Protein AF-A0A3M1TRN6-F1 (afdb_monomer)

Mean predicted aligned error: 16.11 Å

Nearest PDB structures (foldseek):
  7roo-assembly1_A  TM=8.626E-01  e=2.055E-25  Cylindrospermum licheniforme UTEX B 2014
  7ron-assembly1_A  TM=8.476E-01  e=2.616E-24  Cylindrospermum licheniforme UTEX B 2014
  7fh7-assembly1_A  TM=8.587E-01  e=1.881E-23  Cylindrospermum licheniforme UTEX B 2014
  7fh8-assembly1_A  TM=8.493E-01  e=1.848E-22  Cylindrospermum licheniforme UTEX B 2014
  7fh6-assembly1_A  TM=8.154E-01  e=4.790E-23  Cylindrospermum licheniforme UTEX B 2014

Foldseek 3Di:
DVVLVVLLPPFVPLPPPVLFPDFLQWDKDWDADQADWFFLEKDQFQQQWIKTWWWHCRDDQANIWIKIWIGHNNRHTPDIDTHADHYHWTWQYKDAFPVRKIKTWWWYADPVRAIWIKIFIAGPRRHTPDIDTHAAPHHDGWHEKDQAPQQWIKTWWWYCRPEPDNIFIKIFTAGNRRHTPDIDTPYDPFHWTFAEKDQFPQRWIKTKWWTAQCPDDPPDQGAIFIKIWIAHNRRHTDDIDRADTPAFHDTWHYWDADPQRKMKTWWWTADNVQREIWIKIWIGHNRRHTPDIDTHADGHYHIWRYWDQFLLQWIKTWWWHDHPVDQAIFIKIFTAHNRRHTPDIDTHADRHHWTWRYWDQRLSQWIWTWTWYDRPDPHHITTIIITARNRRDSDTSDRPPPDPDDDDDDDDDDDDDDDDDDDAAEEEEEFEFAQAAPPNLFGHQQRLVLSVLVQVLVQVCDPPRHVHYHYDYQYHPSQWPVNVLVSLVVLLVPADASHEYEYEGDAEWAADPVRWIWGAGRQDDPVCCPVTTHTLLNVLVSNQSRNYAYEYEAAHADDDDGPDPRDHLLPPPLVVQVVSVCSNVVRGRRYHYDYQDRSNDGFDDDVVQSHTPSSSSNNCSNVVVSPPVPPSD

Radius of gyration: 28.29 Å; Cα contacts (8 Å, |Δi|>4): 1675; chains: 1; bounding box: 73×56×78 Å

pLDDT: mean 80.15, std 21.25, range [23.19, 98.88]

Secondary structure (DSSP, 8-state):
--GGGTGGGSSS-TTTTTT-SS-B--EEEEE--SS-B--SEEEE-TTS-EEEEEEESSSSSSSBEEEEEEE-TTS-EEEEEEE--SSBEEEEEEEE-TTS-EEEEEEEE-TTS-EEEEEEEE-TT--EEEEEEE--SS-EEEEEEEE-TTS-EEEEEEESTT-SSS-EEEEEEE-TT--EEEEEEE--SSEEEEEEEEE-TTS-EEEEEEEE-TTSPTTS----EEEEEEE-TTS-EEEEEE-S-SSS-EEEEEEEE-TTS-EEEEEEEE-TTT--EEEEEEEE-TTS-EEEEEEE--SEEEEEEEEEE-TTS-EEEEEEEEETT-PPPEEEEEEE-TT--EEEEEEE--SS-EEEEEEEE-TTSSEEEEEEESTT-SSSPEEEEEEE-TTS-SS-B--------SS---PPP-------------EEEEEEE----SSGGG--SSHHHHHHHHHHHHHTTBTTTBS-EEEEEEEGGG--HHHHHHHHHHHHHH--TT-EEEEEEES-EEE-TT--EEE--TT--TT-HHHHSEEHHHHHHHHHTS-SEEEEEE--S-----SS----GGGS-THHHHHHHHHHSSS-TTEEEEESS-TTS---EETTTTEEHHHHHHHHHHTTTT-SS----

Structure (mmCIF, N/CA/C/O backbone):
data_AF-A0A3M1TRN6-F1
#
_entry.id   AF-A0A3M1TRN6-F1
#
loop_
_atom_site.group_PDB
_atom_site.id
_atom_site.type_symbol
_atom_site.label_atom_id
_atom_site.label_alt_id
_atom_site.label_comp_id
_atom_site.label_asym_id
_atom_site.label_entity_id
_atom_site.label_seq_id
_atom_site.pdbx_PDB_ins_code
_atom_site.Cartn_x
_atom_site.Cartn_y
_atom_site.Cartn_z
_atom_site.occupancy
_atom_site.B_iso_or_equiv
_atom_site.auth_seq_id
_atom_site.auth_comp_id
_atom_site.auth_asym_id
_atom_site.auth_atom_id
_atom_site.pdbx_PDB_model_num
ATOM 1 N N . MET A 1 1 ? -31.580 12.289 39.109 1.00 29.45 1 MET A N 1
ATOM 2 C CA . MET A 1 1 ? -31.133 13.581 38.535 1.00 29.45 1 MET A CA 1
ATOM 3 C C . MET A 1 1 ? -29.658 13.573 38.120 1.00 29.45 1 MET A C 1
ATOM 5 O O . MET A 1 1 ? -29.277 14.421 37.333 1.00 29.45 1 MET A O 1
ATOM 9 N N . VAL A 1 2 ? -28.867 12.588 38.572 1.00 26.22 2 VAL A N 1
ATOM 10 C CA . VAL A 1 2 ? -27.450 12.389 38.204 1.00 26.22 2 VAL A CA 1
ATOM 11 C C . VAL A 1 2 ? -27.281 11.543 36.921 1.00 26.22 2 VAL A C 1
ATOM 13 O O . VAL A 1 2 ? -26.417 11.854 36.118 1.00 26.22 2 VAL A O 1
ATOM 16 N N . MET A 1 3 ? -28.187 10.596 36.621 1.00 26.50 3 MET A N 1
ATOM 17 C CA . MET A 1 3 ? -28.198 9.870 35.326 1.00 26.50 3 MET A CA 1
ATOM 18 C C . MET A 1 3 ? -28.594 10.728 34.115 1.00 26.50 3 MET A C 1
ATOM 20 O O . MET A 1 3 ? -28.237 10.397 32.994 1.00 26.50 3 MET A O 1
ATOM 24 N N . ARG A 1 4 ? -29.274 11.865 34.327 1.00 27.92 4 ARG A N 1
ATOM 25 C CA . ARG A 1 4 ? -29.658 12.782 33.236 1.00 27.92 4 ARG A CA 1
ATOM 26 C C . ARG A 1 4 ? -28.468 13.508 32.599 1.00 27.92 4 ARG A C 1
ATOM 28 O O . ARG A 1 4 ? -28.645 14.096 31.549 1.00 27.92 4 ARG A O 1
ATOM 35 N N . LYS A 1 5 ? -27.288 13.485 33.232 1.00 27.23 5 LYS A N 1
ATOM 36 C CA . LYS A 1 5 ? -26.072 14.143 32.730 1.00 27.23 5 LYS A CA 1
ATOM 37 C C . LYS A 1 5 ? -25.069 13.187 32.077 1.00 27.23 5 LYS A C 1
ATOM 39 O O . LYS A 1 5 ? -24.161 13.665 31.418 1.00 27.23 5 LYS A O 1
ATOM 44 N N . LEU A 1 6 ? -25.228 11.870 32.242 1.00 30.56 6 LEU A N 1
ATOM 45 C CA . LEU A 1 6 ? -24.346 10.872 31.617 1.00 30.56 6 LEU A CA 1
ATOM 46 C C . LEU A 1 6 ? -24.885 10.419 30.249 1.00 30.56 6 LEU A C 1
ATOM 48 O O . LEU A 1 6 ? -24.116 10.228 29.318 1.00 30.56 6 LEU A O 1
ATOM 52 N N . CYS A 1 7 ? -26.216 10.358 30.096 1.00 30.44 7 CYS A N 1
ATOM 53 C CA . CYS A 1 7 ? -26.883 10.178 28.796 1.00 30.44 7 CYS A CA 1
ATOM 54 C C . CYS A 1 7 ? -26.739 11.400 27.874 1.00 30.44 7 CYS A C 1
ATOM 56 O O . CYS A 1 7 ? -26.994 11.312 26.680 1.00 30.44 7 CYS A O 1
ATOM 58 N N . PHE A 1 8 ? -26.318 12.531 28.443 1.00 31.75 8 PHE A N 1
ATOM 59 C CA . PHE A 1 8 ? -26.241 13.836 27.797 1.00 31.75 8 PHE A CA 1
ATOM 60 C C . PHE A 1 8 ? -25.069 13.980 26.806 1.00 31.75 8 PHE A C 1
ATOM 62 O O . PHE A 1 8 ? -24.941 15.001 26.153 1.00 31.75 8 PHE A O 1
ATOM 69 N N . LEU A 1 9 ? -24.209 12.965 26.687 1.00 30.80 9 LEU A N 1
ATOM 70 C CA . LEU A 1 9 ? -23.022 12.995 25.823 1.00 30.80 9 LEU A CA 1
ATOM 71 C C . LEU A 1 9 ? -23.028 11.924 24.726 1.00 30.80 9 LEU A C 1
ATOM 73 O O . LEU A 1 9 ? -22.115 11.902 23.914 1.00 30.80 9 LEU A O 1
ATOM 77 N N . LEU A 1 10 ? -24.008 11.013 24.715 1.00 34.59 10 LEU A N 1
ATOM 78 C CA . LEU A 1 10 ? -23.889 9.750 23.974 1.00 34.59 10 LEU A CA 1
ATOM 79 C C . LEU A 1 10 ? -24.913 9.543 22.862 1.00 34.59 10 LEU A C 1
ATOM 81 O O . LEU A 1 10 ? -24.821 8.531 22.171 1.00 34.59 10 LEU A O 1
ATOM 85 N N . VAL A 1 11 ? -25.885 10.444 22.681 1.00 30.05 11 VAL A N 1
ATOM 86 C CA . VAL A 1 11 ? -27.001 10.132 21.774 1.00 30.05 11 VAL A CA 1
ATOM 87 C C . VAL A 1 11 ? -27.405 11.222 20.777 1.00 30.05 11 VAL A C 1
ATOM 89 O O . VAL A 1 11 ? -28.104 10.916 19.820 1.00 30.05 11 VAL A O 1
ATOM 92 N N . LEU A 1 12 ? -26.823 12.419 20.862 1.00 32.31 12 LEU A N 1
ATOM 93 C CA . LEU A 1 12 ? -26.883 13.447 19.804 1.00 32.31 12 LEU A CA 1
ATOM 94 C C . LEU A 1 12 ? -25.756 13.375 18.791 1.00 32.31 12 LEU A C 1
ATOM 96 O O . LEU A 1 12 ? -25.121 14.343 18.386 1.00 32.31 12 LEU A O 1
ATOM 100 N N . ALA A 1 13 ? -25.388 12.164 18.441 1.00 33.84 13 ALA A N 1
ATOM 101 C CA . ALA A 1 13 ? -24.270 12.010 17.548 1.00 33.84 13 ALA A CA 1
ATOM 102 C C . ALA A 1 13 ? -24.475 10.853 16.585 1.00 33.84 13 ALA A C 1
ATOM 104 O O . ALA A 1 13 ? -23.535 10.244 16.077 1.00 33.84 13 ALA A O 1
ATOM 105 N N . GLY A 1 14 ? -25.748 10.634 16.252 1.00 30.16 14 GLY A N 1
ATOM 106 C CA . GLY A 1 14 ? -26.189 9.709 15.217 1.00 30.16 14 GLY A CA 1
ATOM 107 C C . GLY A 1 14 ? -25.629 10.023 13.828 1.00 30.16 14 GLY A C 1
ATOM 108 O O . GLY A 1 14 ? -25.664 9.143 12.977 1.00 30.16 14 GLY A O 1
ATOM 109 N N . TRP A 1 15 ? -25.060 11.217 13.602 1.00 30.97 15 TRP A N 1
ATOM 110 C CA . TRP A 1 15 ? -24.215 11.533 12.434 1.00 30.97 15 TRP A CA 1
ATOM 111 C C . TRP A 1 15 ? -22.847 12.153 12.779 1.00 30.97 15 TRP A C 1
ATOM 113 O O . TRP A 1 15 ? -21.977 12.190 11.914 1.00 30.97 15 TRP A O 1
ATOM 123 N N . GLN A 1 16 ? -22.608 12.584 14.027 1.00 29.92 16 GLN A N 1
ATOM 124 C CA . GLN A 1 16 ? -21.331 13.191 14.446 1.00 29.92 16 GLN A CA 1
ATOM 125 C C . GLN A 1 16 ? -20.430 12.293 15.332 1.00 29.92 16 GLN A C 1
ATOM 127 O O . GLN A 1 16 ? -19.248 12.595 15.469 1.00 29.92 16 GLN A O 1
ATOM 132 N N . PHE A 1 17 ? -20.903 11.160 15.878 1.00 32.38 17 PHE A N 1
ATOM 133 C CA . PHE A 1 17 ? -20.100 10.266 16.750 1.00 32.38 17 PHE A CA 1
ATOM 134 C C . PHE A 1 17 ? -19.594 9.005 16.060 1.00 32.38 17 PHE A C 1
ATOM 136 O O . PHE A 1 17 ? -18.618 8.416 16.519 1.00 32.38 17 PHE A O 1
ATOM 143 N N . LEU A 1 18 ? -20.193 8.574 14.952 1.00 34.62 18 LEU A N 1
ATOM 144 C CA . LEU A 1 18 ? -19.722 7.372 14.250 1.00 34.62 18 LEU A CA 1
ATOM 145 C C . LEU A 1 18 ? -18.429 7.595 13.442 1.00 34.62 18 LEU A C 1
ATOM 147 O O . LEU A 1 18 ? -17.893 6.648 12.868 1.00 34.62 18 LEU A O 1
ATOM 151 N N . ALA A 1 19 ? -17.886 8.817 13.483 1.00 31.89 19 ALA A N 1
ATOM 152 C CA . ALA A 1 19 ? -16.536 9.158 13.039 1.00 31.89 19 ALA A CA 1
ATOM 153 C C . ALA A 1 19 ? -15.522 9.349 14.196 1.00 31.89 19 ALA A C 1
ATOM 155 O O . ALA A 1 19 ? -14.394 9.750 13.929 1.00 31.89 19 ALA A O 1
ATOM 156 N N . LEU A 1 20 ? -15.892 9.105 15.467 1.00 33.59 20 LEU A N 1
ATOM 157 C CA . LEU A 1 20 ? -15.131 9.624 16.622 1.00 33.59 20 LEU A CA 1
ATOM 158 C C . LEU A 1 20 ? -14.964 8.685 17.834 1.00 33.59 20 LEU A C 1
ATOM 160 O O . LEU A 1 20 ? -14.493 9.128 18.879 1.00 33.59 20 LEU A O 1
ATOM 164 N N . LEU A 1 21 ? -15.302 7.396 17.733 1.00 33.03 21 LEU A N 1
ATOM 165 C CA . LEU A 1 21 ? -15.251 6.478 18.888 1.00 33.03 21 LEU A CA 1
ATOM 166 C C . LEU A 1 21 ? -13.984 5.622 19.027 1.00 33.03 21 LEU A C 1
ATOM 168 O O . LEU A 1 21 ? -13.948 4.709 19.845 1.00 33.03 21 LEU A O 1
ATOM 172 N N . HIS A 1 22 ? -12.910 5.984 18.332 1.00 42.09 22 HIS A N 1
ATOM 173 C CA . HIS A 1 22 ? -11.563 5.620 18.759 1.00 42.09 22 HIS A CA 1
ATOM 174 C C . HIS A 1 22 ? -10.769 6.908 18.900 1.00 42.09 22 HIS A C 1
ATOM 176 O O . HIS A 1 22 ? -10.894 7.803 18.063 1.00 42.09 22 HIS A O 1
ATOM 182 N N . ALA A 1 23 ? -9.948 7.004 19.947 1.00 47.25 23 ALA A N 1
ATOM 183 C CA . ALA A 1 23 ? -8.840 7.936 19.885 1.00 47.25 23 ALA A CA 1
ATOM 184 C C . ALA A 1 23 ? -8.065 7.562 18.628 1.00 47.25 23 ALA A C 1
ATOM 186 O O . ALA A 1 23 ? -7.546 6.448 18.561 1.00 47.25 23 ALA A O 1
ATOM 187 N N . GLN A 1 24 ? -8.050 8.435 17.622 1.00 57.59 24 GLN A N 1
ATOM 188 C CA . GLN A 1 24 ? -7.137 8.237 16.507 1.00 57.59 24 GLN A CA 1
ATOM 189 C C . GLN A 1 24 ? -5.775 8.567 17.070 1.00 57.59 24 GLN A C 1
ATOM 191 O O . GLN A 1 24 ? -5.379 9.733 17.120 1.00 57.59 24 GLN A O 1
ATOM 196 N N . GLN A 1 25 ? -5.134 7.540 17.621 1.00 65.69 25 GLN A N 1
ATOM 197 C CA . GLN A 1 25 ? -3.770 7.659 18.064 1.00 65.69 25 GLN A CA 1
ATOM 198 C C . GLN A 1 25 ? -2.948 8.027 16.840 1.00 65.69 25 GLN A C 1
ATOM 200 O O . GLN A 1 25 ? -3.010 7.383 15.789 1.00 65.69 25 GLN A O 1
ATOM 205 N N . THR A 1 26 ? -2.230 9.123 16.981 1.00 78.69 26 THR A N 1
ATOM 206 C CA . THR A 1 26 ? -1.240 9.565 16.025 1.00 78.69 26 THR A CA 1
ATOM 207 C C . THR A 1 26 ? 0.112 9.427 16.686 1.00 78.69 26 THR A C 1
ATOM 209 O O . THR A 1 26 ? 0.262 9.580 17.900 1.00 78.69 26 THR A O 1
ATOM 212 N N . PHE A 1 27 ? 1.109 9.125 15.876 1.00 84.38 27 PHE A N 1
ATOM 213 C CA . PHE A 1 27 ? 2.487 9.099 16.315 1.00 84.38 27 PHE A CA 1
ATOM 214 C C . PHE A 1 27 ? 3.385 9.436 15.138 1.00 84.38 27 PHE A C 1
ATOM 216 O O . PHE A 1 27 ? 3.025 9.268 13.970 1.00 84.38 27 PHE A O 1
ATOM 223 N N . ILE A 1 28 ? 4.572 9.913 15.478 1.00 89.19 28 ILE A N 1
ATOM 224 C CA . ILE A 1 28 ? 5.653 10.149 14.538 1.00 89.19 28 ILE A CA 1
ATOM 225 C C . ILE A 1 28 ? 6.869 9.461 15.129 1.00 89.19 28 ILE A C 1
ATOM 227 O O . ILE A 1 28 ? 7.298 9.795 16.236 1.00 89.19 28 ILE A O 1
ATOM 231 N N . HIS A 1 29 ? 7.418 8.504 14.393 1.00 92.12 29 HIS A N 1
ATOM 232 C CA . HIS A 1 29 ? 8.663 7.855 14.764 1.00 92.12 29 HIS A CA 1
ATOM 233 C C . HIS A 1 29 ? 9.626 7.891 13.592 1.00 92.12 29 HIS A C 1
ATOM 235 O O . HIS A 1 29 ? 9.233 7.785 12.432 1.00 92.12 29 HIS A O 1
ATOM 241 N N . HIS A 1 30 ? 10.901 8.046 13.915 1.00 93.50 30 HIS A N 1
ATOM 242 C CA . HIS A 1 30 ? 11.985 7.881 12.971 1.00 93.50 30 HIS A CA 1
ATOM 243 C C . HIS A 1 30 ? 12.978 6.879 13.550 1.00 93.50 30 HIS A C 1
ATOM 245 O O . HIS A 1 30 ? 13.180 6.809 14.766 1.00 93.50 30 HIS A O 1
ATOM 251 N N . PHE A 1 31 ? 13.555 6.068 12.676 1.00 93.44 31 PHE A N 1
ATOM 252 C CA . PHE A 1 31 ? 14.488 5.026 13.051 1.00 93.44 31 PHE A CA 1
ATOM 253 C C . PHE A 1 31 ? 15.656 5.021 12.065 1.00 93.44 31 PHE A C 1
ATOM 255 O O . PHE A 1 31 ? 15.453 4.899 10.860 1.00 93.44 31 PHE A O 1
ATOM 262 N N . GLY A 1 32 ? 16.882 5.104 12.573 1.00 93.00 32 GLY A N 1
ATOM 263 C CA . GLY A 1 32 ? 18.079 5.067 11.739 1.00 93.00 32 GLY A CA 1
ATOM 264 C C . GLY A 1 32 ? 19.366 5.227 12.540 1.00 93.00 32 GLY A C 1
ATOM 265 O O . GLY A 1 32 ? 19.364 5.163 13.776 1.00 93.00 32 GLY A O 1
ATOM 266 N N . GLY A 1 33 ? 20.477 5.336 11.819 1.00 91.19 33 GLY A N 1
ATOM 267 C CA . GLY A 1 33 ? 21.825 5.483 12.353 1.00 91.19 33 GLY A CA 1
ATOM 268 C C . GLY A 1 33 ? 22.601 6.631 11.703 1.00 91.19 33 GLY A C 1
ATOM 269 O O . GLY A 1 33 ? 22.075 7.695 11.402 1.00 91.19 33 GLY A O 1
ATOM 270 N N . GLU A 1 34 ? 23.909 6.438 11.532 1.00 92.44 34 GLU A N 1
ATOM 271 C CA . GLU A 1 34 ? 24.805 7.471 10.986 1.00 92.44 34 GLU A CA 1
ATOM 272 C C . GLU A 1 34 ? 24.655 7.656 9.462 1.00 92.44 34 GLU A C 1
ATOM 274 O O . GLU A 1 34 ? 25.083 8.674 8.917 1.00 92.44 34 GLU A O 1
ATOM 279 N N . LEU A 1 35 ? 24.089 6.668 8.762 1.00 94.75 35 LEU A N 1
ATOM 280 C CA . LEU A 1 35 ? 23.902 6.639 7.308 1.00 94.75 35 LEU A CA 1
ATOM 281 C C . LEU A 1 35 ? 22.407 6.634 6.952 1.00 94.75 35 LEU A C 1
ATOM 283 O O . LEU A 1 35 ? 21.575 6.936 7.792 1.00 94.75 35 LEU A O 1
ATOM 287 N N . ASP A 1 36 ? 22.077 6.400 5.680 1.00 95.19 36 ASP A N 1
ATOM 288 C CA . ASP A 1 36 ? 20.699 6.504 5.195 1.00 95.19 36 ASP A CA 1
ATOM 289 C C . ASP A 1 36 ? 19.864 5.236 5.434 1.00 95.19 36 ASP A C 1
ATOM 291 O O . ASP A 1 36 ? 20.239 4.133 5.026 1.00 95.19 36 ASP A O 1
ATOM 295 N N . GLU A 1 37 ? 18.670 5.452 5.969 1.00 96.44 37 GLU A N 1
ATOM 296 C CA . GLU A 1 37 ? 17.542 4.546 6.115 1.00 96.44 37 GLU A CA 1
ATOM 297 C C . GLU A 1 37 ? 16.280 5.208 5.536 1.00 96.44 37 GLU A C 1
ATOM 299 O O . GLU A 1 37 ? 16.109 6.424 5.598 1.00 96.44 37 GLU A O 1
ATOM 304 N N . TYR A 1 38 ? 15.377 4.418 4.959 1.00 97.25 38 TYR A N 1
ATOM 305 C CA . TYR A 1 38 ? 14.066 4.899 4.507 1.00 97.25 38 TYR A CA 1
ATOM 306 C C . TYR A 1 38 ? 13.086 3.740 4.385 1.00 97.25 38 TYR A C 1
ATOM 308 O O . TYR A 1 38 ? 13.515 2.642 4.058 1.00 97.25 38 TYR A O 1
ATOM 316 N N . ALA A 1 39 ? 11.790 3.951 4.623 1.00 98.00 39 ALA A N 1
ATOM 317 C CA . ALA A 1 39 ? 10.769 2.928 4.380 1.00 98.00 39 ALA A CA 1
ATOM 318 C C . ALA A 1 39 ? 10.311 2.981 2.921 1.00 98.00 39 ALA A C 1
ATOM 320 O O . ALA A 1 39 ? 9.832 4.014 2.462 1.00 98.00 39 ALA A O 1
ATOM 321 N N . THR A 1 40 ? 10.451 1.869 2.202 1.00 98.25 40 THR A N 1
ATOM 322 C CA . THR A 1 40 ? 9.901 1.702 0.849 1.00 98.25 40 THR A CA 1
ATOM 323 C C . THR A 1 40 ? 8.482 1.153 0.871 1.00 98.25 40 THR A C 1
ATOM 325 O O . THR A 1 40 ? 7.735 1.423 -0.060 1.00 98.25 40 THR A O 1
ATOM 328 N N . ALA A 1 41 ? 8.101 0.440 1.935 1.00 98.38 41 ALA A N 1
ATOM 329 C CA . ALA A 1 41 ? 6.764 -0.109 2.116 1.00 98.38 41 ALA A CA 1
ATOM 330 C C . ALA A 1 41 ? 6.310 0.000 3.579 1.00 98.38 41 ALA A C 1
ATOM 332 O O . ALA A 1 41 ? 7.112 -0.197 4.502 1.00 98.38 41 ALA A O 1
ATOM 333 N N . VAL A 1 42 ? 5.023 0.288 3.782 1.00 98.56 42 VAL A N 1
ATOM 334 C CA . VAL A 1 42 ? 4.350 0.258 5.084 1.00 98.56 42 VAL A CA 1
ATOM 335 C C . VAL A 1 42 ? 2.963 -0.361 4.950 1.00 98.56 42 VAL A C 1
ATOM 337 O O . VAL A 1 42 ? 2.262 -0.096 3.981 1.00 98.56 42 VAL A O 1
ATOM 340 N N . ILE A 1 43 ? 2.559 -1.154 5.942 1.00 97.50 43 ILE A N 1
ATOM 341 C CA . ILE A 1 43 ? 1.192 -1.679 6.063 1.00 97.50 43 ILE A CA 1
ATOM 342 C C . ILE A 1 43 ? 0.728 -1.630 7.520 1.00 97.50 43 ILE A C 1
ATOM 344 O O . ILE A 1 43 ? 1.543 -1.770 8.444 1.00 97.50 43 ILE A O 1
ATOM 348 N N . GLN A 1 44 ? -0.579 -1.486 7.740 1.00 93.44 44 GLN A N 1
ATOM 349 C CA . GLN A 1 44 ? -1.186 -1.914 8.994 1.00 93.44 44 GLN A CA 1
ATOM 350 C C . GLN A 1 44 ? -1.471 -3.418 8.925 1.00 93.44 44 GLN A C 1
ATOM 352 O O . GLN A 1 44 ? -2.085 -3.913 7.986 1.00 93.44 44 GLN A O 1
ATOM 357 N N . CYS A 1 45 ? -0.997 -4.154 9.926 1.00 87.69 45 CYS A N 1
ATOM 358 C CA . CYS A 1 45 ? -1.198 -5.594 10.029 1.00 87.69 45 CYS A CA 1
ATOM 359 C C . CYS A 1 45 ? -2.558 -5.916 10.657 1.00 87.69 45 CYS A C 1
ATOM 361 O O . CYS A 1 45 ? -3.101 -5.121 11.423 1.00 87.69 45 CYS A O 1
ATOM 363 N N . SER A 1 46 ? -3.052 -7.129 10.432 1.00 83.19 46 SER A N 1
ATOM 364 C CA . SER A 1 46 ? -4.293 -7.679 10.988 1.00 83.19 46 SER A CA 1
ATOM 365 C C . SER A 1 46 ? -4.358 -7.651 12.523 1.00 83.19 46 SER A C 1
ATOM 367 O O . SER A 1 46 ? -5.437 -7.509 13.098 1.00 83.19 46 SER A O 1
ATOM 369 N N . ASP A 1 47 ? -3.202 -7.701 13.195 1.00 76.19 47 ASP A N 1
ATOM 370 C CA . ASP A 1 47 ? -3.065 -7.552 14.651 1.00 76.19 47 ASP A CA 1
ATOM 371 C C . ASP A 1 47 ? -3.224 -6.100 15.156 1.00 76.19 47 ASP A C 1
ATOM 373 O O . ASP A 1 47 ? -3.143 -5.842 16.358 1.00 76.19 47 ASP A O 1
ATOM 377 N N . GLY A 1 48 ? -3.446 -5.143 14.251 1.00 79.69 48 GLY A N 1
ATOM 378 C CA . GLY A 1 48 ? -3.588 -3.714 14.526 1.00 79.69 48 GLY A CA 1
ATOM 379 C C . GLY A 1 48 ? -2.268 -2.946 14.620 1.00 79.69 48 GLY A C 1
ATOM 380 O O . GLY A 1 48 ? -2.295 -1.715 14.612 1.00 79.69 48 GLY A O 1
ATOM 381 N N . GLY A 1 49 ? -1.127 -3.636 14.699 1.00 84.31 49 GLY A N 1
ATOM 382 C CA . GLY A 1 49 ? 0.195 -3.019 14.653 1.00 84.31 49 GLY A CA 1
ATOM 383 C C . GLY A 1 49 ? 0.638 -2.706 13.225 1.00 84.31 49 GLY A C 1
ATOM 384 O O . GLY A 1 49 ? -0.112 -2.878 12.270 1.00 84.31 49 GLY A O 1
ATOM 385 N N . TYR A 1 50 ? 1.887 -2.281 13.062 1.00 95.12 50 TYR A N 1
ATOM 386 C CA . TYR A 1 50 ? 2.392 -1.783 11.775 1.00 95.12 50 TYR A CA 1
ATOM 387 C C . TYR A 1 50 ? 3.668 -2.504 11.372 1.00 95.12 50 TYR A C 1
ATOM 389 O O . TYR A 1 50 ? 4.484 -2.834 12.234 1.00 95.12 50 TYR A O 1
ATOM 397 N N . LEU A 1 51 ? 3.864 -2.731 10.077 1.00 98.00 51 LEU A N 1
ATOM 398 C CA . LEU A 1 51 ? 5.089 -3.322 9.548 1.00 98.00 51 LEU A CA 1
ATOM 399 C C . LEU A 1 51 ? 5.688 -2.405 8.490 1.00 98.00 51 LEU A C 1
ATOM 401 O O . LEU A 1 51 ? 4.987 -1.929 7.601 1.00 98.00 51 LEU A O 1
ATOM 405 N N . LEU A 1 52 ? 6.992 -2.174 8.603 1.00 98.31 52 LEU A N 1
ATOM 406 C CA . LEU A 1 52 ? 7.770 -1.375 7.670 1.00 98.31 52 LEU A CA 1
ATOM 407 C C . LEU A 1 52 ? 8.900 -2.202 7.093 1.00 98.31 52 LEU A C 1
ATOM 409 O O . LEU A 1 52 ? 9.519 -3.003 7.801 1.00 98.31 52 LEU A O 1
ATOM 413 N N . ALA A 1 53 ? 9.208 -1.946 5.829 1.00 98.50 53 ALA A N 1
ATOM 414 C CA . ALA A 1 53 ? 10.388 -2.470 5.174 1.00 98.50 53 ALA A CA 1
ATOM 415 C C . ALA A 1 53 ? 11.114 -1.360 4.418 1.00 98.50 53 ALA A C 1
ATOM 417 O O . ALA A 1 53 ? 10.500 -0.469 3.833 1.00 98.50 53 ALA A O 1
ATOM 418 N N . GLY A 1 54 ? 12.438 -1.426 4.427 1.00 98.12 54 GLY A N 1
ATOM 419 C CA . GLY A 1 54 ? 13.281 -0.470 3.729 1.00 98.12 54 GLY A CA 1
ATOM 420 C C . GLY A 1 54 ? 14.755 -0.845 3.792 1.00 98.12 54 GLY A C 1
ATOM 421 O O . GLY A 1 54 ? 15.115 -1.743 4.552 1.00 98.12 54 GLY A O 1
ATOM 422 N N . PRO A 1 55 ? 15.633 -0.218 3.002 1.00 97.19 55 PRO A N 1
ATOM 423 C CA . PRO A 1 55 ? 17.066 -0.392 3.182 1.00 97.19 55 PRO A CA 1
ATOM 424 C C . PRO A 1 55 ? 17.568 0.282 4.456 1.00 97.19 55 PRO A C 1
ATOM 426 O O . PRO A 1 55 ? 17.064 1.321 4.886 1.00 97.19 55 PRO A O 1
ATOM 429 N N . THR A 1 56 ? 18.653 -0.267 4.983 1.00 96.88 56 THR A N 1
ATOM 430 C CA . THR A 1 56 ? 19.544 0.411 5.919 1.00 96.88 56 THR A CA 1
ATOM 431 C C . THR A 1 56 ? 20.966 0.376 5.392 1.00 96.88 56 THR A C 1
ATOM 433 O O . THR A 1 56 ? 21.439 -0.659 4.923 1.00 96.88 56 THR A O 1
ATOM 436 N N . ASN A 1 57 ? 21.647 1.515 5.481 1.00 95.44 57 ASN A N 1
ATOM 437 C CA . ASN A 1 57 ? 23.080 1.623 5.219 1.00 95.44 57 ASN A CA 1
ATOM 438 C C . ASN A 1 57 ? 23.886 1.644 6.527 1.00 95.44 57 ASN A C 1
ATOM 440 O O . ASN A 1 57 ? 25.099 1.445 6.510 1.00 95.44 57 ASN A O 1
ATOM 444 N N . SER A 1 58 ? 23.227 1.887 7.661 1.00 93.62 58 SER A N 1
ATOM 445 C CA . SER A 1 58 ? 23.837 1.942 8.991 1.00 93.62 58 SER A CA 1
ATOM 446 C C . SER A 1 58 ? 24.045 0.567 9.630 1.00 93.62 58 SER A C 1
ATOM 448 O O . SER A 1 58 ? 24.933 0.409 10.473 1.00 93.62 58 SER A O 1
ATOM 450 N N . TYR A 1 59 ? 23.227 -0.428 9.280 1.00 91.31 59 TYR A N 1
ATOM 451 C CA . TYR A 1 59 ? 23.234 -1.746 9.916 1.00 91.31 59 TYR A CA 1
ATOM 452 C C . TYR A 1 59 ? 23.401 -2.879 8.898 1.00 91.31 59 TYR A C 1
ATOM 454 O O . TYR A 1 59 ? 22.958 -2.768 7.766 1.00 91.31 59 TYR A O 1
ATOM 462 N N . GLY A 1 60 ? 23.985 -4.002 9.332 1.00 87.00 60 GLY A N 1
ATOM 463 C CA . GLY A 1 60 ? 24.100 -5.216 8.519 1.00 87.00 60 GLY A CA 1
ATOM 464 C C . GLY A 1 60 ? 25.523 -5.523 8.034 1.00 87.00 60 GLY A C 1
ATOM 465 O O . GLY A 1 60 ? 26.497 -5.154 8.690 1.00 87.00 60 GLY A O 1
ATOM 466 N N . SER A 1 61 ? 25.649 -6.330 6.978 1.00 74.88 61 SER A N 1
ATOM 467 C CA . SER A 1 61 ? 26.910 -6.898 6.466 1.00 74.88 61 SER A CA 1
ATOM 468 C C . SER A 1 61 ? 27.240 -6.518 5.013 1.00 74.88 61 SER A C 1
ATOM 470 O O . SER A 1 61 ? 28.233 -7.031 4.479 1.00 74.88 61 SER A O 1
ATOM 472 N N . GLY A 1 62 ? 26.473 -5.612 4.403 1.00 78.31 62 GLY A N 1
ATOM 473 C CA . GLY A 1 62 ? 26.647 -5.152 3.024 1.00 78.31 62 GLY A CA 1
ATOM 474 C C . GLY A 1 62 ? 26.682 -3.630 2.861 1.00 78.31 62 GLY A C 1
ATOM 475 O O . GLY A 1 62 ? 26.919 -2.884 3.809 1.00 78.31 62 GLY A O 1
ATOM 476 N N . SER A 1 63 ? 26.498 -3.174 1.618 1.00 85.31 63 SER A N 1
ATOM 477 C CA . SER A 1 63 ? 26.356 -1.746 1.284 1.00 85.31 63 SER A CA 1
ATOM 478 C C . SER A 1 63 ? 24.982 -1.197 1.660 1.00 85.31 63 SER A C 1
ATOM 480 O O . SER A 1 63 ? 24.896 -0.048 2.081 1.00 85.31 63 SER A O 1
ATOM 482 N N . SER A 1 64 ? 23.943 -2.019 1.508 1.00 93.75 64 SER A N 1
ATOM 483 C CA . SER A 1 64 ? 22.599 -1.789 2.041 1.00 93.75 64 SER A CA 1
ATOM 484 C C . SER A 1 64 ? 21.981 -3.145 2.345 1.00 93.75 64 SER A C 1
ATOM 486 O O . SER A 1 64 ? 22.072 -4.032 1.500 1.00 93.75 64 SER A O 1
ATOM 488 N N . ASP A 1 65 ? 21.344 -3.294 3.499 1.00 96.06 65 ASP A N 1
ATOM 489 C CA . ASP A 1 65 ? 20.605 -4.503 3.862 1.00 96.06 65 ASP A CA 1
ATOM 490 C C . ASP A 1 65 ? 19.112 -4.190 4.030 1.00 96.06 65 ASP A C 1
ATOM 492 O O . ASP A 1 65 ? 18.721 -3.056 4.312 1.00 96.06 65 ASP A O 1
ATOM 496 N N . ILE A 1 66 ? 18.261 -5.205 3.887 1.00 97.94 66 ILE A N 1
ATOM 497 C CA . ILE A 1 66 ? 16.818 -5.096 4.102 1.00 97.94 66 ILE A CA 1
ATOM 498 C C . ILE A 1 66 ? 16.553 -5.014 5.601 1.00 97.94 66 ILE A C 1
ATOM 500 O O . ILE A 1 66 ? 16.833 -5.950 6.353 1.00 97.94 66 ILE A O 1
ATOM 504 N N . TRP A 1 67 ? 15.946 -3.918 6.030 1.00 97.62 67 TRP A N 1
ATOM 505 C CA . TRP A 1 67 ? 15.512 -3.690 7.393 1.00 97.62 67 TRP A CA 1
ATOM 506 C C . TRP A 1 67 ? 13.994 -3.786 7.492 1.00 97.62 67 TRP A C 1
ATOM 508 O O . TRP A 1 67 ? 13.272 -2.999 6.884 1.00 97.62 67 TRP A O 1
ATOM 518 N N . VAL A 1 68 ? 13.519 -4.765 8.263 1.00 98.50 68 VAL A N 1
ATOM 519 C CA . VAL A 1 68 ? 12.091 -4.969 8.535 1.00 98.50 68 VAL A CA 1
ATOM 520 C C . VAL A 1 68 ? 11.815 -4.669 9.999 1.00 98.50 68 VAL A C 1
ATOM 522 O O . VAL A 1 68 ? 12.514 -5.182 10.881 1.00 98.50 68 VAL A O 1
ATOM 525 N N . MET A 1 69 ? 10.796 -3.860 10.266 1.00 97.81 69 MET A N 1
ATOM 526 C CA . MET A 1 69 ? 10.435 -3.417 11.609 1.00 97.81 69 MET A CA 1
ATOM 527 C C . MET A 1 69 ? 8.947 -3.603 11.870 1.00 97.81 69 MET A C 1
ATOM 529 O O . MET A 1 69 ? 8.122 -3.080 11.127 1.00 97.81 69 MET A O 1
ATOM 533 N N . LYS A 1 70 ? 8.618 -4.308 12.957 1.00 97.44 70 LYS A N 1
ATOM 534 C CA . LYS A 1 70 ? 7.249 -4.448 13.455 1.00 97.44 70 LYS A CA 1
ATOM 535 C C . LYS A 1 70 ? 7.039 -3.535 14.648 1.00 97.44 70 LYS A C 1
ATOM 537 O O . LYS A 1 70 ? 7.823 -3.553 15.603 1.00 97.44 70 LYS A O 1
ATOM 542 N N . LEU A 1 71 ? 5.947 -2.793 14.597 1.00 91.81 71 LEU A N 1
ATOM 543 C CA . LEU A 1 71 ? 5.436 -1.959 15.666 1.00 91.81 71 LEU A CA 1
ATOM 544 C C . LEU A 1 71 ? 4.132 -2.552 16.213 1.00 91.81 71 LEU A C 1
ATOM 546 O O . LEU A 1 71 ? 3.415 -3.276 15.509 1.00 91.81 71 LEU A O 1
ATOM 550 N N . ASP A 1 72 ? 3.837 -2.245 17.468 1.00 85.12 72 ASP A N 1
ATOM 551 C CA . ASP A 1 72 ? 2.532 -2.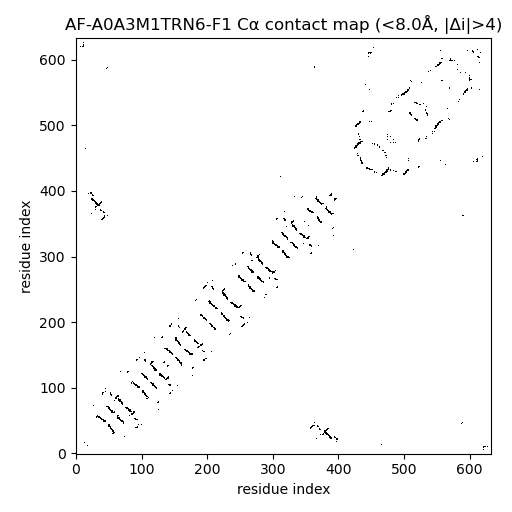486 18.075 1.00 85.12 72 ASP A CA 1
ATOM 552 C C . ASP A 1 72 ? 1.513 -1.404 17.649 1.00 85.12 72 ASP A C 1
ATOM 554 O O . ASP A 1 72 ? 1.879 -0.453 16.946 1.00 85.12 72 ASP A O 1
ATOM 558 N N . PRO A 1 73 ? 0.224 -1.542 18.014 1.00 83.31 73 PRO A N 1
ATOM 559 C CA . PRO A 1 73 ? -0.799 -0.554 17.664 1.00 83.31 73 PRO A CA 1
ATOM 560 C C . PRO A 1 73 ? -0.538 0.865 18.202 1.00 83.31 73 PRO A C 1
ATOM 562 O O . PRO A 1 73 ? -1.028 1.827 17.608 1.00 83.31 73 PRO A O 1
ATOM 565 N N . ASP A 1 74 ? 0.248 1.006 19.276 1.00 75.69 74 ASP A N 1
ATOM 566 C CA . ASP A 1 74 ? 0.642 2.287 19.885 1.00 75.69 74 ASP A CA 1
ATOM 567 C C . ASP A 1 74 ? 1.933 2.867 19.250 1.00 75.69 74 ASP A C 1
ATOM 569 O O . ASP A 1 74 ? 2.502 3.850 19.736 1.00 75.69 74 ASP A O 1
ATOM 573 N N . GLY A 1 75 ? 2.432 2.250 18.171 1.00 80.19 75 GLY A N 1
ATOM 574 C CA . GLY A 1 75 ? 3.622 2.683 17.436 1.00 80.19 75 GLY A CA 1
ATOM 575 C C . GLY A 1 75 ? 4.952 2.276 18.081 1.00 80.19 75 GLY A C 1
ATOM 576 O O . GLY A 1 75 ? 6.014 2.642 17.575 1.00 80.19 75 GLY A O 1
ATOM 577 N N . GLN A 1 76 ? 4.945 1.498 19.167 1.00 84.81 76 GLN A N 1
ATOM 578 C CA . GLN A 1 76 ? 6.176 1.062 19.825 1.00 84.81 76 GLN A CA 1
ATOM 579 C C . GLN A 1 76 ? 6.812 -0.114 19.091 1.00 84.81 76 GLN A C 1
ATOM 581 O O . GLN A 1 76 ? 6.143 -1.043 18.642 1.00 84.81 76 GLN A O 1
ATOM 586 N N . GLN A 1 77 ? 8.142 -0.111 19.000 1.00 92.50 77 GLN A N 1
ATOM 587 C CA . GLN A 1 77 ? 8.876 -1.173 18.319 1.00 92.50 77 GLN A CA 1
ATOM 588 C C . GLN A 1 77 ? 8.773 -2.505 19.076 1.00 92.50 77 GLN A C 1
ATOM 590 O O . GLN A 1 77 ? 9.336 -2.656 20.162 1.00 92.50 77 GLN A O 1
ATOM 595 N N . LEU A 1 78 ? 8.161 -3.507 18.442 1.00 86.62 78 LEU A N 1
ATOM 596 C CA . LEU A 1 78 ? 8.122 -4.884 18.933 1.00 86.62 78 LEU A CA 1
ATOM 597 C C . LEU A 1 78 ? 9.410 -5.624 18.591 1.00 86.62 78 LEU A C 1
ATOM 599 O O . LEU A 1 78 ? 10.074 -6.197 19.457 1.00 86.62 78 LEU A O 1
ATOM 603 N N . TRP A 1 79 ? 9.788 -5.604 17.315 1.00 96.12 79 TRP A N 1
ATOM 604 C CA . TRP A 1 79 ? 11.011 -6.238 16.848 1.00 96.12 79 TRP A CA 1
ATOM 605 C C . TRP A 1 79 ? 11.524 -5.596 15.563 1.00 96.12 79 TRP A C 1
ATOM 607 O O . TRP A 1 79 ? 10.800 -4.933 14.826 1.00 96.12 79 TRP A O 1
ATOM 617 N N . ARG A 1 80 ? 12.806 -5.842 15.280 1.00 96.19 80 ARG A N 1
ATOM 618 C CA . ARG A 1 80 ? 13.440 -5.507 14.005 1.00 96.19 80 ARG A CA 1
ATOM 619 C C . ARG A 1 80 ? 14.317 -6.653 13.510 1.00 96.19 80 ARG A C 1
ATOM 621 O O . ARG A 1 80 ? 14.934 -7.345 14.326 1.00 96.19 80 ARG A O 1
ATOM 628 N N . LYS A 1 81 ? 14.380 -6.848 12.193 1.00 96.88 81 LYS A N 1
ATOM 629 C CA . LYS A 1 81 ? 15.166 -7.893 11.520 1.00 96.88 81 LYS A CA 1
ATOM 630 C C . LYS A 1 81 ? 15.964 -7.301 10.370 1.00 96.88 81 LYS A C 1
ATOM 632 O O . LYS A 1 81 ? 15.519 -6.354 9.731 1.00 96.88 81 LYS A O 1
ATOM 637 N N . LEU A 1 82 ? 17.133 -7.883 10.132 1.00 96.50 82 LEU A N 1
ATOM 638 C CA . LEU A 1 82 ? 17.993 -7.559 9.002 1.00 96.50 82 LEU A CA 1
ATOM 639 C C . LEU A 1 82 ? 18.069 -8.782 8.094 1.00 96.50 82 LEU A C 1
ATOM 641 O O . LEU A 1 82 ? 18.339 -9.885 8.580 1.00 96.50 82 LEU A O 1
ATOM 645 N N . PHE A 1 83 ? 17.843 -8.577 6.803 1.00 95.94 83 PHE A N 1
ATOM 646 C CA . PHE A 1 83 ? 17.990 -9.591 5.769 1.00 95.94 83 PHE A CA 1
ATOM 647 C C . PHE A 1 83 ? 18.898 -9.051 4.671 1.00 95.94 83 PHE A C 1
ATOM 649 O O . PHE A 1 83 ? 18.727 -7.926 4.221 1.00 95.94 83 PHE A O 1
ATOM 656 N N . GLY A 1 84 ? 19.855 -9.856 4.233 1.00 91.25 84 GLY A N 1
ATOM 657 C CA . GLY A 1 84 ? 20.798 -9.450 3.201 1.00 91.25 84 GLY A CA 1
ATOM 658 C C . GLY A 1 84 ? 22.164 -10.090 3.386 1.00 91.25 84 GLY A C 1
ATOM 659 O O . GLY A 1 84 ? 22.399 -10.864 4.325 1.00 91.25 84 GLY A O 1
ATOM 660 N N . GLY A 1 85 ? 23.026 -9.862 2.404 1.00 88.12 85 GLY A N 1
ATOM 661 C CA . GLY A 1 85 ? 24.329 -10.486 2.270 1.00 88.12 85 GLY A CA 1
ATOM 662 C C . GLY A 1 85 ? 25.472 -9.483 2.364 1.00 88.12 85 GLY A C 1
ATOM 663 O O . GLY A 1 85 ? 25.524 -8.621 3.227 1.00 88.12 85 GLY A O 1
ATOM 664 N N . ARG A 1 86 ? 26.475 -9.663 1.500 1.00 86.81 86 ARG A N 1
ATOM 665 C CA . ARG A 1 86 ? 27.604 -8.722 1.372 1.00 86.81 86 ARG A CA 1
ATOM 666 C C . ARG A 1 86 ? 27.362 -7.636 0.322 1.00 86.81 86 ARG A C 1
ATOM 668 O O . ARG A 1 86 ? 28.195 -6.744 0.195 1.00 86.81 86 ARG A O 1
ATOM 675 N N . GLY A 1 87 ? 26.324 -7.796 -0.497 1.00 91.38 87 GLY A N 1
ATOM 676 C CA . GLY A 1 87 ? 25.972 -6.861 -1.560 1.00 91.38 87 GLY A CA 1
ATOM 677 C C . GLY A 1 87 ? 24.961 -5.827 -1.081 1.00 91.38 87 GLY A C 1
ATOM 678 O O . GLY A 1 87 ? 24.816 -5.598 0.115 1.00 91.38 87 GLY A O 1
ATOM 679 N N . THR A 1 88 ? 24.289 -5.195 -2.037 1.00 95.25 88 THR A N 1
ATOM 680 C CA . THR A 1 88 ? 23.082 -4.407 -1.788 1.00 95.25 88 THR A CA 1
ATOM 681 C C . THR A 1 88 ? 21.847 -5.304 -1.861 1.00 95.25 88 THR A C 1
ATOM 683 O O . THR A 1 88 ? 21.595 -5.939 -2.886 1.00 95.25 88 THR A O 1
ATOM 686 N N . ASP A 1 89 ? 21.046 -5.284 -0.807 1.00 96.62 89 ASP A N 1
ATOM 687 C CA . ASP A 1 89 ? 19.766 -5.967 -0.683 1.00 96.62 89 ASP A CA 1
ATOM 688 C C . ASP A 1 89 ? 18.684 -4.930 -0.353 1.00 96.62 89 ASP A C 1
ATOM 690 O O . ASP A 1 89 ? 18.832 -4.129 0.569 1.00 96.62 89 ASP A O 1
ATOM 694 N N . LEU A 1 90 ? 17.607 -4.899 -1.138 1.00 97.06 90 LEU A N 1
ATOM 695 C CA . LEU A 1 90 ? 16.611 -3.825 -1.091 1.00 97.06 90 LEU A CA 1
ATOM 696 C C . LEU A 1 90 ? 15.192 -4.387 -1.178 1.00 97.06 90 LEU A C 1
ATOM 698 O O . LEU A 1 90 ? 14.905 -5.106 -2.139 1.00 97.06 90 LEU A O 1
ATOM 702 N N . PRO A 1 91 ? 14.288 -4.042 -0.240 1.00 97.94 91 PRO A N 1
ATOM 703 C CA . PRO A 1 91 ? 12.867 -4.297 -0.404 1.00 97.94 91 PRO A CA 1
ATOM 704 C C . PRO A 1 91 ? 12.229 -3.180 -1.241 1.00 97.94 91 PRO A C 1
ATOM 706 O O . PRO A 1 91 ? 12.578 -2.002 -1.114 1.00 97.94 91 PRO A O 1
ATOM 709 N N . HIS A 1 92 ? 11.264 -3.543 -2.072 1.00 98.38 92 HIS A N 1
ATOM 710 C CA . HIS A 1 92 ? 10.447 -2.599 -2.828 1.00 98.38 92 HIS A CA 1
ATOM 711 C C . HIS A 1 92 ? 8.983 -2.619 -2.400 1.00 98.38 92 HIS A C 1
ATOM 713 O O . HIS A 1 92 ? 8.363 -1.565 -2.421 1.00 98.38 92 HIS A O 1
ATOM 719 N N . ASP A 1 93 ? 8.463 -3.776 -1.987 1.00 98.62 93 ASP A N 1
ATOM 720 C CA . ASP A 1 93 ? 7.057 -3.936 -1.616 1.00 98.62 93 ASP A CA 1
ATOM 721 C C . ASP A 1 93 ? 6.890 -5.032 -0.549 1.00 98.62 93 ASP A C 1
ATOM 723 O O . ASP A 1 93 ? 7.747 -5.919 -0.411 1.00 98.62 93 ASP A O 1
ATOM 727 N N . LEU A 1 94 ? 5.807 -4.953 0.220 1.00 98.12 94 LEU A N 1
ATOM 728 C CA . LEU A 1 94 ? 5.503 -5.802 1.370 1.00 98.12 94 LEU A CA 1
ATOM 729 C C . LEU A 1 94 ? 3.986 -5.962 1.513 1.00 98.12 94 LEU A C 1
ATOM 731 O O . LEU A 1 94 ? 3.255 -4.979 1.537 1.00 98.12 94 LEU A O 1
ATOM 735 N N . ILE A 1 95 ? 3.536 -7.198 1.724 1.00 98.19 95 ILE A N 1
ATOM 736 C CA . ILE A 1 95 ? 2.137 -7.518 2.025 1.00 98.19 95 ILE A CA 1
ATOM 737 C C . ILE A 1 95 ? 2.025 -8.455 3.229 1.00 98.19 95 ILE A C 1
ATOM 739 O O . ILE A 1 95 ? 2.927 -9.254 3.497 1.00 98.19 95 ILE A O 1
ATOM 743 N N . GLU A 1 96 ? 0.886 -8.403 3.914 1.00 96.50 96 GLU A N 1
ATOM 744 C CA . GLU A 1 96 ? 0.447 -9.451 4.836 1.00 96.50 96 GLU A CA 1
ATOM 745 C C . GLU A 1 96 ? -0.423 -10.470 4.083 1.00 96.50 96 GLU A C 1
ATOM 747 O O . GLU A 1 96 ? -1.270 -10.106 3.265 1.00 96.50 96 GLU A O 1
ATOM 752 N N . THR A 1 97 ? -0.192 -11.760 4.322 1.00 92.31 97 THR A N 1
ATOM 753 C CA . THR A 1 97 ? -0.999 -12.847 3.767 1.00 92.31 97 THR A CA 1
ATOM 754 C C . THR A 1 97 ? -2.311 -12.982 4.533 1.00 92.31 97 THR A C 1
ATOM 756 O O . THR A 1 97 ? -2.412 -12.641 5.708 1.00 92.31 97 THR A O 1
ATOM 759 N N . THR A 1 98 ? -3.310 -13.614 3.920 1.00 86.56 98 THR A N 1
ATOM 760 C CA . THR A 1 98 ? -4.547 -14.038 4.608 1.00 86.56 98 THR A CA 1
ATOM 761 C C . THR A 1 98 ? -4.324 -14.961 5.815 1.00 86.56 98 THR A C 1
ATOM 763 O O . THR A 1 98 ? -5.250 -15.190 6.586 1.00 86.56 98 THR A O 1
ATOM 766 N N . GLU A 1 99 ? -3.130 -15.538 5.950 1.00 81.12 99 GLU A N 1
ATOM 767 C CA . GLU A 1 99 ? -2.724 -16.404 7.063 1.00 81.12 99 GLU A CA 1
ATOM 768 C C . GLU A 1 99 ? -1.960 -15.629 8.161 1.00 81.12 99 GLU A C 1
ATOM 770 O O . GLU A 1 99 ? -1.579 -16.219 9.171 1.00 81.12 99 GLU A O 1
ATOM 775 N N . GLY A 1 100 ? -1.770 -14.311 7.999 1.00 85.00 100 GLY A N 1
ATOM 776 C CA . GLY A 1 100 ? -1.123 -13.426 8.977 1.00 85.00 100 GLY A CA 1
ATOM 777 C C . GLY A 1 100 ? 0.409 -13.437 8.935 1.00 85.00 100 GLY A C 1
ATOM 778 O O . GLY A 1 100 ? 1.061 -13.041 9.901 1.00 85.00 100 GLY A O 1
ATOM 779 N N . GLU A 1 101 ? 1.011 -13.927 7.850 1.00 95.12 101 GLU A N 1
ATOM 780 C CA . GLU A 1 101 ? 2.463 -13.868 7.637 1.00 95.12 101 GLU A CA 1
ATOM 781 C C . GLU A 1 101 ? 2.810 -12.743 6.664 1.00 95.12 101 GLU A C 1
ATOM 783 O O . GLU A 1 101 ? 1.933 -12.160 6.037 1.00 95.12 101 GLU A O 1
ATOM 788 N N . TYR A 1 102 ? 4.094 -12.454 6.478 1.00 98.31 102 TYR A N 1
ATOM 789 C CA . TYR A 1 102 ? 4.519 -11.321 5.659 1.00 98.31 102 TYR A CA 1
ATOM 790 C C . TYR A 1 102 ? 5.340 -11.777 4.464 1.00 98.31 102 TYR A C 1
ATOM 792 O O . TYR A 1 102 ? 6.233 -12.614 4.605 1.00 98.31 102 TYR A O 1
ATOM 800 N N . VAL A 1 103 ? 5.066 -11.213 3.289 1.00 98.75 103 VAL A N 1
ATOM 801 C CA . VAL A 1 103 ? 5.812 -11.494 2.057 1.00 98.75 103 VAL A CA 1
ATOM 802 C C . VAL A 1 103 ? 6.361 -10.199 1.496 1.00 98.75 103 VAL A C 1
ATOM 804 O O . VAL A 1 103 ? 5.630 -9.230 1.316 1.00 98.75 103 VAL A O 1
ATOM 807 N N . LEU A 1 104 ? 7.658 -10.201 1.211 1.00 98.75 104 LEU A N 1
ATOM 808 C CA . LEU A 1 104 ? 8.384 -9.057 0.690 1.00 98.75 104 LEU A CA 1
ATOM 809 C C . LEU A 1 104 ? 8.929 -9.368 -0.696 1.00 98.75 104 LEU A C 1
ATOM 811 O O . LEU A 1 104 ? 9.367 -10.490 -0.968 1.00 98.75 104 LEU A O 1
ATOM 815 N N . ALA A 1 105 ? 8.948 -8.348 -1.544 1.00 98.69 105 ALA A N 1
ATOM 816 C CA . ALA A 1 105 ? 9.546 -8.387 -2.867 1.00 98.69 105 ALA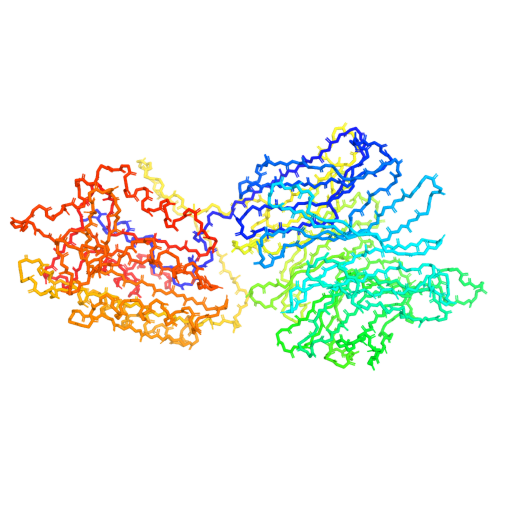 A CA 1
ATOM 817 C C . ALA A 1 105 ? 10.591 -7.279 -3.018 1.00 98.69 105 ALA A C 1
ATOM 819 O O . ALA A 1 105 ? 10.441 -6.181 -2.485 1.00 98.69 105 ALA A O 1
ATOM 820 N N . GLY A 1 106 ? 11.664 -7.571 -3.745 1.00 98.38 106 GLY A N 1
ATOM 821 C CA . GLY A 1 106 ? 12.776 -6.651 -3.924 1.00 98.38 106 GLY A CA 1
ATOM 822 C C . GLY A 1 106 ? 13.877 -7.229 -4.804 1.00 98.38 106 GLY A C 1
ATOM 823 O O . GLY A 1 106 ? 13.613 -7.976 -5.753 1.00 98.38 106 GLY A O 1
ATOM 824 N N . TYR A 1 107 ? 15.129 -6.925 -4.475 1.00 98.06 107 TYR A N 1
ATOM 825 C CA . TYR A 1 107 ? 16.283 -7.574 -5.093 1.00 98.06 107 TYR A CA 1
ATOM 826 C C . TYR A 1 107 ? 17.415 -7.830 -4.101 1.00 98.06 107 TYR A C 1
ATOM 828 O O . TYR A 1 107 ? 17.544 -7.161 -3.078 1.00 98.06 107 TYR A O 1
ATOM 836 N N . THR A 1 108 ? 18.260 -8.794 -4.456 1.00 96.81 108 THR A N 1
ATOM 837 C CA . THR A 1 108 ? 19.529 -9.098 -3.791 1.00 96.81 108 THR A CA 1
ATOM 838 C C . THR A 1 108 ? 20.671 -8.982 -4.790 1.00 96.81 108 THR A C 1
ATOM 840 O O . THR A 1 108 ? 20.523 -9.361 -5.957 1.00 96.81 108 THR A O 1
ATOM 843 N N . GLN A 1 109 ? 21.813 -8.452 -4.355 1.00 95.12 109 GLN A N 1
ATOM 844 C CA . GLN A 1 109 ? 22.997 -8.302 -5.191 1.00 95.12 109 GLN A CA 1
ATOM 845 C C . GLN A 1 109 ? 24.105 -9.264 -4.765 1.00 95.12 109 GLN A C 1
ATOM 847 O O . GLN A 1 109 ? 24.501 -9.342 -3.601 1.00 95.12 109 GLN A O 1
ATOM 852 N N . ASN A 1 110 ? 24.674 -9.969 -5.739 1.00 87.94 110 ASN A N 1
ATOM 853 C CA . ASN A 1 110 ? 25.806 -10.850 -5.487 1.00 87.94 110 ASN A CA 1
ATOM 854 C C . ASN A 1 110 ? 27.151 -10.091 -5.471 1.00 87.94 110 ASN A C 1
ATOM 856 O O . ASN A 1 110 ? 27.250 -8.903 -5.771 1.00 87.94 110 ASN A O 1
ATOM 860 N N . SER A 1 111 ? 28.244 -10.803 -5.180 1.00 85.31 111 SER A N 1
ATOM 861 C CA . SER A 1 111 ? 29.588 -10.210 -5.093 1.00 85.31 111 SER A CA 1
ATOM 862 C C . SER A 1 111 ? 30.150 -9.652 -6.411 1.00 85.31 111 SER A C 1
ATOM 864 O O . SER A 1 111 ? 31.219 -9.048 -6.393 1.00 85.31 111 SER A O 1
ATOM 866 N N . ARG A 1 112 ? 29.504 -9.909 -7.555 1.00 85.38 112 ARG A N 1
ATOM 867 C CA . ARG A 1 112 ? 29.878 -9.359 -8.870 1.00 85.38 112 ARG A CA 1
ATOM 868 C C . ARG A 1 112 ? 29.096 -8.093 -9.219 1.00 85.38 112 ARG A C 1
ATOM 870 O O . ARG A 1 112 ? 29.404 -7.466 -10.226 1.00 85.38 112 ARG A O 1
ATOM 877 N N . GLY A 1 113 ? 28.118 -7.716 -8.398 1.00 86.62 113 GLY A N 1
ATOM 878 C CA . GLY A 1 113 ? 27.227 -6.594 -8.668 1.00 86.62 113 GLY A CA 1
ATOM 879 C C . GLY A 1 113 ? 25.978 -6.965 -9.477 1.00 86.62 113 GLY A C 1
ATOM 880 O O . GLY A 1 113 ? 25.212 -6.071 -9.835 1.00 86.62 113 GLY A O 1
ATOM 881 N N . GLU A 1 114 ? 25.752 -8.250 -9.762 1.00 90.44 114 GLU A N 1
ATOM 882 C CA . GLU A 1 114 ? 24.559 -8.739 -10.469 1.00 90.44 114 GLU A CA 1
ATOM 883 C C . GLU A 1 114 ? 23.371 -8.777 -9.492 1.00 90.44 114 GLU A C 1
ATOM 885 O O . GLU A 1 114 ? 23.494 -9.338 -8.394 1.00 90.44 114 GLU A O 1
ATOM 890 N N . LYS A 1 115 ? 22.245 -8.162 -9.873 1.00 94.69 115 LYS A N 1
ATOM 891 C CA . LYS A 1 115 ? 20.997 -8.150 -9.095 1.00 94.69 115 LYS A CA 1
ATOM 892 C C . LYS A 1 115 ? 20.072 -9.267 -9.551 1.00 94.69 115 LYS A C 1
ATOM 894 O O . LYS A 1 115 ? 19.861 -9.419 -10.746 1.00 94.69 115 LYS A O 1
ATOM 899 N N . ASN A 1 116 ? 19.483 -9.985 -8.604 1.00 97.00 116 ASN A N 1
ATOM 900 C CA . ASN A 1 116 ? 18.373 -10.896 -8.862 1.00 97.00 116 ASN A CA 1
ATOM 901 C C . ASN A 1 116 ? 17.153 -10.456 -8.060 1.00 97.00 116 ASN A C 1
ATOM 903 O O . ASN A 1 116 ? 17.289 -10.031 -6.909 1.00 97.00 116 ASN A O 1
ATOM 907 N N . ALA A 1 117 ? 15.964 -10.627 -8.635 1.00 98.12 117 ALA A N 1
ATOM 908 C CA . ALA A 1 117 ? 14.719 -10.408 -7.924 1.00 98.12 117 ALA A CA 1
ATOM 909 C C . ALA A 1 117 ? 14.660 -11.341 -6.713 1.00 98.12 117 ALA A C 1
ATOM 911 O O . ALA A 1 117 ? 14.942 -12.534 -6.823 1.00 98.12 117 ALA A O 1
ATOM 912 N N . LEU A 1 118 ? 14.294 -10.795 -5.562 1.00 98.38 118 LEU A N 1
ATOM 913 C CA . LEU A 1 118 ? 14.162 -11.525 -4.311 1.00 98.38 118 LEU A CA 1
ATOM 914 C C . LEU A 1 118 ? 12.698 -11.481 -3.887 1.00 98.38 118 LEU A C 1
ATOM 916 O O . LEU A 1 118 ? 12.106 -10.405 -3.832 1.00 98.38 118 LEU A O 1
ATOM 920 N N . VAL A 1 119 ? 12.135 -12.642 -3.566 1.00 98.75 119 VAL A N 1
ATOM 921 C CA . VAL A 1 119 ? 10.844 -12.754 -2.881 1.00 98.75 119 VAL A CA 1
ATOM 922 C C . VAL A 1 119 ? 11.045 -13.634 -1.664 1.00 98.75 119 VAL A C 1
ATOM 924 O O . VAL A 1 119 ? 11.618 -14.719 -1.777 1.00 98.75 119 VAL A O 1
ATOM 927 N N . PHE A 1 120 ? 10.603 -13.188 -0.497 1.00 98.56 120 PHE A N 1
ATOM 928 C CA . PHE A 1 120 ? 10.743 -13.976 0.720 1.00 98.56 120 PHE A CA 1
ATOM 929 C C . PHE A 1 120 ? 9.555 -13.806 1.651 1.00 98.56 120 PHE A C 1
ATOM 931 O O . PHE A 1 120 ? 8.915 -12.756 1.670 1.00 98.56 120 PHE A O 1
ATOM 938 N N . LYS A 1 121 ? 9.277 -14.857 2.420 1.00 98.69 121 LYS A N 1
ATOM 939 C CA . LYS A 1 121 ? 8.194 -14.918 3.395 1.00 98.69 121 LYS A CA 1
ATOM 940 C C . LYS A 1 121 ? 8.764 -15.076 4.794 1.00 98.69 121 LYS A C 1
ATOM 942 O O . LYS A 1 121 ? 9.663 -15.890 5.027 1.00 98.69 121 LYS A O 1
ATOM 947 N N . ILE A 1 122 ? 8.219 -14.314 5.727 1.00 98.56 122 ILE A N 1
ATOM 948 C CA . ILE A 1 122 ? 8.564 -14.348 7.146 1.00 98.56 122 ILE A CA 1
ATOM 949 C C . ILE A 1 122 ? 7.298 -14.541 7.979 1.00 98.56 122 ILE A C 1
ATOM 951 O O . ILE A 1 122 ? 6.222 -14.113 7.574 1.00 98.56 122 ILE A O 1
ATOM 955 N N . ASP A 1 123 ? 7.421 -15.174 9.141 1.00 95.56 123 ASP A N 1
ATOM 956 C CA . ASP A 1 123 ? 6.310 -15.279 10.090 1.00 95.56 123 ASP A CA 1
ATOM 957 C C . ASP A 1 123 ? 6.093 -13.986 10.897 1.00 95.56 123 ASP A C 1
ATOM 959 O O . ASP A 1 123 ? 6.837 -13.009 10.773 1.00 95.56 123 ASP A O 1
ATOM 963 N N . HIS A 1 124 ? 5.072 -13.998 11.757 1.00 90.62 124 HIS A N 1
ATOM 964 C CA . HIS A 1 124 ? 4.690 -12.874 12.615 1.00 90.62 124 HIS A CA 1
ATOM 965 C C . HIS A 1 124 ? 5.787 -12.430 13.608 1.00 90.62 124 HIS A C 1
ATOM 967 O O . HIS A 1 124 ? 5.775 -11.294 14.088 1.00 90.62 124 HIS A O 1
ATOM 973 N N . GLU A 1 125 ? 6.784 -13.278 13.897 1.00 90.56 125 GLU A N 1
ATOM 974 C CA . GLU A 1 125 ? 7.958 -12.923 14.711 1.00 90.56 125 GLU A CA 1
ATOM 975 C C . GLU A 1 125 ? 9.191 -12.531 13.874 1.00 90.56 125 GLU A C 1
ATOM 977 O O . GLU A 1 125 ? 10.301 -12.351 14.405 1.00 90.56 125 GLU A O 1
ATOM 982 N N . GLY A 1 126 ? 9.013 -12.408 12.558 1.00 94.06 126 GLY A N 1
ATOM 983 C CA . GLY A 1 126 ? 10.039 -12.029 11.599 1.00 94.06 126 GLY A CA 1
ATOM 984 C C . GLY A 1 126 ? 11.089 -13.117 11.369 1.00 94.06 126 GLY A C 1
ATOM 985 O O . GLY A 1 126 ? 12.245 -12.805 11.067 1.00 94.06 126 GLY A O 1
ATOM 986 N N . ARG A 1 127 ? 10.752 -14.394 11.574 1.00 96.75 127 ARG A N 1
ATOM 987 C CA . ARG A 1 127 ? 11.623 -15.517 11.205 1.00 96.75 127 ARG A CA 1
ATOM 988 C C . ARG A 1 127 ? 11.374 -15.879 9.747 1.00 96.75 127 ARG A C 1
ATOM 990 O O . ARG A 1 127 ? 10.235 -15.965 9.305 1.00 96.75 127 ARG A O 1
ATOM 997 N N . MET A 1 128 ? 12.457 -16.118 9.014 1.00 97.94 128 MET A N 1
ATOM 998 C CA . MET A 1 128 ? 12.406 -16.556 7.621 1.00 97.94 128 MET A CA 1
ATOM 999 C C . MET A 1 128 ? 11.712 -17.917 7.507 1.00 97.94 128 MET A C 1
ATOM 1001 O O . MET A 1 128 ? 12.175 -18.885 8.112 1.00 97.94 128 MET A O 1
ATOM 1005 N N . LEU A 1 129 ? 10.643 -17.986 6.712 1.00 97.75 129 LEU A N 1
ATOM 1006 C CA . LEU A 1 129 ? 9.964 -19.232 6.353 1.00 97.75 129 LEU A CA 1
ATOM 1007 C C . LEU A 1 129 ? 10.550 -19.799 5.059 1.00 97.75 129 LEU A C 1
ATOM 1009 O O . LEU A 1 129 ? 10.989 -20.947 5.026 1.00 97.75 129 LEU A O 1
ATOM 1013 N N . TRP A 1 130 ? 10.628 -18.966 4.022 1.00 98.38 130 TRP A N 1
ATOM 1014 C CA . TRP A 1 130 ? 11.272 -19.297 2.754 1.00 98.38 130 TRP A CA 1
ATOM 1015 C C . TRP A 1 130 ? 11.745 -18.034 2.036 1.00 98.38 130 TRP A C 1
ATOM 1017 O O . TRP A 1 130 ? 11.235 -16.939 2.265 1.00 98.38 130 TRP A O 1
ATOM 1027 N N . HIS A 1 131 ? 12.711 -18.192 1.134 1.00 98.06 131 HIS A N 1
ATOM 1028 C CA . HIS A 1 131 ? 13.110 -17.150 0.195 1.00 98.06 131 HIS A CA 1
ATOM 1029 C C . HIS A 1 131 ? 13.434 -17.768 -1.164 1.00 98.06 131 HIS A C 1
ATOM 1031 O O . HIS A 1 131 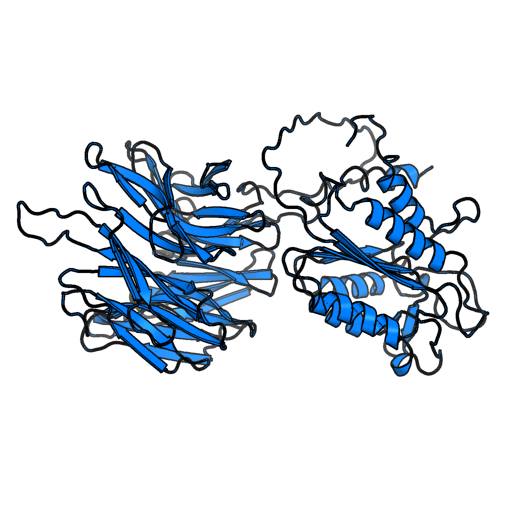? 13.992 -18.863 -1.237 1.00 98.06 131 HIS A O 1
ATOM 1037 N N . HIS A 1 132 ? 13.163 -17.022 -2.228 1.00 98.06 132 HIS A N 1
ATOM 1038 C CA . HIS A 1 132 ? 13.469 -17.396 -3.602 1.00 98.06 132 HIS A CA 1
ATOM 1039 C C . HIS A 1 132 ? 14.108 -16.228 -4.335 1.00 98.06 132 HIS A C 1
ATOM 1041 O O . HIS A 1 132 ? 13.703 -15.074 -4.182 1.00 98.06 132 HIS A O 1
ATOM 1047 N N . THR A 1 133 ? 15.110 -16.540 -5.148 1.00 97.19 133 THR A N 1
ATOM 1048 C CA . THR A 1 133 ? 15.734 -15.580 -6.056 1.00 97.19 133 THR A CA 1
ATOM 1049 C C . THR A 1 133 ? 15.381 -15.938 -7.487 1.00 97.19 133 THR A C 1
ATOM 1051 O O . THR A 1 133 ? 15.552 -17.090 -7.893 1.00 97.19 133 THR A O 1
ATOM 1054 N N . PHE A 1 134 ? 14.946 -14.953 -8.261 1.00 97.50 134 PHE A N 1
ATOM 1055 C CA . PHE A 1 134 ? 14.585 -15.112 -9.660 1.00 97.50 134 PHE A CA 1
ATOM 1056 C C . PHE A 1 134 ? 15.389 -14.130 -10.514 1.00 97.50 134 PHE A C 1
ATOM 1058 O O . PHE A 1 134 ? 15.583 -12.980 -10.135 1.00 97.50 134 PHE A O 1
ATOM 1065 N N . GLY A 1 135 ? 15.828 -14.577 -11.684 1.00 94.62 135 GLY A N 1
ATOM 1066 C CA . GLY A 1 135 ? 16.614 -13.762 -12.603 1.00 94.62 135 GLY A CA 1
ATOM 1067 C C . GLY A 1 135 ? 17.508 -14.621 -13.486 1.00 94.62 135 GLY A C 1
ATOM 1068 O O . GLY A 1 135 ? 17.362 -15.849 -13.527 1.00 94.62 135 GLY A O 1
ATOM 1069 N N . GLY A 1 136 ? 18.398 -13.966 -14.220 1.00 91.69 136 GLY A N 1
ATOM 1070 C CA . GLY A 1 136 ? 19.373 -14.578 -15.113 1.00 91.69 136 GLY A CA 1
ATOM 1071 C C . GLY A 1 136 ? 20.793 -14.077 -14.860 1.00 91.69 136 GLY A C 1
ATOM 1072 O O . GLY A 1 136 ? 21.241 -13.984 -13.722 1.00 91.69 136 GLY A O 1
ATOM 1073 N N . GLU A 1 137 ? 21.540 -13.845 -15.939 1.00 88.62 137 GLU A N 1
ATOM 1074 C CA . GLU A 1 137 ? 22.954 -13.441 -15.870 1.00 88.62 137 GLU A CA 1
ATOM 1075 C C . GLU A 1 137 ? 23.150 -11.920 -15.726 1.00 88.62 137 GLU A C 1
ATOM 1077 O O . GLU A 1 137 ? 24.279 -11.470 -15.545 1.00 88.62 137 GLU A O 1
ATOM 1082 N N . ASP A 1 138 ? 22.076 -11.131 -15.812 1.00 92.44 138 ASP A N 1
ATOM 1083 C CA . ASP A 1 138 ? 22.094 -9.668 -15.747 1.00 92.44 138 ASP A CA 1
ATOM 1084 C C . ASP A 1 138 ? 21.165 -9.155 -14.625 1.00 92.44 138 ASP A C 1
ATOM 1086 O O . ASP A 1 138 ? 20.790 -9.897 -13.723 1.00 92.44 138 ASP A O 1
ATOM 1090 N N . GLN A 1 139 ? 20.845 -7.861 -14.621 1.00 94.69 139 GLN A N 1
ATOM 1091 C CA . GLN A 1 139 ? 20.076 -7.208 -13.567 1.00 94.69 139 GLN A CA 1
ATOM 1092 C C . GLN A 1 139 ? 18.584 -7.559 -13.646 1.00 94.69 139 GLN A C 1
ATOM 1094 O O . GLN A 1 139 ? 17.910 -7.232 -14.624 1.00 94.69 139 GLN A O 1
ATOM 1099 N N . ASP A 1 140 ? 18.051 -8.126 -12.570 1.00 97.25 140 ASP A N 1
ATOM 1100 C CA . ASP A 1 140 ? 16.630 -8.406 -12.389 1.00 97.25 140 ASP A CA 1
ATOM 1101 C C . ASP A 1 140 ? 16.167 -7.932 -11.006 1.00 97.25 140 ASP A C 1
ATOM 1103 O O . ASP A 1 140 ? 16.888 -8.055 -10.014 1.00 97.25 140 ASP A O 1
ATOM 1107 N N . GLU A 1 141 ? 14.958 -7.382 -10.923 1.00 97.81 141 GLU A N 1
ATOM 1108 C CA . GLU A 1 141 ? 14.391 -6.883 -9.666 1.00 97.81 141 GLU A CA 1
ATOM 1109 C C . GLU A 1 141 ? 12.870 -7.052 -9.630 1.00 97.81 141 GLU A C 1
ATOM 1111 O O . GLU A 1 141 ? 12.191 -6.881 -10.645 1.00 97.81 141 GLU A O 1
ATOM 1116 N N . ALA A 1 142 ? 12.328 -7.362 -8.451 1.00 98.50 142 ALA A N 1
ATOM 1117 C CA . ALA A 1 142 ? 10.894 -7.337 -8.184 1.00 98.50 142 ALA A CA 1
ATOM 1118 C C . ALA A 1 142 ? 10.511 -5.989 -7.565 1.00 98.50 142 ALA A C 1
ATOM 1120 O O . ALA A 1 142 ? 11.164 -5.539 -6.629 1.00 98.50 142 ALA A O 1
ATOM 1121 N N . ARG A 1 143 ? 9.471 -5.340 -8.092 1.00 98.44 143 ARG A N 1
ATOM 1122 C CA . ARG A 1 143 ? 9.050 -3.989 -7.690 1.00 98.44 143 ARG A CA 1
ATOM 1123 C C . ARG A 1 143 ? 7.753 -3.955 -6.903 1.00 98.44 143 ARG A C 1
ATOM 1125 O O . ARG A 1 143 ? 7.654 -3.143 -6.001 1.00 98.44 143 ARG A O 1
ATOM 1132 N N . SER A 1 144 ? 6.797 -4.813 -7.243 1.00 98.75 144 SER A N 1
ATOM 1133 C CA . SER A 1 144 ? 5.519 -4.896 -6.539 1.00 98.75 144 SER A CA 1
ATOM 1134 C C . SER A 1 144 ? 5.035 -6.335 -6.462 1.00 98.75 144 SER A C 1
ATOM 1136 O O . SER A 1 144 ? 5.296 -7.127 -7.377 1.00 98.75 144 SER A O 1
ATOM 1138 N N . ILE A 1 145 ? 4.354 -6.666 -5.369 1.00 98.81 145 ILE A N 1
ATOM 1139 C CA . ILE A 1 145 ? 3.822 -7.989 -5.065 1.00 98.81 145 ILE A CA 1
ATOM 1140 C C . ILE A 1 145 ? 2.401 -7.896 -4.515 1.00 98.81 145 ILE A C 1
ATOM 1142 O O . ILE A 1 145 ? 2.084 -7.056 -3.688 1.00 98.81 145 ILE A O 1
ATOM 1146 N N . ILE A 1 146 ? 1.549 -8.823 -4.943 1.00 98.62 146 ILE A N 1
ATOM 1147 C CA . ILE A 1 146 ? 0.203 -9.007 -4.395 1.00 98.62 146 ILE A CA 1
ATOM 1148 C C . ILE A 1 146 ? -0.043 -10.482 -4.092 1.00 98.62 146 ILE A C 1
ATOM 1150 O O . ILE A 1 146 ? 0.436 -11.361 -4.820 1.00 98.62 146 ILE A O 1
ATOM 1154 N N . GLN A 1 147 ? -0.843 -10.765 -3.062 1.00 98.00 147 GLN A N 1
ATOM 1155 C CA . GLN A 1 147 ? -1.403 -12.099 -2.871 1.00 98.00 147 GLN A CA 1
ATOM 1156 C C . GLN A 1 147 ? -2.557 -12.288 -3.860 1.00 98.00 147 GLN A C 1
ATOM 1158 O O . GLN A 1 147 ? -3.429 -11.432 -4.012 1.00 98.00 147 GLN A O 1
ATOM 1163 N N . THR A 1 148 ? -2.559 -13.406 -4.575 1.00 97.25 148 THR A N 1
ATOM 1164 C CA . THR A 1 148 ? -3.627 -13.748 -5.511 1.00 97.25 148 THR A CA 1
ATOM 1165 C C . THR A 1 148 ? -4.769 -14.463 -4.796 1.00 97.25 148 THR A C 1
ATOM 1167 O O . THR A 1 148 ? -4.566 -15.142 -3.794 1.00 97.25 148 THR A O 1
ATOM 1170 N N . ARG A 1 149 ? -5.990 -14.372 -5.342 1.00 93.62 149 ARG A N 1
ATOM 1171 C CA . ARG A 1 149 ? -7.212 -14.973 -4.753 1.00 93.62 149 ARG A CA 1
ATOM 1172 C C . ARG A 1 149 ? -7.150 -16.488 -4.502 1.00 93.62 149 ARG A C 1
ATOM 1174 O O . ARG A 1 149 ? -7.976 -17.016 -3.770 1.00 93.62 149 ARG A O 1
ATOM 1181 N N . ASP A 1 150 ? -6.232 -17.192 -5.151 1.00 89.44 150 ASP A N 1
ATOM 1182 C CA . ASP A 1 150 ? -5.976 -18.626 -4.970 1.00 89.44 150 ASP A CA 1
ATOM 1183 C C . ASP A 1 150 ? -4.873 -18.919 -3.928 1.00 89.44 150 ASP A C 1
ATOM 1185 O O . ASP A 1 150 ? -4.429 -20.058 -3.824 1.00 89.44 150 ASP A O 1
ATOM 1189 N N . GLY A 1 151 ? -4.425 -17.907 -3.177 1.00 93.62 151 GLY A N 1
ATOM 1190 C CA . GLY A 1 151 ? -3.454 -18.020 -2.085 1.00 93.62 151 GLY A CA 1
ATOM 1191 C C . GLY A 1 151 ? -1.982 -17.909 -2.498 1.00 93.62 151 GLY A C 1
ATOM 1192 O O . GLY A 1 151 ? -1.125 -17.857 -1.622 1.00 93.62 151 GLY A O 1
ATOM 1193 N N . GLY A 1 152 ? -1.675 -17.859 -3.800 1.00 97.88 152 GLY A N 1
ATOM 1194 C CA . GLY A 1 152 ? -0.312 -17.622 -4.296 1.00 97.88 152 GLY A CA 1
ATOM 1195 C C . GLY A 1 152 ? 0.051 -16.135 -4.397 1.00 97.88 152 GLY A C 1
ATOM 1196 O O . GLY A 1 152 ? -0.617 -15.283 -3.820 1.00 97.88 152 GLY A O 1
ATOM 1197 N N . PHE A 1 153 ? 1.081 -15.813 -5.187 1.00 98.81 153 PHE A N 1
ATOM 1198 C CA . PHE A 1 153 ? 1.546 -14.433 -5.387 1.00 98.81 153 PHE A CA 1
ATOM 1199 C C . PHE A 1 153 ? 1.695 -14.040 -6.859 1.00 98.81 153 PHE A C 1
ATOM 1201 O O . PHE A 1 153 ? 2.021 -14.863 -7.723 1.00 98.81 153 PHE A O 1
ATOM 1208 N N . ALA A 1 154 ? 1.474 -12.768 -7.168 1.00 98.75 154 ALA A N 1
ATOM 1209 C CA . ALA A 1 154 ? 1.847 -12.176 -8.446 1.00 98.75 154 ALA A CA 1
ATOM 1210 C C . ALA A 1 154 ? 2.820 -11.030 -8.197 1.00 98.75 154 ALA A C 1
ATOM 1212 O O . ALA A 1 154 ? 2.598 -10.211 -7.313 1.00 98.75 154 ALA A O 1
ATOM 1213 N N . VAL A 1 155 ? 3.893 -10.994 -8.979 1.00 98.88 155 VAL A N 1
ATOM 1214 C CA . VAL A 1 155 ? 4.981 -10.030 -8.828 1.00 98.88 155 VAL A CA 1
ATOM 1215 C C . VAL A 1 155 ? 5.216 -9.361 -10.170 1.00 98.88 155 VAL A C 1
ATOM 1217 O O . VAL A 1 155 ? 5.273 -10.052 -11.189 1.00 98.88 155 VAL A O 1
ATOM 1220 N N . CYS A 1 156 ? 5.384 -8.042 -10.187 1.00 98.56 156 CYS A N 1
ATOM 1221 C CA . CYS A 1 156 ? 5.943 -7.346 -11.343 1.00 98.56 156 CYS A CA 1
ATOM 1222 C C . CYS A 1 156 ? 7.256 -6.655 -10.990 1.00 98.56 156 CYS A C 1
ATOM 1224 O O . CYS A 1 156 ? 7.476 -6.248 -9.851 1.00 98.56 156 CYS A O 1
ATOM 1226 N N . GLY A 1 157 ? 8.110 -6.485 -11.987 1.00 97.38 157 GLY A N 1
ATOM 1227 C CA . GLY A 1 157 ? 9.352 -5.746 -11.867 1.00 97.38 157 GLY A CA 1
ATOM 1228 C C . GLY A 1 157 ? 10.048 -5.627 -13.211 1.00 97.38 157 GLY A C 1
ATOM 1229 O O . GLY A 1 157 ? 9.388 -5.568 -14.252 1.00 97.38 157 GLY A O 1
ATOM 1230 N N . ASN A 1 158 ? 11.375 -5.599 -13.183 1.00 96.25 158 ASN A N 1
ATOM 1231 C CA . ASN A 1 158 ? 12.202 -5.292 -14.343 1.00 96.25 158 ASN A CA 1
ATOM 1232 C C . ASN A 1 158 ? 13.207 -6.418 -14.575 1.00 96.25 158 ASN A C 1
ATOM 1234 O O . ASN A 1 158 ? 13.755 -6.969 -13.621 1.00 96.25 158 ASN A O 1
ATOM 1238 N N . THR A 1 159 ? 13.467 -6.734 -15.841 1.00 96.50 159 THR A N 1
ATOM 1239 C CA . THR A 1 159 ? 14.507 -7.688 -16.239 1.00 96.50 159 THR A CA 1
ATOM 1240 C C . THR A 1 159 ? 15.400 -7.083 -17.307 1.00 96.50 159 THR A C 1
ATOM 1242 O O . THR A 1 159 ? 14.895 -6.458 -18.239 1.00 96.50 159 THR A O 1
ATOM 1245 N N . ARG A 1 160 ? 16.713 -7.294 -17.187 1.00 94.94 160 ARG A N 1
ATOM 1246 C CA . ARG A 1 160 ? 17.688 -7.164 -18.284 1.00 94.94 160 ARG A CA 1
ATOM 1247 C C . ARG A 1 160 ? 18.066 -8.526 -18.856 1.00 94.94 160 ARG A C 1
ATOM 1249 O O . ARG A 1 160 ? 18.321 -8.657 -20.048 1.00 94.94 160 ARG A O 1
ATOM 1256 N N . SER A 1 161 ? 18.001 -9.569 -18.028 1.00 93.50 161 SER A N 1
ATOM 1257 C CA . SER A 1 161 ? 18.370 -10.939 -18.392 1.00 93.50 161 SER A CA 1
ATOM 1258 C C . SER A 1 161 ? 17.512 -11.543 -19.505 1.00 93.50 161 SER A C 1
ATOM 1260 O O . SER A 1 161 ? 17.992 -12.358 -20.294 1.00 93.50 161 SER A O 1
ATOM 1262 N N . PHE A 1 162 ? 16.228 -11.179 -19.570 1.00 90.12 162 PHE A N 1
ATOM 1263 C CA . PHE A 1 162 ? 15.267 -11.751 -20.524 1.00 90.12 162 PHE A CA 1
ATOM 1264 C C . PHE A 1 162 ? 14.679 -10.719 -21.494 1.00 90.12 162 PHE A C 1
ATOM 1266 O O . PHE A 1 162 ? 13.747 -11.043 -22.248 1.00 90.12 162 PHE A O 1
ATOM 1273 N N . ALA A 1 163 ? 15.196 -9.491 -21.456 1.00 85.25 163 ALA A N 1
ATOM 1274 C CA . ALA A 1 163 ? 14.678 -8.370 -22.218 1.00 85.25 163 ALA A CA 1
ATOM 1275 C C . ALA A 1 163 ? 15.008 -8.475 -23.714 1.00 85.25 163 ALA A C 1
ATOM 1277 O O . ALA A 1 163 ? 16.010 -9.054 -24.134 1.00 85.25 163 ALA A O 1
ATOM 1278 N N . ALA A 1 164 ? 14.106 -7.945 -24.539 1.00 79.62 164 ALA A N 1
ATOM 1279 C CA . ALA A 1 164 ? 14.337 -7.731 -25.963 1.00 79.62 164 ALA A CA 1
ATOM 1280 C C . ALA A 1 164 ? 15.030 -6.383 -26.242 1.00 79.62 164 ALA A C 1
ATOM 1282 O O . ALA A 1 164 ? 15.713 -6.259 -27.259 1.00 79.62 164 ALA A O 1
ATOM 1283 N N . ALA A 1 165 ? 14.828 -5.398 -25.361 1.00 78.19 165 ALA A N 1
ATOM 1284 C CA . ALA A 1 165 ? 15.617 -4.169 -25.242 1.00 78.19 165 ALA A CA 1
ATOM 1285 C C . ALA A 1 165 ? 16.595 -4.288 -24.049 1.00 78.19 165 ALA A C 1
ATOM 1287 O O . ALA A 1 165 ? 16.842 -5.397 -23.587 1.00 78.19 165 ALA A O 1
ATOM 1288 N N . GLU A 1 166 ? 17.143 -3.177 -23.541 1.00 86.12 166 GLU A N 1
ATOM 1289 C CA . GLU A 1 166 ? 17.999 -3.192 -22.338 1.00 86.12 166 GLU A CA 1
ATOM 1290 C C . GLU A 1 166 ? 17.212 -3.555 -21.067 1.00 86.12 166 GLU A C 1
ATOM 1292 O O . GLU A 1 166 ? 17.736 -4.254 -20.208 1.00 86.12 166 GLU A O 1
ATOM 1297 N N . ILE A 1 167 ? 15.953 -3.109 -20.941 1.00 91.75 167 ILE A N 1
ATOM 1298 C CA . ILE A 1 167 ? 15.072 -3.387 -19.795 1.00 91.75 167 ILE A CA 1
ATOM 1299 C C . ILE A 1 167 ? 13.648 -3.650 -20.295 1.00 91.75 167 ILE A C 1
ATOM 1301 O O . ILE A 1 167 ? 13.098 -2.837 -21.034 1.00 91.75 167 ILE A O 1
ATOM 1305 N N . ASP A 1 168 ? 13.030 -4.749 -19.868 1.00 95.00 168 ASP A N 1
ATOM 1306 C CA . ASP A 1 168 ? 11.605 -5.019 -20.096 1.00 95.00 168 ASP A CA 1
ATOM 1307 C C . ASP A 1 168 ? 10.867 -5.250 -18.767 1.00 95.00 168 ASP A C 1
ATOM 1309 O O . ASP A 1 168 ? 11.441 -5.715 -17.775 1.00 95.00 168 ASP A O 1
ATOM 1313 N N . ILE A 1 169 ? 9.550 -5.017 -18.781 1.00 96.69 169 ILE A N 1
ATOM 1314 C CA . ILE A 1 169 ? 8.654 -5.424 -17.695 1.00 96.69 169 ILE A CA 1
ATOM 1315 C C . ILE A 1 169 ? 8.680 -6.950 -17.573 1.00 96.69 169 ILE A C 1
ATOM 1317 O O . ILE A 1 169 ? 8.446 -7.681 -18.544 1.00 96.69 169 ILE A O 1
ATOM 1321 N N . TRP A 1 170 ? 8.861 -7.431 -16.351 1.00 97.56 170 TRP A N 1
ATOM 1322 C CA . TRP A 1 170 ? 8.825 -8.844 -16.011 1.00 97.56 170 TRP A CA 1
ATOM 1323 C C . TRP A 1 170 ? 7.729 -9.140 -14.998 1.00 97.56 170 TRP A C 1
ATOM 1325 O O . TRP A 1 170 ? 7.518 -8.377 -14.057 1.00 97.56 170 TRP A O 1
ATOM 1335 N N . VAL A 1 171 ? 7.010 -10.241 -15.207 1.00 98.50 171 VAL A N 1
ATOM 1336 C CA . VAL A 1 171 ? 5.904 -10.668 -14.349 1.00 98.50 171 VAL A CA 1
ATOM 1337 C C . VAL A 1 171 ? 6.099 -12.122 -13.949 1.00 98.50 171 VAL A C 1
ATOM 1339 O O . VAL A 1 171 ? 6.282 -12.984 -14.811 1.00 98.50 171 VAL A O 1
ATOM 1342 N N . LEU A 1 172 ? 6.003 -12.394 -12.651 1.00 98.50 172 LEU A N 1
ATOM 1343 C CA . LEU A 1 172 ? 6.045 -13.729 -12.066 1.00 98.50 172 LEU A CA 1
ATOM 1344 C C . LEU A 1 172 ? 4.691 -14.070 -11.449 1.00 98.50 172 LEU A C 1
ATOM 1346 O O . LEU A 1 172 ? 4.048 -13.235 -10.813 1.00 98.50 172 LEU A O 1
ATOM 1350 N N . ARG A 1 173 ? 4.288 -15.329 -11.589 1.00 98.62 173 ARG A N 1
ATOM 1351 C CA . ARG A 1 173 ? 3.208 -15.939 -10.817 1.00 98.62 173 ARG A CA 1
ATOM 1352 C C . ARG A 1 173 ? 3.798 -17.074 -9.997 1.00 98.62 173 ARG A C 1
ATOM 1354 O O . ARG A 1 173 ? 4.396 -17.985 -10.569 1.00 98.62 173 ARG A O 1
ATOM 1361 N N . LEU A 1 174 ? 3.597 -17.019 -8.687 1.00 98.75 174 LEU A N 1
ATOM 1362 C CA . LEU A 1 174 ? 4.165 -17.942 -7.708 1.00 98.75 174 LEU A CA 1
ATOM 1363 C C . LEU A 1 174 ? 3.059 -18.675 -6.940 1.00 98.75 174 LEU A C 1
ATOM 1365 O O . LEU A 1 174 ? 2.007 -18.096 -6.687 1.00 98.75 174 LEU A O 1
ATOM 1369 N N . ASP A 1 175 ? 3.253 -19.924 -6.545 1.00 98.44 175 ASP A N 1
ATOM 1370 C CA . ASP A 1 175 ? 2.311 -20.581 -5.631 1.00 98.44 175 ASP A CA 1
ATOM 1371 C C . ASP A 1 175 ? 2.447 -20.056 -4.185 1.00 98.44 175 ASP A C 1
ATOM 1373 O O . ASP A 1 175 ? 3.149 -19.075 -3.934 1.00 98.44 175 ASP A O 1
ATOM 1377 N N . SER A 1 176 ? 1.720 -20.653 -3.235 1.00 96.31 176 SER A N 1
ATOM 1378 C CA . SER A 1 176 ? 1.740 -20.248 -1.819 1.00 96.31 176 SER A CA 1
ATOM 1379 C C . SER A 1 176 ? 3.095 -20.480 -1.134 1.00 96.31 176 SER A C 1
ATOM 1381 O O . SER A 1 176 ? 3.398 -19.824 -0.138 1.00 96.31 176 SER A O 1
ATOM 1383 N N . GLU A 1 177 ? 3.926 -21.369 -1.685 1.00 97.50 177 GLU A N 1
ATOM 1384 C CA . GLU A 1 177 ? 5.286 -21.662 -1.215 1.00 97.50 177 GLU A CA 1
ATOM 1385 C C . GLU A 1 177 ? 6.344 -20.813 -1.943 1.00 97.50 177 GLU A C 1
ATOM 1387 O O . GLU A 1 177 ? 7.551 -21.005 -1.772 1.00 97.50 177 GLU A O 1
ATOM 1392 N N . GLY A 1 178 ? 5.897 -19.868 -2.775 1.00 97.56 178 GLY A N 1
ATOM 1393 C CA . GLY A 1 178 ? 6.761 -18.992 -3.552 1.00 97.56 178 GLY A CA 1
ATOM 1394 C C . GLY A 1 178 ? 7.389 -19.665 -4.774 1.00 97.56 178 GLY A C 1
ATOM 1395 O O . GLY A 1 178 ? 8.228 -19.048 -5.427 1.00 97.56 178 GLY A O 1
ATOM 1396 N N . GLU A 1 179 ? 6.990 -20.887 -5.135 1.00 98.12 179 GLU A N 1
ATOM 1397 C CA . GLU A 1 179 ? 7.531 -21.580 -6.304 1.00 98.12 179 GLU A CA 1
ATOM 1398 C C . GLU A 1 179 ? 6.929 -21.028 -7.600 1.00 98.12 179 GLU A C 1
ATOM 1400 O O . GLU A 1 179 ? 5.733 -20.737 -7.701 1.00 98.12 179 GLU A O 1
ATOM 1405 N N . LYS A 1 180 ? 7.757 -20.891 -8.641 1.00 97.88 180 LYS A N 1
ATOM 1406 C CA . LYS A 1 180 ? 7.330 -20.298 -9.917 1.00 97.88 180 LYS A CA 1
ATOM 1407 C C . LYS A 1 180 ? 6.316 -21.190 -10.644 1.00 97.88 180 LYS A C 1
ATOM 1409 O O . LYS A 1 180 ? 6.665 -22.248 -11.163 1.00 97.88 180 LYS A O 1
ATOM 1414 N N . ILE A 1 181 ? 5.091 -20.688 -10.809 1.00 98.12 181 ILE A N 1
ATOM 1415 C CA . ILE A 1 181 ? 4.052 -21.277 -11.670 1.00 98.12 181 ILE A CA 1
ATOM 1416 C C . ILE A 1 181 ? 4.303 -20.889 -13.129 1.00 98.12 181 ILE A C 1
ATOM 1418 O O . ILE A 1 181 ? 4.314 -21.740 -14.020 1.00 98.12 181 ILE A O 1
ATOM 1422 N N . TRP A 1 182 ? 4.478 -19.593 -13.392 1.00 98.06 182 TRP A N 1
ATOM 1423 C CA . TRP A 1 182 ? 4.847 -19.078 -14.708 1.00 98.06 182 TRP A CA 1
ATOM 1424 C C . TRP A 1 182 ? 5.571 -17.737 -14.596 1.00 98.06 182 TRP A C 1
ATOM 1426 O O . TRP A 1 182 ? 5.433 -17.016 -13.611 1.00 98.06 182 TRP A O 1
ATOM 1436 N N . GLU A 1 183 ? 6.314 -17.389 -15.643 1.00 97.12 183 GLU A N 1
ATOM 1437 C CA . GLU A 1 183 ? 6.882 -16.055 -15.838 1.00 97.12 183 GLU A CA 1
ATOM 1438 C C . GLU A 1 183 ? 6.543 -15.527 -17.229 1.00 97.12 183 GLU A C 1
ATOM 1440 O O . GLU A 1 183 ? 6.357 -16.300 -18.175 1.00 97.12 183 GLU A O 1
ATOM 1445 N N . ASN A 1 184 ? 6.455 -14.208 -17.357 1.00 95.75 184 ASN A N 1
ATOM 1446 C CA . ASN A 1 184 ? 6.311 -13.554 -18.643 1.00 95.75 184 ASN A CA 1
ATOM 1447 C C . ASN A 1 184 ? 7.102 -12.246 -18.692 1.00 95.75 184 ASN A C 1
ATOM 1449 O O . ASN A 1 184 ? 6.946 -11.379 -17.837 1.00 95.75 184 ASN A O 1
ATOM 1453 N N . THR A 1 185 ? 7.899 -12.090 -19.744 1.00 95.12 185 THR A N 1
ATOM 1454 C CA . THR A 1 185 ? 8.529 -10.820 -20.104 1.00 95.12 185 THR A CA 1
ATOM 1455 C C . THR A 1 185 ? 7.640 -10.103 -21.107 1.00 95.12 185 THR A C 1
ATOM 1457 O O . THR A 1 185 ? 7.400 -10.579 -22.224 1.00 95.12 185 THR A O 1
ATOM 1460 N N . VAL A 1 186 ? 7.147 -8.937 -20.715 1.00 91.69 186 VAL A N 1
ATOM 1461 C CA . VAL A 1 186 ? 6.324 -8.067 -21.547 1.00 91.69 186 VAL A CA 1
ATOM 1462 C C . VAL A 1 186 ? 7.252 -7.312 -22.498 1.00 91.69 186 VAL A C 1
ATOM 1464 O O . VAL A 1 186 ? 7.622 -6.166 -22.282 1.00 91.69 186 VAL A O 1
ATOM 1467 N N . ARG A 1 187 ? 7.648 -8.003 -23.568 1.00 84.50 187 ARG A N 1
ATOM 1468 C CA . ARG A 1 187 ? 8.662 -7.508 -24.503 1.00 84.50 187 ARG A CA 1
ATOM 1469 C C . ARG A 1 187 ? 8.244 -6.214 -25.196 1.00 84.50 187 ARG A C 1
ATOM 1471 O O . ARG A 1 187 ? 7.102 -6.088 -25.666 1.00 84.50 187 ARG A O 1
ATOM 1478 N N . SER A 1 188 ? 9.205 -5.309 -25.333 1.00 82.56 188 SER A N 1
ATOM 1479 C CA . SER A 1 188 ? 9.109 -4.086 -26.124 1.00 82.56 188 SER A CA 1
ATOM 1480 C C . SER A 1 188 ? 10.363 -3.881 -26.986 1.00 82.56 188 SER A C 1
ATOM 1482 O O . SER A 1 188 ? 11.291 -4.682 -26.981 1.00 82.56 188 SER A O 1
ATOM 1484 N N . GLN A 1 189 ? 10.356 -2.853 -27.835 1.00 81.56 189 GLN A N 1
ATOM 1485 C CA . GLN A 1 189 ? 11.536 -2.421 -28.615 1.00 81.56 189 GLN A CA 1
ATOM 1486 C C . GLN A 1 189 ? 12.221 -1.204 -27.974 1.00 81.56 189 GLN A C 1
ATOM 1488 O O . GLN A 1 189 ? 13.001 -0.502 -28.608 1.00 81.56 189 GLN A O 1
ATOM 1493 N N . SER A 1 190 ? 11.854 -0.909 -26.738 1.00 83.75 190 SER A N 1
ATOM 1494 C CA . SER A 1 190 ? 12.305 0.218 -25.934 1.00 83.75 190 SER A CA 1
ATOM 1495 C C . SER A 1 190 ? 12.269 -0.196 -24.483 1.00 83.75 190 SER A C 1
ATOM 1497 O O . SER A 1 190 ? 11.499 -1.091 -24.144 1.00 83.75 190 SER A O 1
ATOM 1499 N N . GLU A 1 191 ? 13.018 0.510 -23.655 1.00 89.62 191 GLU A N 1
ATOM 1500 C CA . GLU A 1 191 ? 13.055 0.242 -22.229 1.00 89.62 191 GLU A CA 1
ATOM 1501 C C . GLU A 1 191 ? 11.692 0.502 -21.597 1.00 89.62 191 GLU A C 1
ATOM 1503 O O . GLU A 1 191 ? 11.097 1.566 -21.769 1.00 89.62 191 GLU A O 1
ATOM 1508 N N . GLU A 1 192 ? 11.162 -0.501 -20.909 1.00 92.00 192 GLU A N 1
ATOM 1509 C CA . GLU A 1 192 ? 9.890 -0.425 -20.204 1.00 92.00 192 GLU A CA 1
ATOM 1510 C C . GLU A 1 192 ? 10.057 -0.988 -18.800 1.00 92.00 192 GLU A C 1
ATOM 1512 O O . GLU A 1 192 ? 10.591 -2.080 -18.617 1.00 92.00 192 GLU A O 1
ATOM 1517 N N . MET A 1 193 ? 9.573 -0.243 -17.811 1.00 94.69 193 MET A N 1
ATOM 1518 C CA . MET A 1 193 ? 9.725 -0.563 -16.398 1.00 94.69 193 MET A CA 1
ATOM 1519 C C . MET A 1 193 ? 8.355 -0.732 -15.749 1.00 94.69 193 MET A C 1
ATOM 1521 O O . MET A 1 193 ? 7.455 0.082 -15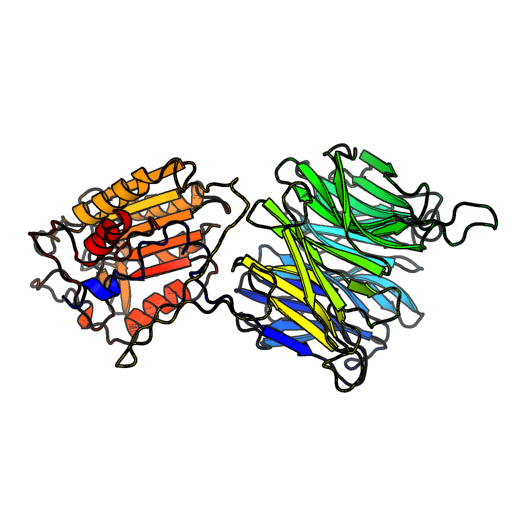.963 1.00 94.69 193 MET A O 1
ATOM 1525 N N . GLY A 1 194 ? 8.199 -1.791 -14.957 1.00 96.94 194 GLY A N 1
ATOM 1526 C CA . GLY A 1 194 ? 6.982 -2.096 -14.208 1.00 96.94 194 GLY A CA 1
ATOM 1527 C C . GLY A 1 194 ? 7.109 -1.556 -12.793 1.00 96.94 194 GLY A C 1
ATOM 1528 O O . GLY A 1 194 ? 8.136 -1.772 -12.150 1.00 96.94 194 GLY A O 1
ATOM 1529 N N . ARG A 1 195 ? 6.090 -0.838 -12.317 1.00 97.88 195 ARG A N 1
ATOM 1530 C CA . ARG A 1 195 ? 6.091 -0.233 -10.978 1.00 97.88 195 ARG A CA 1
ATOM 1531 C C . ARG A 1 195 ? 5.105 -0.901 -10.034 1.00 97.88 195 ARG A C 1
ATOM 1533 O O . ARG A 1 195 ? 5.502 -1.263 -8.936 1.00 97.88 195 ARG A O 1
ATOM 1540 N N . SER A 1 196 ? 3.882 -1.156 -10.489 1.00 98.62 196 SER A N 1
ATOM 1541 C CA . SER A 1 196 ? 2.829 -1.730 -9.649 1.00 98.62 196 SER A CA 1
ATOM 1542 C C . SER A 1 196 ? 1.958 -2.723 -10.421 1.00 98.62 196 SER A C 1
ATOM 1544 O O . SER A 1 196 ? 1.780 -2.597 -11.641 1.00 98.62 196 SER A O 1
ATOM 1546 N N . ILE A 1 197 ? 1.435 -3.731 -9.718 1.00 98.75 197 ILE A N 1
ATOM 1547 C CA . ILE A 1 197 ? 0.577 -4.788 -10.262 1.00 98.75 197 ILE A CA 1
ATOM 1548 C C . ILE A 1 197 ? -0.701 -4.933 -9.438 1.00 98.75 197 ILE A C 1
ATOM 1550 O O . ILE A 1 197 ? -0.670 -4.936 -8.216 1.00 98.75 197 ILE A O 1
ATOM 1554 N N . VAL A 1 198 ? -1.829 -5.144 -10.117 1.00 98.50 198 VAL A N 1
ATOM 1555 C CA . VAL A 1 198 ? -3.107 -5.495 -9.482 1.00 98.50 198 VAL A CA 1
ATOM 1556 C C . VAL A 1 198 ? -3.725 -6.729 -10.140 1.00 98.50 198 VAL A C 1
ATOM 1558 O O . VAL A 1 198 ? -3.635 -6.906 -11.363 1.00 98.50 198 VAL A O 1
ATOM 1561 N N . GLN A 1 199 ? -4.364 -7.596 -9.347 1.00 97.94 199 GLN A N 1
ATOM 1562 C CA . GLN A 1 199 ? -5.154 -8.715 -9.860 1.00 97.94 199 GLN A CA 1
ATOM 1563 C C . GLN A 1 199 ? -6.575 -8.240 -10.159 1.00 97.94 199 GLN A C 1
ATOM 1565 O O . GLN A 1 199 ? -7.339 -7.924 -9.253 1.00 97.94 199 GLN A O 1
ATOM 1570 N N . THR A 1 200 ? -6.959 -8.274 -11.430 1.00 96.88 200 THR A N 1
ATOM 1571 C CA . THR A 1 200 ? -8.284 -7.824 -11.861 1.00 96.88 200 THR A CA 1
ATOM 1572 C C . THR A 1 200 ? -9.386 -8.823 -11.511 1.00 96.88 200 THR A C 1
ATOM 1574 O O . THR A 1 200 ? -9.119 -10.019 -11.349 1.00 96.88 200 THR A O 1
ATOM 1577 N N . GLN A 1 201 ? -10.646 -8.385 -11.436 1.00 92.12 201 GLN A N 1
ATOM 1578 C CA . GLN A 1 201 ? -11.808 -9.235 -11.108 1.00 92.12 201 GLN A CA 1
ATOM 1579 C C . GLN A 1 201 ? -11.959 -10.451 -12.038 1.00 92.12 201 GLN A C 1
ATOM 1581 O O . GLN A 1 201 ? -12.388 -11.520 -11.610 1.00 92.12 201 GLN A O 1
ATOM 1586 N N . ASP A 1 202 ? -11.527 -10.331 -13.298 1.00 90.75 202 ASP A N 1
ATOM 1587 C CA . ASP A 1 202 ? -11.494 -11.430 -14.278 1.00 90.75 202 ASP A CA 1
ATOM 1588 C C . ASP A 1 202 ? -10.391 -12.486 -14.021 1.00 90.75 202 ASP A C 1
ATOM 1590 O O . ASP A 1 202 ? -10.214 -13.417 -14.811 1.00 90.75 202 ASP A O 1
ATOM 1594 N N . GLY A 1 203 ? -9.624 -12.332 -12.939 1.00 93.44 203 GLY A N 1
ATOM 1595 C CA . GLY A 1 203 ? -8.531 -13.211 -12.525 1.00 93.44 203 GLY A CA 1
ATOM 1596 C C . GLY A 1 203 ? -7.206 -12.979 -13.256 1.00 93.44 203 GLY A C 1
ATOM 1597 O O . GLY A 1 203 ? -6.231 -13.669 -12.961 1.00 93.44 203 GLY A O 1
ATOM 1598 N N . GLY A 1 204 ? -7.148 -12.049 -14.214 1.00 97.56 204 GLY A N 1
ATOM 1599 C CA . GLY A 1 204 ? -5.894 -11.614 -14.825 1.00 97.56 204 GLY A CA 1
ATOM 1600 C C . GLY A 1 204 ? -5.191 -10.514 -14.031 1.00 97.56 204 GLY A C 1
ATOM 1601 O O . GLY A 1 204 ? -5.487 -10.289 -12.865 1.00 97.56 204 GLY A O 1
ATOM 1602 N N . PHE A 1 205 ? -4.261 -9.820 -14.684 1.00 98.56 205 PHE A N 1
ATOM 1603 C CA . PHE A 1 205 ? -3.381 -8.849 -14.030 1.00 98.56 205 PHE A CA 1
ATOM 1604 C C . PHE A 1 205 ? -3.237 -7.591 -14.870 1.00 98.56 205 PHE A C 1
ATOM 1606 O O . PHE A 1 205 ? -3.167 -7.695 -16.097 1.00 98.56 205 PHE A O 1
ATOM 1613 N N . VAL A 1 206 ? -3.166 -6.426 -14.232 1.00 98.62 206 VAL A N 1
ATOM 1614 C CA . VAL A 1 206 ? -2.743 -5.182 -14.884 1.00 98.62 206 VAL A CA 1
ATOM 1615 C C . VAL A 1 206 ? -1.478 -4.685 -14.222 1.00 98.62 206 VAL A C 1
ATOM 1617 O O . VAL A 1 206 ? -1.397 -4.647 -13.001 1.00 98.62 206 VAL A O 1
ATOM 1620 N N . ILE A 1 207 ? -0.514 -4.306 -15.053 1.00 98.56 207 ILE A N 1
ATOM 1621 C CA . ILE A 1 207 ? 0.747 -3.709 -14.647 1.00 98.56 207 ILE A CA 1
ATOM 1622 C C . ILE A 1 207 ? 0.727 -2.249 -15.082 1.00 98.56 207 ILE A C 1
ATOM 1624 O O . ILE A 1 207 ? 0.404 -1.956 -16.241 1.00 98.56 207 ILE A O 1
ATOM 1628 N N . ALA A 1 208 ? 1.081 -1.361 -14.160 1.00 98.00 208 ALA A N 1
ATOM 1629 C CA . ALA A 1 208 ? 1.336 0.043 -14.423 1.00 98.00 208 ALA A CA 1
ATOM 1630 C C . ALA A 1 208 ? 2.836 0.336 -14.369 1.00 98.00 208 ALA A C 1
ATOM 1632 O O . ALA A 1 208 ? 3.577 -0.246 -13.574 1.00 98.00 208 ALA A O 1
ATOM 1633 N N . GLY A 1 209 ? 3.283 1.227 -15.245 1.00 96.31 209 GLY A N 1
ATOM 1634 C CA . GLY A 1 209 ? 4.673 1.641 -15.308 1.00 96.31 209 GLY A CA 1
ATOM 1635 C C . GLY A 1 209 ? 4.900 2.673 -16.399 1.00 96.31 209 GLY A C 1
ATOM 1636 O O . GLY A 1 209 ? 3.977 3.383 -16.814 1.00 96.31 209 GLY A O 1
ATOM 1637 N N . TYR A 1 210 ? 6.127 2.749 -16.892 1.00 94.25 210 TYR A N 1
ATOM 1638 C CA . TYR A 1 210 ? 6.490 3.688 -17.945 1.00 94.25 210 TYR A CA 1
ATOM 1639 C C . TYR A 1 210 ? 7.523 3.099 -18.890 1.00 94.25 210 TYR A C 1
ATOM 1641 O O . TYR A 1 210 ? 8.228 2.138 -18.592 1.00 94.25 210 TYR A O 1
ATOM 1649 N N . ARG A 1 211 ? 7.586 3.711 -20.058 1.00 91.12 211 ARG A N 1
ATOM 1650 C CA . ARG A 1 211 ? 8.608 3.513 -21.063 1.00 91.12 211 ARG A CA 1
ATOM 1651 C C . ARG A 1 211 ? 9.668 4.588 -20.888 1.00 91.12 211 ARG A C 1
ATOM 1653 O O . ARG A 1 211 ? 9.310 5.761 -20.913 1.00 91.12 211 ARG A O 1
ATOM 1660 N N . ASP A 1 212 ? 10.931 4.209 -20.759 1.00 85.06 212 ASP A N 1
ATOM 1661 C CA . ASP A 1 212 ? 12.051 5.148 -20.759 1.00 85.06 212 ASP A CA 1
ATOM 1662 C C . ASP A 1 212 ? 12.613 5.299 -22.180 1.00 85.06 212 ASP A C 1
ATOM 1664 O O . ASP A 1 212 ? 12.756 4.337 -22.939 1.00 85.06 212 ASP A O 1
ATOM 1668 N N . MET A 1 213 ? 12.870 6.544 -22.567 1.00 76.62 213 MET A N 1
ATOM 1669 C CA . MET A 1 213 ? 13.350 6.939 -23.892 1.00 76.62 213 MET A CA 1
ATOM 1670 C C . MET A 1 213 ? 14.559 7.878 -23.800 1.00 76.62 213 MET A C 1
ATOM 1672 O O . MET A 1 213 ? 14.999 8.429 -24.815 1.00 76.62 213 MET A O 1
ATOM 1676 N N . SER A 1 214 ? 15.111 8.066 -22.599 1.00 71.62 214 SER A N 1
ATOM 1677 C CA . SER A 1 214 ? 16.182 9.023 -22.313 1.00 71.62 214 SER A CA 1
ATOM 1678 C 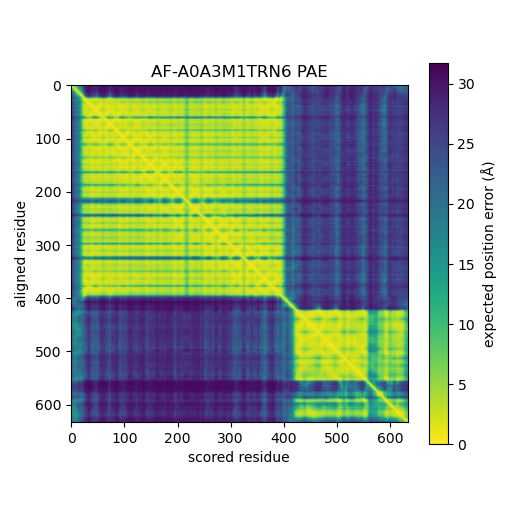C .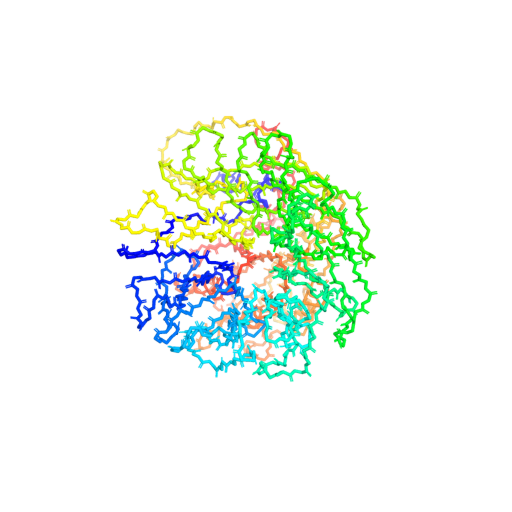 SER A 1 214 ? 17.455 8.773 -23.136 1.00 71.62 214 SER A C 1
ATOM 1680 O O . SER A 1 214 ? 18.067 9.733 -23.631 1.00 71.62 214 SER A O 1
ATOM 1682 N N . ASP A 1 215 ? 17.771 7.508 -23.416 1.00 68.44 215 ASP A N 1
ATOM 1683 C CA . ASP A 1 215 ? 18.973 7.070 -24.142 1.00 68.44 215 ASP A CA 1
ATOM 1684 C C . ASP A 1 215 ? 18.890 7.170 -25.676 1.00 68.44 215 ASP A C 1
ATOM 1686 O O . ASP A 1 215 ? 19.837 6.844 -26.399 1.00 68.44 215 ASP A O 1
ATOM 1690 N N . LYS A 1 216 ? 17.793 7.704 -26.223 1.00 69.00 216 LYS A N 1
ATOM 1691 C CA . LYS A 1 216 ? 17.645 7.873 -27.675 1.00 69.00 216 LYS A CA 1
ATOM 1692 C C . LYS A 1 216 ? 18.579 8.914 -28.297 1.00 69.00 216 LYS A C 1
ATOM 1694 O O . LYS A 1 216 ? 19.074 9.840 -27.645 1.00 69.00 216 LYS A O 1
ATOM 1699 N N . ALA A 1 217 ? 18.788 8.781 -29.609 1.00 68.12 217 ALA A N 1
ATOM 1700 C CA . ALA A 1 217 ? 19.618 9.681 -30.403 1.00 68.12 217 ALA A CA 1
ATOM 1701 C C . ALA A 1 217 ? 19.136 11.145 -30.341 1.00 68.12 217 ALA A C 1
ATOM 1703 O O . ALA A 1 217 ? 17.966 11.447 -30.101 1.00 68.12 217 ALA A O 1
ATOM 1704 N N . ALA A 1 218 ? 20.061 12.081 -30.573 1.00 60.50 218 ALA A N 1
ATOM 1705 C CA . ALA A 1 218 ? 19.750 13.506 -30.586 1.00 60.50 218 ALA A CA 1
ATOM 1706 C C . ALA A 1 218 ? 18.708 13.840 -31.673 1.00 60.50 218 ALA A C 1
ATOM 1708 O O . ALA A 1 218 ? 18.915 13.535 -32.846 1.00 60.50 218 ALA A O 1
ATOM 1709 N N . GLY A 1 219 ? 17.615 14.500 -31.278 1.00 62.28 219 GLY A N 1
ATOM 1710 C CA . GLY A 1 219 ? 16.509 14.876 -32.168 1.00 62.28 219 GLY A CA 1
ATOM 1711 C C . GLY A 1 219 ? 15.277 13.968 -32.088 1.00 62.28 219 GLY A C 1
ATOM 1712 O O . GLY A 1 219 ? 14.270 14.295 -32.712 1.00 62.28 219 GLY A O 1
ATOM 1713 N N . GLU A 1 220 ? 15.329 12.877 -31.318 1.00 68.62 220 GLU A N 1
ATOM 1714 C CA . GLU A 1 220 ? 14.157 12.055 -30.989 1.00 68.62 220 GLU A CA 1
ATOM 1715 C C . GLU A 1 220 ? 13.501 12.487 -29.669 1.00 68.62 220 GLU A C 1
ATOM 1717 O O . GLU A 1 220 ? 14.139 13.121 -28.824 1.00 68.62 220 GLU A O 1
ATOM 1722 N N . ASP A 1 221 ? 12.222 12.136 -29.504 1.00 68.31 221 ASP A N 1
ATOM 1723 C CA . ASP A 1 221 ? 11.519 12.292 -28.233 1.00 68.31 221 ASP A CA 1
ATOM 1724 C C . ASP A 1 221 ? 12.137 11.365 -27.175 1.00 68.31 221 ASP A C 1
ATOM 1726 O O . ASP A 1 221 ? 12.243 10.152 -27.382 1.00 68.31 221 ASP A O 1
ATOM 1730 N N . LYS A 1 222 ? 12.587 11.977 -26.079 1.00 77.44 222 LYS A N 1
ATOM 1731 C CA . LYS A 1 222 ? 13.283 11.347 -24.951 1.00 77.44 222 LYS A CA 1
ATOM 1732 C C . LYS A 1 222 ? 12.396 11.231 -23.712 1.00 77.44 222 LYS A C 1
ATOM 1734 O O . LYS A 1 222 ? 12.893 10.854 -22.654 1.00 77.44 222 LYS A O 1
ATOM 1739 N N . ASN A 1 223 ? 11.130 11.623 -23.820 1.00 83.12 223 ASN A N 1
ATOM 1740 C CA . ASN A 1 223 ? 10.232 11.661 -22.681 1.00 83.12 223 ASN A CA 1
ATOM 1741 C C . ASN A 1 223 ? 9.794 10.254 -22.262 1.00 83.12 223 ASN A C 1
ATOM 1743 O O . ASN A 1 223 ? 9.639 9.359 -23.097 1.00 83.12 223 ASN A O 1
ATOM 1747 N N . ALA A 1 224 ? 9.581 10.077 -20.960 1.00 88.06 224 ALA A N 1
ATOM 1748 C CA . ALA A 1 224 ? 8.973 8.871 -20.430 1.00 88.06 224 ALA A CA 1
ATOM 1749 C C . ALA A 1 224 ? 7.483 8.814 -20.801 1.00 88.06 224 ALA A C 1
ATOM 1751 O O . ALA A 1 224 ? 6.768 9.799 -20.621 1.00 88.06 224 ALA A O 1
ATOM 1752 N N . ASP A 1 225 ? 7.009 7.663 -21.279 1.00 90.31 225 ASP A N 1
ATOM 1753 C CA . ASP A 1 225 ? 5.594 7.451 -21.603 1.00 90.31 225 ASP A CA 1
ATOM 1754 C C . ASP A 1 225 ? 4.954 6.495 -20.597 1.00 90.31 225 ASP A C 1
ATOM 1756 O O . ASP A 1 225 ? 5.399 5.353 -20.467 1.00 90.31 225 ASP A O 1
ATOM 1760 N N . MET A 1 226 ? 3.844 6.873 -19.969 1.00 93.00 226 MET A N 1
ATOM 1761 C CA . MET A 1 226 ? 3.112 5.939 -19.115 1.00 93.00 226 MET A CA 1
ATOM 1762 C C . MET A 1 226 ? 2.502 4.800 -19.942 1.00 93.00 226 MET A C 1
ATOM 1764 O O . MET A 1 226 ? 1.820 5.018 -20.955 1.00 93.00 226 MET A O 1
ATOM 1768 N N . ILE A 1 227 ? 2.670 3.577 -19.438 1.00 94.50 227 ILE A N 1
ATOM 1769 C CA . ILE A 1 227 ? 2.140 2.358 -20.042 1.00 94.50 227 ILE A CA 1
ATOM 1770 C C . ILE A 1 227 ? 1.306 1.551 -19.052 1.00 94.50 227 ILE A C 1
ATOM 1772 O O . ILE A 1 227 ? 1.648 1.415 -17.880 1.00 94.50 227 ILE A O 1
ATOM 1776 N N . LEU A 1 228 ? 0.222 0.970 -19.565 1.00 97.31 228 LEU A N 1
ATOM 1777 C CA . LEU A 1 228 ? -0.574 -0.039 -18.873 1.00 97.31 228 LEU A CA 1
ATOM 1778 C C . LEU A 1 228 ? -0.598 -1.322 -19.698 1.00 97.31 228 LEU A C 1
ATOM 1780 O O . LEU A 1 228 ? -0.855 -1.296 -20.910 1.00 97.31 228 LEU A O 1
ATOM 1784 N N . VAL A 1 229 ? -0.376 -2.457 -19.043 1.00 97.56 229 VAL A N 1
ATOM 1785 C CA . VAL A 1 229 ? -0.353 -3.771 -19.690 1.00 97.56 229 VAL A CA 1
ATOM 1786 C C . VAL A 1 229 ? -1.292 -4.715 -18.962 1.00 97.56 229 VAL A C 1
ATOM 1788 O O . VAL A 1 229 ? -1.115 -4.978 -17.780 1.00 97.56 229 VAL A O 1
ATOM 1791 N N . LYS A 1 230 ? -2.262 -5.280 -19.685 1.00 98.06 230 LYS A N 1
ATOM 1792 C CA . LYS A 1 230 ? -3.148 -6.330 -19.177 1.00 98.06 230 LYS A CA 1
ATOM 1793 C C . LYS A 1 230 ? -2.678 -7.696 -19.633 1.00 98.06 230 LYS A C 1
ATOM 1795 O O . LYS A 1 230 ? -2.556 -7.960 -20.833 1.00 98.06 230 LYS A O 1
ATOM 1800 N N . LEU A 1 231 ? -2.546 -8.593 -18.671 1.00 98.31 231 LEU A N 1
ATOM 1801 C CA . LEU A 1 231 ? -2.374 -10.023 -18.859 1.00 98.31 231 LEU A CA 1
ATOM 1802 C C . LEU A 1 231 ? -3.645 -10.763 -18.416 1.00 98.31 231 LEU A C 1
ATOM 1804 O O . LEU A 1 231 ? -4.421 -10.290 -17.578 1.00 98.31 231 LEU A O 1
ATOM 1808 N N . ASN A 1 232 ? -3.882 -11.942 -18.983 1.00 97.56 232 ASN A N 1
ATOM 1809 C CA . ASN A 1 232 ? -4.882 -12.870 -18.459 1.00 97.56 232 ASN A CA 1
ATOM 1810 C C . ASN A 1 232 ? -4.300 -13.699 -17.297 1.00 97.56 232 ASN A C 1
ATOM 1812 O O . ASN A 1 232 ? -3.110 -13.617 -17.006 1.00 97.56 232 ASN A O 1
ATOM 1816 N N . ALA A 1 233 ? -5.122 -14.543 -16.668 1.00 96.00 233 ALA A N 1
ATOM 1817 C CA . ALA A 1 233 ? -4.710 -15.378 -15.530 1.00 96.00 233 ALA A CA 1
ATOM 1818 C C . ALA A 1 233 ? -3.525 -16.330 -15.822 1.00 96.00 233 ALA A C 1
ATOM 1820 O O . ALA A 1 233 ? -2.846 -16.789 -14.909 1.00 96.00 233 ALA A O 1
ATOM 1821 N N . ARG A 1 234 ? -3.264 -16.635 -17.102 1.00 96.12 234 ARG A N 1
ATOM 1822 C CA . ARG A 1 234 ? -2.152 -17.490 -17.560 1.00 96.12 234 ARG A CA 1
ATOM 1823 C C . ARG A 1 234 ? -0.937 -16.678 -18.023 1.00 96.12 234 ARG A C 1
ATOM 1825 O O . ARG A 1 234 ? -0.111 -17.195 -18.769 1.00 96.12 234 ARG A O 1
ATOM 1832 N N . GLY A 1 235 ? -0.896 -15.388 -17.698 1.00 95.44 235 GLY A N 1
ATOM 1833 C CA . GLY A 1 235 ? 0.184 -14.483 -18.071 1.00 95.44 235 GLY A CA 1
ATOM 1834 C C . GLY A 1 235 ? 0.178 -14.045 -19.534 1.00 95.44 235 GLY A C 1
ATOM 1835 O O . GLY A 1 235 ? 1.043 -13.280 -19.926 1.00 95.44 235 GLY A O 1
ATOM 1836 N N . LYS A 1 236 ? -0.776 -14.454 -20.381 1.00 96.12 236 LYS A N 1
ATOM 1837 C CA . LYS A 1 236 ? -0.789 -14.035 -21.795 1.00 96.12 236 LYS A CA 1
ATOM 1838 C C . LYS A 1 236 ? -1.314 -12.603 -21.935 1.00 96.12 236 LYS A C 1
ATOM 1840 O O . LYS A 1 236 ? -2.360 -12.278 -21.378 1.00 96.12 236 LYS A O 1
ATOM 1845 N N . GLY A 1 237 ? -0.640 -11.790 -22.752 1.00 96.12 237 GLY A N 1
ATOM 1846 C CA . GLY A 1 237 ? -1.061 -10.421 -23.067 1.00 96.12 237 GLY A CA 1
ATOM 1847 C C . GLY A 1 237 ? -2.470 -10.336 -23.663 1.00 96.12 237 GLY A C 1
ATOM 1848 O O . GLY A 1 237 ? -2.810 -11.082 -24.586 1.00 96.12 237 GLY A O 1
ATOM 1849 N N . VAL A 1 238 ? -3.273 -9.419 -23.123 1.00 97.06 238 VAL A N 1
ATOM 1850 C CA . VAL A 1 238 ? -4.646 -9.108 -23.553 1.00 97.06 238 VAL A CA 1
ATOM 1851 C C . VAL A 1 238 ? -4.673 -7.765 -24.271 1.00 97.06 238 VAL A C 1
ATOM 1853 O O . VAL A 1 23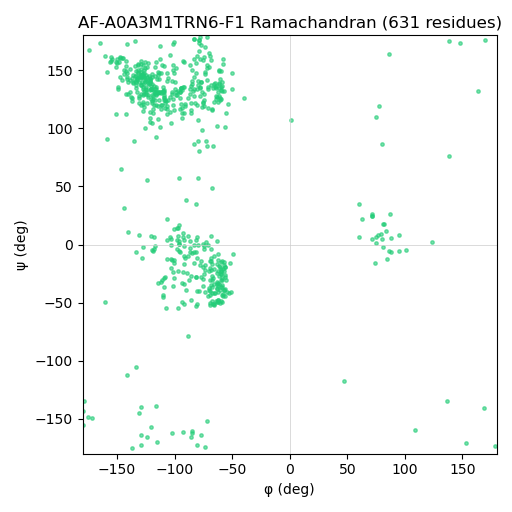8 ? -5.114 -7.685 -25.415 1.00 97.06 238 VAL A O 1
ATOM 1856 N N . TRP A 1 239 ? -4.175 -6.714 -23.619 1.00 96.44 239 TRP A N 1
ATOM 1857 C CA . TRP A 1 239 ? -4.026 -5.392 -24.215 1.00 96.44 239 TRP A CA 1
ATOM 1858 C C . TRP A 1 239 ? -2.821 -4.658 -23.625 1.00 96.44 239 TRP A C 1
ATOM 1860 O O . TRP A 1 239 ? -2.365 -4.953 -22.524 1.00 96.44 239 TRP A O 1
ATOM 1870 N N . ARG A 1 240 ? -2.319 -3.688 -24.388 1.00 94.75 240 ARG A N 1
ATOM 1871 C CA . ARG A 1 240 ? -1.244 -2.763 -24.019 1.00 94.75 240 ARG A CA 1
ATOM 1872 C C . ARG A 1 240 ? -1.694 -1.360 -24.407 1.00 94.75 240 ARG A C 1
ATOM 1874 O O . ARG A 1 240 ? -2.223 -1.176 -25.508 1.00 94.75 240 ARG A O 1
ATOM 1881 N N . LYS A 1 241 ? -1.511 -0.388 -23.519 1.00 93.44 241 LYS A N 1
ATOM 1882 C CA . LYS A 1 241 ? -1.927 1.001 -23.725 1.00 93.44 241 LYS A CA 1
ATOM 1883 C C . LYS A 1 241 ? -0.776 1.939 -23.396 1.00 93.44 241 LYS A C 1
ATOM 1885 O O . LYS A 1 241 ? -0.307 1.944 -22.268 1.00 93.44 241 LYS A O 1
ATOM 1890 N N . LYS A 1 242 ? -0.384 2.748 -24.381 1.00 88.69 242 LYS A N 1
ATOM 1891 C CA . LYS A 1 242 ? 0.297 4.028 -24.169 1.00 88.69 242 LYS A CA 1
ATOM 1892 C C . LYS A 1 242 ? -0.805 5.085 -24.145 1.00 88.69 242 LYS A C 1
ATOM 1894 O O . LYS A 1 242 ? -1.502 5.233 -25.149 1.00 88.69 242 LYS A O 1
ATOM 1899 N N . LEU A 1 243 ? -1.039 5.715 -22.996 1.00 73.38 243 LEU A N 1
ATOM 1900 C CA . LEU A 1 243 ? -2.174 6.636 -22.820 1.00 73.38 243 LEU A CA 1
ATOM 1901 C C . LEU A 1 243 ? -1.773 8.106 -22.899 1.00 73.38 243 LEU A C 1
ATOM 1903 O O . LEU A 1 243 ? -2.541 8.913 -23.414 1.00 73.38 243 LEU A O 1
ATOM 1907 N N . TYR A 1 244 ? -0.584 8.428 -22.401 1.00 73.38 244 TYR A N 1
ATOM 1908 C CA . TYR A 1 244 ? 0.003 9.765 -22.382 1.00 73.38 244 TYR A CA 1
ATOM 1909 C C . TYR A 1 244 ? 1.513 9.636 -22.677 1.00 73.38 244 TYR A C 1
ATOM 1911 O O . TYR A 1 244 ? 2.004 8.509 -22.791 1.00 73.38 244 TYR A O 1
ATOM 1919 N N . GLY A 1 245 ? 2.216 10.755 -22.858 1.00 66.06 245 GLY A N 1
ATOM 1920 C CA . GLY A 1 245 ? 3.662 10.791 -23.120 1.00 66.06 245 GLY A CA 1
ATOM 1921 C C . GLY A 1 245 ? 4.082 11.517 -24.404 1.00 66.06 245 GLY A C 1
ATOM 1922 O O . GLY A 1 245 ? 5.257 11.578 -24.736 1.00 66.06 245 GLY A O 1
ATOM 1923 N N . ASP A 1 246 ? 3.144 12.102 -25.159 1.00 62.72 246 ASP A N 1
ATOM 1924 C CA . ASP A 1 246 ? 3.501 12.789 -26.413 1.00 62.72 246 ASP A CA 1
ATOM 1925 C C . ASP A 1 246 ? 4.215 14.140 -26.182 1.00 62.72 246 ASP A C 1
ATOM 1927 O O . ASP A 1 246 ? 4.832 14.672 -27.107 1.00 62.72 246 ASP A O 1
ATOM 1931 N N . VAL A 1 247 ? 4.124 14.723 -24.974 1.00 72.00 247 VAL A N 1
ATOM 1932 C CA . VAL A 1 247 ? 4.895 15.917 -24.594 1.00 72.00 247 VAL A CA 1
ATOM 1933 C C . VAL A 1 247 ? 5.164 15.946 -23.084 1.00 72.00 247 VAL A C 1
ATOM 1935 O O . VAL A 1 247 ? 4.252 16.202 -22.305 1.00 72.00 247 VAL A O 1
ATOM 1938 N N . GLY A 1 248 ? 6.431 15.797 -22.691 1.00 83.12 248 GLY A N 1
ATOM 1939 C CA . GLY A 1 248 ? 6.834 15.719 -21.284 1.00 83.12 248 GLY A CA 1
ATOM 1940 C C . GLY A 1 248 ? 6.759 14.294 -20.729 1.00 83.12 248 GLY A C 1
ATOM 1941 O O . GLY A 1 248 ? 6.200 13.400 -21.354 1.00 83.12 248 GLY A O 1
ATOM 1942 N N . ASN A 1 249 ? 7.407 14.069 -19.588 1.00 89.12 249 ASN A N 1
ATOM 1943 C CA . ASN A 1 249 ? 7.461 12.764 -18.932 1.00 89.12 249 ASN A CA 1
ATOM 1944 C C . ASN A 1 249 ? 6.129 12.424 -18.255 1.00 89.12 249 ASN A C 1
ATOM 1946 O O . ASN A 1 249 ? 5.678 13.186 -17.406 1.00 89.12 249 ASN A O 1
ATOM 1950 N N . GLU A 1 250 ? 5.582 11.241 -18.520 1.00 92.62 250 GLU A N 1
ATOM 1951 C CA . GLU A 1 250 ? 4.498 10.636 -17.751 1.00 92.62 250 GLU A CA 1
ATOM 1952 C C . GLU A 1 250 ? 4.936 9.307 -17.143 1.00 92.62 250 GLU A C 1
ATOM 1954 O O . GLU A 1 250 ? 5.347 8.386 -17.848 1.00 92.62 250 GLU A O 1
ATOM 1959 N N . VAL A 1 251 ? 4.782 9.190 -15.827 1.00 95.00 251 VAL A N 1
ATOM 1960 C CA . VAL A 1 251 ? 5.161 8.002 -15.066 1.00 95.00 251 VAL A CA 1
ATOM 1961 C C . VAL A 1 251 ? 3.974 7.531 -14.241 1.00 95.00 251 VAL A C 1
ATOM 1963 O O . VAL A 1 251 ? 3.321 8.336 -13.582 1.00 95.00 251 VAL A O 1
ATOM 1966 N N . ALA A 1 252 ? 3.692 6.229 -14.298 1.00 97.19 252 ALA A N 1
ATOM 1967 C CA . ALA A 1 252 ? 2.803 5.562 -13.354 1.00 97.19 252 ALA A CA 1
ATOM 1968 C C . ALA A 1 252 ? 3.629 4.853 -12.285 1.00 97.19 252 ALA A C 1
ATOM 1970 O O . ALA A 1 252 ? 4.545 4.102 -12.624 1.00 97.19 252 ALA A O 1
ATOM 1971 N N . GLU A 1 253 ? 3.263 5.078 -11.029 1.00 97.88 253 GLU A N 1
ATOM 1972 C CA . GLU A 1 253 ? 3.932 4.513 -9.858 1.00 97.88 253 GLU A CA 1
ATOM 1973 C C . GLU A 1 253 ? 3.054 3.462 -9.165 1.00 97.88 253 GLU A C 1
ATOM 1975 O O . GLU A 1 253 ? 3.527 2.361 -8.899 1.00 97.88 253 GLU A O 1
ATOM 1980 N N . ALA A 1 254 ? 1.754 3.733 -9.003 1.00 98.44 254 ALA A N 1
ATOM 1981 C CA . ALA A 1 254 ? 0.816 2.838 -8.321 1.00 98.44 254 ALA A CA 1
ATOM 1982 C C . ALA A 1 254 ? -0.475 2.615 -9.120 1.00 98.44 254 ALA A C 1
ATOM 1984 O O . ALA A 1 254 ? -0.920 3.491 -9.870 1.00 98.44 254 ALA A O 1
ATOM 1985 N N . ILE A 1 255 ? -1.089 1.438 -8.964 1.00 98.56 255 ILE A N 1
ATOM 1986 C CA . ILE A 1 255 ? -2.375 1.090 -9.578 1.00 98.56 255 ILE A CA 1
ATOM 1987 C C . ILE A 1 255 ? -3.260 0.289 -8.625 1.00 98.56 255 ILE A C 1
ATOM 1989 O O . ILE A 1 255 ? -2.806 -0.643 -7.972 1.00 98.56 255 ILE A O 1
ATOM 1993 N N . VAL A 1 256 ? -4.555 0.599 -8.628 1.00 97.81 256 VAL A N 1
ATOM 1994 C CA . VAL A 1 256 ? -5.594 -0.171 -7.931 1.00 97.81 256 VAL A CA 1
ATOM 1995 C C . VAL A 1 256 ? -6.776 -0.442 -8.858 1.00 97.81 256 VAL A C 1
ATOM 1997 O O . VAL A 1 256 ? -7.017 0.298 -9.816 1.00 97.81 256 VAL A O 1
ATOM 2000 N N . GLU A 1 257 ? -7.528 -1.503 -8.573 1.00 95.94 257 GLU A N 1
ATOM 2001 C CA . GLU A 1 257 ? -8.799 -1.807 -9.236 1.00 95.94 257 GLU A CA 1
ATOM 2002 C C . GLU A 1 257 ? -9.964 -1.357 -8.347 1.00 95.94 257 GLU A C 1
ATOM 2004 O O . GLU A 1 257 ? -9.971 -1.616 -7.144 1.00 95.94 257 GLU A O 1
ATOM 2009 N N . THR A 1 258 ? -10.951 -0.679 -8.932 1.00 91.12 258 THR A N 1
ATOM 2010 C CA . THR A 1 258 ? -12.166 -0.263 -8.224 1.00 91.12 258 THR A CA 1
ATOM 2011 C C . THR A 1 258 ? -13.168 -1.422 -8.122 1.00 91.12 258 THR A C 1
ATOM 2013 O O . THR A 1 258 ? -13.100 -2.378 -8.907 1.00 91.12 258 THR A O 1
ATOM 2016 N N . PRO A 1 259 ? -14.161 -1.353 -7.215 1.00 84.81 259 PRO A N 1
ATOM 2017 C CA . PRO A 1 259 ? -15.227 -2.356 -7.135 1.00 84.81 259 PRO A CA 1
ATOM 2018 C C . PRO A 1 259 ? -16.006 -2.549 -8.448 1.00 84.81 259 PRO A C 1
ATOM 2020 O O . PRO A 1 259 ? -16.507 -3.638 -8.718 1.00 84.81 259 PRO A O 1
ATOM 2023 N N . GLU A 1 260 ? -16.065 -1.531 -9.309 1.00 86.25 260 GLU A N 1
ATOM 2024 C CA . GLU A 1 260 ? -16.712 -1.594 -10.628 1.00 86.25 260 GLU A CA 1
ATOM 2025 C C . GLU A 1 260 ? -15.828 -2.237 -11.717 1.00 86.25 260 GLU A C 1
ATOM 2027 O O . GLU A 1 260 ? -16.291 -2.450 -12.840 1.00 86.25 260 GLU A O 1
ATOM 2032 N N . GLY A 1 261 ? -14.564 -2.547 -11.407 1.00 89.00 261 GLY A N 1
ATOM 2033 C CA . GLY A 1 261 ? -13.587 -3.119 -12.340 1.00 89.00 261 GLY A CA 1
ATOM 2034 C C . GLY A 1 261 ? -12.875 -2.085 -13.221 1.00 89.00 261 GLY A C 1
ATOM 2035 O O . GLY A 1 261 ? -12.218 -2.449 -14.201 1.00 89.00 261 GLY A O 1
ATOM 2036 N N . ASP A 1 262 ? -13.016 -0.795 -12.907 1.00 96.06 262 ASP A N 1
ATOM 2037 C CA . ASP A 1 262 ? -12.168 0.253 -13.469 1.00 96.06 262 ASP A CA 1
ATOM 2038 C C . ASP A 1 262 ? -10.816 0.270 -12.742 1.00 96.06 262 ASP A C 1
ATOM 2040 O O . ASP A 1 262 ? -10.642 -0.355 -11.699 1.00 96.06 262 ASP A O 1
ATOM 2044 N N . LEU A 1 263 ? -9.831 0.972 -13.294 1.00 98.12 263 LEU A N 1
ATOM 2045 C CA . LEU A 1 263 ? -8.498 1.064 -12.704 1.00 98.12 263 LEU A CA 1
ATOM 2046 C C . LEU A 1 263 ? -8.169 2.521 -12.420 1.00 98.12 263 LEU A C 1
ATOM 2048 O O . LEU A 1 263 ? -8.425 3.393 -13.257 1.00 98.12 263 LEU A O 1
ATOM 2052 N N . VAL A 1 264 ? -7.559 2.764 -11.267 1.00 98.38 264 VAL A N 1
ATOM 2053 C CA . VAL A 1 264 ? -7.048 4.073 -10.869 1.00 98.38 264 VAL A CA 1
ATOM 2054 C C . VAL A 1 264 ? -5.537 3.987 -10.736 1.00 98.38 264 VAL A C 1
ATOM 2056 O O . VAL A 1 264 ? -5.015 3.076 -10.104 1.00 98.38 264 VAL A O 1
ATOM 2059 N N . VAL A 1 265 ? -4.846 4.915 -11.390 1.00 98.50 265 VAL A N 1
ATOM 2060 C CA . VAL A 1 265 ? -3.392 4.933 -11.546 1.00 98.50 265 VAL A CA 1
ATOM 2061 C C . VAL A 1 265 ? -2.864 6.260 -11.025 1.00 98.50 265 VAL A C 1
ATOM 2063 O O . VAL A 1 265 ? -3.267 7.312 -11.533 1.00 98.50 265 VAL A O 1
ATOM 2066 N N . ALA A 1 266 ? -1.963 6.212 -10.047 1.00 98.25 266 ALA A N 1
ATOM 2067 C CA . ALA A 1 266 ? -1.236 7.377 -9.560 1.00 98.25 266 ALA A CA 1
ATOM 2068 C C . ALA A 1 266 ? 0.185 7.418 -10.119 1.00 98.25 266 ALA A C 1
ATOM 2070 O O . ALA A 1 266 ? 0.779 6.399 -10.478 1.00 98.25 266 ALA A O 1
ATOM 2071 N N . GLY A 1 267 ? 0.728 8.623 -10.181 1.00 97.19 267 GLY A N 1
ATOM 2072 C CA . GLY A 1 267 ? 2.101 8.878 -10.572 1.00 97.19 267 GLY A CA 1
ATOM 2073 C C . GLY A 1 267 ? 2.295 10.365 -10.802 1.00 97.19 267 GLY A C 1
ATOM 2074 O O . GLY A 1 267 ? 1.723 11.187 -10.087 1.00 97.19 267 GLY A O 1
ATOM 2075 N N . TRP A 1 268 ? 3.052 10.740 -11.823 1.00 95.69 268 TRP A N 1
ATOM 2076 C CA . TRP A 1 268 ? 3.356 12.143 -12.089 1.00 95.69 268 TRP A CA 1
ATOM 2077 C C . TRP A 1 268 ? 3.507 12.428 -13.586 1.00 95.69 268 TRP A C 1
ATOM 2079 O O . TRP A 1 268 ? 3.672 11.530 -14.415 1.00 95.69 268 TRP A O 1
ATOM 2089 N N . THR A 1 269 ? 3.381 13.702 -13.944 1.00 94.00 269 THR A N 1
ATOM 2090 C CA . THR A 1 269 ? 3.447 14.225 -15.314 1.00 94.00 269 THR A CA 1
ATOM 2091 C C . THR A 1 269 ? 4.344 15.459 -15.326 1.00 94.00 269 THR A C 1
ATOM 2093 O O . THR A 1 269 ? 4.366 16.212 -14.356 1.00 94.00 269 THR A O 1
ATOM 2096 N N . GLN A 1 270 ? 5.104 15.686 -16.393 1.00 90.94 270 GLN A N 1
ATOM 2097 C CA . GLN A 1 270 ? 5.959 16.861 -16.520 1.00 90.94 270 GLN A CA 1
ATOM 2098 C C . GLN A 1 270 ? 5.397 17.812 -17.564 1.00 90.94 270 GLN A C 1
ATOM 2100 O O . GLN A 1 270 ? 5.252 17.469 -18.734 1.00 90.94 270 GLN A O 1
ATOM 2105 N N . ASN A 1 271 ? 5.197 19.067 -17.176 1.00 84.62 271 ASN A N 1
ATOM 2106 C CA . ASN A 1 271 ? 4.908 20.114 -18.132 1.00 84.62 271 ASN A CA 1
ATOM 2107 C C . ASN A 1 271 ? 6.177 20.432 -18.954 1.00 84.62 271 ASN A C 1
ATOM 2109 O O . ASN A 1 271 ? 7.168 20.921 -18.407 1.00 84.62 271 ASN A O 1
ATOM 2113 N N . PRO A 1 272 ? 6.170 20.230 -20.279 1.00 78.62 272 PRO A N 1
ATOM 2114 C CA . PRO A 1 272 ? 7.346 20.421 -21.128 1.00 78.62 272 PRO A CA 1
ATOM 2115 C C . PRO A 1 272 ? 7.784 21.889 -21.235 1.00 78.62 272 PRO A C 1
ATOM 2117 O O . PRO A 1 272 ? 8.963 22.167 -21.460 1.00 78.62 272 PRO A O 1
ATOM 2120 N N . ALA A 1 273 ? 6.851 22.835 -21.080 1.00 81.38 273 ALA A N 1
ATOM 2121 C CA . ALA A 1 273 ? 7.125 24.262 -21.208 1.00 81.38 273 ALA A CA 1
ATOM 2122 C C . ALA A 1 273 ? 7.753 24.842 -19.936 1.00 81.38 273 ALA A C 1
ATOM 2124 O O . ALA A 1 273 ? 8.659 25.669 -20.022 1.00 81.38 273 ALA A O 1
ATOM 2125 N N . THR A 1 274 ? 7.280 24.416 -18.763 1.00 82.94 274 THR A N 1
ATOM 2126 C CA . THR A 1 274 ? 7.750 24.934 -17.467 1.00 82.94 274 THR A CA 1
ATOM 2127 C C . THR A 1 274 ? 8.756 24.019 -16.778 1.00 82.94 274 THR A C 1
ATOM 2129 O O . THR A 1 274 ? 9.398 24.454 -15.829 1.00 82.94 274 THR A O 1
ATOM 2132 N N . ARG A 1 275 ? 8.894 22.768 -17.241 1.00 84.00 275 ARG A N 1
ATOM 2133 C CA . ARG A 1 275 ? 9.602 21.663 -16.570 1.00 84.00 275 ARG A CA 1
ATOM 2134 C C . ARG A 1 275 ? 9.034 21.284 -15.195 1.00 84.00 275 ARG A C 1
ATOM 2136 O O . ARG A 1 275 ? 9.623 20.420 -14.552 1.00 84.00 275 ARG A O 1
ATOM 2143 N N . SER A 1 276 ? 7.900 21.871 -14.789 1.00 88.00 276 SER A N 1
ATOM 2144 C CA . SER A 1 276 ? 7.188 21.512 -13.554 1.00 88.00 276 SER A CA 1
ATOM 2145 C C . SER A 1 276 ? 6.780 20.051 -13.609 1.00 88.00 276 SER A C 1
ATOM 2147 O O . SER A 1 276 ? 6.312 19.598 -14.656 1.00 88.00 276 SER A O 1
ATOM 2149 N N . MET A 1 277 ? 6.985 19.329 -12.517 1.00 91.88 277 MET A N 1
ATOM 2150 C CA . MET A 1 277 ? 6.498 17.967 -12.356 1.00 91.88 277 MET A CA 1
ATOM 2151 C C . MET A 1 277 ? 5.316 18.023 -11.403 1.00 91.88 277 MET A C 1
ATOM 2153 O O . MET A 1 277 ? 5.467 18.538 -10.302 1.00 91.88 277 MET A O 1
ATOM 2157 N N . ASP A 1 278 ? 4.176 17.509 -11.846 1.00 94.00 278 ASP A N 1
ATOM 2158 C CA . ASP A 1 278 ? 2.919 17.563 -11.115 1.00 94.00 278 ASP A CA 1
ATOM 2159 C C . ASP A 1 278 ? 2.422 16.130 -10.868 1.00 94.00 278 ASP A C 1
ATOM 2161 O O . ASP A 1 278 ? 2.497 15.265 -11.750 1.00 94.00 278 ASP A O 1
ATOM 2165 N N . GLY A 1 279 ? 1.861 15.880 -9.688 1.00 96.19 279 GLY A N 1
ATOM 2166 C CA . GLY A 1 279 ? 1.209 14.626 -9.347 1.00 96.19 279 GLY A CA 1
ATOM 2167 C C . GLY A 1 279 ? 0.040 14.371 -10.292 1.00 96.19 279 GLY A C 1
ATOM 2168 O O . GLY A 1 279 ? -0.677 15.287 -10.693 1.00 96.19 279 GLY A O 1
ATOM 2169 N N . MET A 1 280 ? -0.176 13.122 -10.673 1.00 96.31 280 MET A N 1
ATOM 2170 C CA . MET A 1 280 ? -1.203 12.721 -11.624 1.00 96.31 280 MET A CA 1
ATOM 2171 C C . MET A 1 280 ? -2.037 11.582 -11.050 1.00 96.31 280 MET A C 1
ATOM 2173 O O . MET A 1 280 ? -1.497 10.612 -10.529 1.00 96.31 280 MET A O 1
ATOM 2177 N N . LEU A 1 281 ? -3.353 11.675 -11.239 1.00 97.75 281 LEU A N 1
ATOM 2178 C CA . LEU A 1 281 ? -4.282 10.570 -11.034 1.00 97.75 281 LEU A CA 1
ATOM 2179 C C . LEU A 1 281 ? -5.087 10.339 -12.310 1.00 97.75 281 LEU A C 1
ATOM 2181 O O . LEU A 1 281 ? -5.629 11.272 -12.908 1.00 97.75 281 LEU A O 1
ATOM 2185 N N . LEU A 1 282 ? -5.161 9.089 -12.739 1.00 97.25 282 LEU A N 1
ATOM 2186 C CA . LEU A 1 282 ? -5.842 8.670 -13.953 1.00 97.25 282 LEU A CA 1
ATOM 2187 C C . LEU A 1 282 ? -6.815 7.545 -13.624 1.00 97.25 282 LEU A C 1
ATOM 2189 O O . LEU A 1 282 ? -6.407 6.524 -13.084 1.00 97.25 282 LEU A O 1
ATOM 2193 N N . LYS A 1 283 ? -8.071 7.683 -14.051 1.00 97.62 283 LYS A N 1
ATOM 2194 C CA . LYS A 1 283 ? -9.026 6.572 -14.086 1.00 97.62 283 LYS A CA 1
ATOM 2195 C C . LYS A 1 283 ? -9.181 6.057 -15.510 1.00 97.62 283 LYS A C 1
ATOM 2197 O O . LYS A 1 283 ? -9.428 6.834 -16.439 1.00 97.62 283 LYS A O 1
ATOM 2202 N N . VAL A 1 284 ? -9.058 4.748 -15.694 1.00 97.50 284 VAL A N 1
ATOM 2203 C CA . VAL A 1 284 ? -9.295 4.044 -16.963 1.00 97.50 284 VAL A CA 1
ATOM 2204 C C . VAL A 1 284 ? -10.339 2.957 -16.756 1.00 97.50 284 VAL A C 1
ATOM 2206 O O . VAL A 1 284 ? -10.458 2.402 -15.670 1.00 97.50 284 VAL A O 1
ATOM 2209 N N . ASN A 1 285 ? -11.076 2.610 -17.806 1.00 95.50 285 ASN A N 1
ATOM 2210 C CA . ASN A 1 285 ? -11.996 1.480 -17.723 1.00 95.50 285 ASN A CA 1
ATOM 2211 C C . ASN A 1 285 ? -11.278 0.123 -17.810 1.00 95.50 285 ASN A C 1
ATOM 2213 O O . ASN A 1 285 ? -10.114 0.052 -18.206 1.00 95.50 285 ASN A O 1
ATOM 2217 N N . HIS A 1 286 ? -12.009 -0.972 -17.579 1.00 91.31 286 HIS A N 1
ATOM 2218 C CA . HIS A 1 286 ? -11.527 -2.361 -17.730 1.00 91.31 286 HIS A CA 1
ATOM 2219 C C . HIS A 1 286 ? -10.874 -2.702 -19.096 1.00 91.31 286 HIS A C 1
ATOM 2221 O O . HIS A 1 286 ? -10.204 -3.727 -19.246 1.00 91.31 286 HIS A O 1
ATOM 2227 N N . ARG A 1 287 ? -11.062 -1.869 -20.135 1.00 92.62 287 ARG A N 1
ATOM 2228 C CA . ARG A 1 287 ? -10.426 -2.018 -21.465 1.00 92.62 287 ARG A CA 1
ATOM 2229 C C . ARG A 1 287 ? -9.156 -1.174 -21.623 1.00 92.62 287 ARG A C 1
ATOM 2231 O O . ARG A 1 287 ? -8.596 -1.123 -22.722 1.00 92.62 287 ARG A O 1
ATOM 2238 N N . GLY A 1 288 ? -8.741 -0.480 -20.566 1.00 93.25 288 GLY A N 1
ATOM 2239 C CA . GLY A 1 288 ? -7.601 0.426 -20.539 1.00 93.25 288 GLY A CA 1
ATOM 2240 C C . GLY A 1 288 ? -7.831 1.727 -21.307 1.00 93.25 288 GLY A C 1
ATOM 2241 O O . GLY A 1 288 ? -6.871 2.305 -21.803 1.00 93.25 288 GLY A O 1
ATOM 2242 N N . ASN A 1 289 ? -9.076 2.174 -21.495 1.00 94.12 289 ASN A N 1
ATOM 2243 C CA . ASN A 1 289 ? -9.346 3.487 -22.091 1.00 94.12 289 ASN A CA 1
ATOM 2244 C C . ASN A 1 289 ? -9.525 4.528 -20.982 1.00 94.12 289 ASN A C 1
ATOM 2246 O O . ASN A 1 289 ? -10.267 4.277 -20.034 1.00 94.12 289 ASN A O 1
ATOM 2250 N N . ALA A 1 290 ? -8.890 5.693 -21.129 1.00 94.56 290 ALA A N 1
ATOM 2251 C CA . ALA A 1 290 ? -9.008 6.794 -20.177 1.00 94.56 290 ALA A CA 1
ATOM 2252 C C . ALA A 1 290 ? -10.462 7.263 -20.021 1.00 94.56 290 ALA A C 1
ATOM 2254 O O . ALA A 1 290 ? -11.160 7.492 -21.011 1.00 94.56 290 ALA A O 1
ATOM 2255 N N . ILE A 1 291 ? -10.890 7.404 -18.767 1.00 95.75 291 ILE A N 1
ATOM 2256 C CA . ILE A 1 291 ? -12.162 8.008 -18.364 1.00 95.75 291 ILE A CA 1
ATOM 2257 C C . ILE A 1 291 ? -11.902 9.465 -17.986 1.00 95.75 291 ILE A C 1
ATOM 2259 O O . ILE A 1 291 ? -12.505 10.375 -18.552 1.00 95.75 291 ILE A O 1
ATOM 2263 N N . TRP A 1 292 ? -10.965 9.696 -17.064 1.00 95.88 292 TRP A N 1
ATOM 2264 C CA . TRP A 1 292 ? -10.535 11.033 -16.674 1.00 95.88 292 TRP A CA 1
ATOM 2265 C C . TRP A 1 292 ? -9.082 11.043 -16.202 1.00 95.88 292 TRP A C 1
ATOM 2267 O O . TRP A 1 292 ? -8.587 10.054 -15.676 1.00 95.88 292 TRP A O 1
ATOM 2277 N N . LYS A 1 293 ? -8.418 12.193 -16.359 1.00 94.62 293 LYS A N 1
ATOM 2278 C CA . LYS A 1 293 ? -7.103 12.508 -15.782 1.00 94.62 293 LYS A CA 1
ATOM 2279 C C . LYS A 1 293 ? -7.235 13.752 -14.901 1.00 94.62 293 LYS A C 1
ATOM 2281 O O . LYS A 1 293 ? -7.999 14.671 -15.223 1.00 94.62 293 LYS A O 1
ATOM 2286 N N . ARG A 1 294 ? -6.504 13.765 -13.793 1.00 95.69 294 ARG A N 1
ATOM 2287 C CA . ARG A 1 294 ? -6.332 14.889 -12.872 1.00 95.69 294 ARG A CA 1
ATOM 2288 C C . ARG A 1 294 ? -4.849 15.105 -12.640 1.00 95.69 294 ARG A C 1
ATOM 2290 O O . ARG A 1 294 ? -4.074 14.152 -12.656 1.00 95.69 294 ARG A O 1
ATOM 2297 N N . THR A 1 295 ? -4.484 16.362 -12.459 1.00 94.56 295 THR A N 1
ATOM 2298 C CA . THR A 1 295 ? -3.125 16.782 -12.137 1.00 94.56 295 THR A CA 1
ATOM 2299 C C . THR A 1 295 ? -3.182 17.668 -10.904 1.00 94.56 295 THR A C 1
ATOM 2301 O O . THR A 1 295 ? -4.082 18.503 -10.791 1.00 94.56 295 THR A O 1
ATOM 2304 N N . TYR A 1 296 ? -2.239 17.476 -9.996 1.00 94.56 296 TYR A N 1
ATOM 2305 C CA . TYR A 1 296 ? -2.154 18.141 -8.705 1.00 94.56 296 TYR A CA 1
ATOM 2306 C C . TYR A 1 296 ? -0.725 18.626 -8.519 1.00 94.56 296 TYR A C 1
ATOM 2308 O O . TYR A 1 296 ? 0.210 17.930 -8.892 1.00 94.56 296 TYR A O 1
ATOM 2316 N N . GLY A 1 297 ? -0.551 19.795 -7.927 1.00 87.38 297 GLY A N 1
ATOM 2317 C CA . GLY A 1 297 ? 0.771 20.382 -7.754 1.00 87.38 297 GLY A CA 1
ATOM 2318 C C . GLY A 1 297 ? 0.765 21.871 -8.044 1.00 87.38 297 GLY A C 1
ATOM 2319 O O . GLY A 1 297 ? -0.257 22.463 -8.414 1.00 87.38 297 GLY A O 1
ATOM 2320 N N . ARG A 1 298 ? 1.913 22.490 -7.805 1.00 79.38 298 ARG A N 1
ATOM 2321 C CA . ARG A 1 298 ? 2.177 23.912 -8.005 1.00 79.38 298 ARG A CA 1
ATOM 2322 C C . ARG A 1 298 ? 3.328 24.055 -9.000 1.00 79.38 298 ARG A C 1
ATOM 2324 O O . ARG A 1 298 ? 3.559 23.209 -9.844 1.00 79.38 298 ARG A O 1
ATOM 2331 N N . SER A 1 299 ? 4.024 25.187 -8.960 1.00 81.12 299 SER A N 1
ATOM 2332 C CA . SER A 1 299 ? 5.301 25.313 -9.651 1.00 81.12 299 SER A CA 1
ATOM 2333 C C . SER A 1 299 ? 6.380 24.567 -8.872 1.00 81.12 299 SER A C 1
ATOM 2335 O O . SER A 1 299 ? 6.656 24.949 -7.732 1.00 81.12 299 SER A O 1
ATOM 2337 N N . GLY A 1 300 ? 7.046 23.609 -9.505 1.00 86.19 300 GLY A N 1
ATOM 2338 C CA . GLY A 1 300 ? 8.179 22.917 -8.899 1.00 86.19 300 GLY A CA 1
ATOM 2339 C C . GLY A 1 300 ? 8.121 21.421 -9.150 1.00 86.19 300 GLY A C 1
ATOM 2340 O O . GLY A 1 300 ? 7.920 20.993 -10.289 1.00 86.19 300 GLY A O 1
ATOM 2341 N N . ARG A 1 301 ? 8.367 20.649 -8.092 1.00 90.38 301 ARG A N 1
ATOM 2342 C CA . ARG A 1 301 ? 8.364 19.189 -8.114 1.00 90.38 301 ARG A CA 1
ATOM 2343 C C . ARG A 1 301 ? 7.326 18.691 -7.118 1.00 90.38 301 ARG A C 1
ATOM 2345 O O . ARG A 1 301 ? 7.574 18.708 -5.922 1.00 90.38 301 ARG A O 1
ATOM 2352 N N . ASP A 1 302 ? 6.202 18.224 -7.632 1.00 94.00 302 ASP A N 1
ATOM 2353 C CA . ASP A 1 302 ? 5.129 17.572 -6.897 1.00 94.00 302 ASP A CA 1
ATOM 2354 C C . ASP A 1 302 ? 4.974 16.160 -7.473 1.00 94.00 302 ASP A C 1
ATOM 2356 O O . ASP A 1 302 ? 4.488 15.987 -8.589 1.00 94.00 302 ASP A O 1
ATOM 2360 N N . LEU A 1 303 ? 5.449 15.141 -6.760 1.00 95.75 303 LEU A N 1
ATOM 2361 C CA . LEU A 1 303 ? 5.435 13.751 -7.224 1.00 95.75 303 LEU A CA 1
ATOM 2362 C C . LEU A 1 303 ? 4.536 12.923 -6.317 1.00 95.75 303 LEU A C 1
ATOM 2364 O O . LEU A 1 303 ? 4.523 13.133 -5.109 1.00 95.75 303 LEU A O 1
ATOM 2368 N N . LEU A 1 304 ? 3.803 11.978 -6.904 1.00 98.06 304 LEU A N 1
ATOM 2369 C CA . LEU A 1 304 ? 3.046 10.959 -6.178 1.00 98.06 304 LEU A CA 1
ATOM 2370 C C . LEU A 1 304 ? 3.673 9.599 -6.470 1.00 98.06 304 LEU A C 1
ATOM 2372 O O . LEU A 1 304 ? 3.917 9.279 -7.636 1.00 98.06 304 LEU A O 1
ATOM 2376 N N . TYR A 1 305 ? 3.924 8.829 -5.416 1.00 98.19 305 TYR A N 1
ATOM 2377 C CA . TYR A 1 305 ? 4.611 7.540 -5.471 1.00 98.19 305 TYR A CA 1
ATOM 2378 C C . TYR A 1 305 ? 3.684 6.366 -5.163 1.00 98.19 305 TYR A C 1
ATOM 2380 O O . TYR A 1 305 ? 3.863 5.300 -5.739 1.00 98.19 305 TYR A O 1
ATOM 2388 N N . ASP A 1 306 ? 2.668 6.567 -4.324 1.00 98.62 306 ASP A N 1
ATOM 2389 C CA . ASP A 1 306 ? 1.752 5.496 -3.936 1.00 98.62 306 ASP A CA 1
ATOM 2390 C C . ASP A 1 306 ? 0.327 6.013 -3.688 1.00 98.62 306 ASP A C 1
ATOM 2392 O O . ASP A 1 306 ? 0.096 7.223 -3.542 1.00 98.62 306 ASP A O 1
ATOM 2396 N N . LEU A 1 307 ? -0.646 5.101 -3.710 1.00 98.19 307 LEU A N 1
ATOM 2397 C CA . LEU A 1 307 ? -2.059 5.393 -3.515 1.00 98.19 307 LEU A CA 1
ATOM 2398 C C . LEU A 1 307 ? -2.764 4.246 -2.780 1.00 98.19 307 LEU A C 1
ATOM 2400 O O . LEU A 1 307 ? -2.578 3.079 -3.106 1.00 98.19 307 LEU A O 1
ATOM 2404 N N . THR A 1 308 ? -3.682 4.588 -1.878 1.00 97.19 308 THR A N 1
ATOM 2405 C CA . THR A 1 308 ? -4.584 3.619 -1.246 1.00 97.19 308 THR A CA 1
ATOM 2406 C C . THR A 1 308 ? -6.050 4.033 -1.440 1.00 97.19 308 THR A C 1
ATOM 2408 O O . THR A 1 308 ? -6.385 5.221 -1.292 1.00 97.19 308 THR A O 1
ATOM 2411 N N . PRO A 1 309 ? -6.955 3.109 -1.827 1.00 90.19 309 PRO A N 1
ATOM 2412 C CA . PRO A 1 309 ? -8.388 3.357 -1.780 1.00 90.19 309 PRO A CA 1
ATOM 2413 C C . PRO A 1 309 ? -8.814 3.630 -0.341 1.00 90.19 309 PRO A C 1
ATOM 2415 O O . PRO A 1 309 ? -8.248 3.098 0.607 1.00 90.19 309 PRO A O 1
ATOM 2418 N N . THR A 1 310 ? -9.847 4.442 -0.178 1.00 82.12 310 THR A N 1
ATOM 2419 C CA . THR A 1 310 ? -10.363 4.781 1.149 1.00 82.12 310 THR A CA 1
ATOM 2420 C C . THR A 1 310 ? -11.765 4.232 1.356 1.00 82.12 310 THR A C 1
ATOM 2422 O O . THR A 1 310 ? -12.546 4.141 0.412 1.00 82.12 310 THR A O 1
ATOM 2425 N N . ALA A 1 311 ? -12.099 3.889 2.601 1.00 77.25 311 ALA A N 1
ATOM 2426 C CA . ALA A 1 311 ? -13.372 3.275 2.983 1.00 77.25 311 ALA A CA 1
ATOM 2427 C C . ALA A 1 311 ? -14.636 4.070 2.586 1.00 77.25 311 ALA A C 1
ATOM 2429 O O . ALA A 1 311 ? -15.724 3.503 2.542 1.00 77.25 311 ALA A O 1
ATOM 2430 N N . ASP A 1 312 ? -14.515 5.369 2.308 1.00 74.38 312 ASP A N 1
ATOM 2431 C CA . ASP A 1 312 ? -15.608 6.233 1.837 1.00 74.38 312 ASP A CA 1
ATOM 2432 C C . ASP A 1 312 ? -15.714 6.312 0.294 1.00 74.38 312 ASP A C 1
ATOM 2434 O O . ASP A 1 312 ? -16.542 7.061 -0.223 1.00 74.38 312 ASP A O 1
ATOM 2438 N N . GLY A 1 313 ? -14.889 5.555 -0.441 1.00 77.75 313 GLY A N 1
ATOM 2439 C CA . GLY A 1 313 ? -14.877 5.477 -1.906 1.00 77.75 313 GLY A CA 1
ATOM 2440 C C . GLY A 1 313 ? -13.877 6.402 -2.613 1.00 77.75 313 GLY A C 1
ATOM 2441 O O . GLY A 1 313 ? -13.725 6.311 -3.832 1.00 77.75 313 GLY A O 1
ATOM 2442 N N . GLY A 1 314 ? -13.177 7.283 -1.890 1.00 86.56 314 GLY A N 1
ATOM 2443 C CA . GLY A 1 314 ? -12.124 8.132 -2.464 1.00 86.56 314 GLY A CA 1
ATOM 2444 C C . GLY A 1 314 ? -10.738 7.468 -2.511 1.00 86.56 314 GLY A C 1
ATOM 2445 O O . GLY A 1 314 ? -10.597 6.269 -2.266 1.00 86.56 314 GLY A O 1
ATOM 2446 N N . TYR A 1 315 ? -9.694 8.274 -2.735 1.00 96.31 315 TYR A N 1
ATOM 2447 C CA . TYR A 1 315 ? -8.288 7.834 -2.687 1.00 96.31 315 TYR A CA 1
ATOM 2448 C C . TYR A 1 315 ? -7.421 8.734 -1.795 1.00 96.31 315 TYR A C 1
ATOM 2450 O O . TYR A 1 315 ? -7.622 9.954 -1.736 1.00 96.31 315 TYR A O 1
ATOM 2458 N N . ALA A 1 316 ? -6.457 8.147 -1.094 1.00 98.00 316 ALA A N 1
ATOM 2459 C CA . ALA A 1 316 ? -5.370 8.872 -0.447 1.00 98.00 316 ALA A CA 1
ATOM 2460 C C . ALA A 1 316 ? -4.068 8.567 -1.189 1.00 98.00 316 ALA A C 1
ATOM 2462 O O . ALA A 1 316 ? -3.827 7.425 -1.567 1.00 98.00 316 ALA A O 1
ATOM 2463 N N . LEU A 1 317 ? -3.269 9.596 -1.447 1.00 98.62 317 LEU A N 1
ATOM 2464 C CA . LEU A 1 317 ? -2.049 9.516 -2.240 1.00 98.62 317 LEU A CA 1
ATOM 2465 C C . LEU A 1 317 ? -0.897 10.128 -1.462 1.00 98.62 317 LEU A C 1
ATOM 2467 O O . LEU A 1 317 ? -1.089 11.120 -0.755 1.00 98.62 317 LEU A O 1
ATOM 2471 N N . ILE A 1 318 ? 0.289 9.559 -1.626 1.00 98.62 318 ILE A N 1
ATOM 2472 C CA . ILE A 1 318 ? 1.494 10.006 -0.935 1.00 98.62 318 ILE A CA 1
ATOM 2473 C C . ILE A 1 318 ? 2.621 10.287 -1.926 1.00 98.62 318 ILE A C 1
ATOM 2475 O O . ILE A 1 318 ? 2.732 9.636 -2.969 1.00 98.62 318 ILE A O 1
ATOM 2479 N N . GLY A 1 319 ? 3.465 11.256 -1.597 1.00 97.56 319 GLY A N 1
ATOM 2480 C CA . GLY A 1 319 ? 4.704 11.499 -2.312 1.00 97.56 319 GLY A CA 1
ATOM 2481 C C . GLY A 1 319 ? 5.518 12.643 -1.725 1.00 97.56 319 GLY A C 1
ATOM 2482 O O . GLY A 1 319 ? 5.681 12.738 -0.507 1.00 97.56 319 GLY A O 1
ATOM 2483 N N . GLU A 1 320 ? 6.020 13.520 -2.591 1.00 95.31 320 GLU A N 1
ATOM 2484 C CA . GLU A 1 320 ? 6.818 14.682 -2.198 1.00 95.31 320 GLU A CA 1
ATOM 2485 C C . GLU A 1 320 ? 6.362 15.959 -2.901 1.00 95.31 320 GLU A C 1
ATOM 2487 O O . GLU A 1 320 ? 5.907 15.929 -4.045 1.00 95.31 320 GLU A O 1
ATOM 2492 N N . THR A 1 321 ? 6.525 17.091 -2.224 1.00 93.38 321 THR A N 1
ATOM 2493 C CA . THR A 1 321 ? 6.323 18.425 -2.792 1.00 93.38 321 THR A CA 1
ATOM 2494 C C . THR A 1 321 ? 7.523 19.298 -2.454 1.00 93.38 321 THR A C 1
ATOM 2496 O O . THR A 1 321 ? 7.918 19.420 -1.299 1.00 93.38 321 THR A O 1
ATOM 2499 N N . ALA A 1 322 ? 8.108 19.917 -3.473 1.00 88.44 322 ALA A N 1
ATOM 2500 C CA . ALA A 1 322 ? 9.186 20.883 -3.352 1.00 88.44 322 ALA A CA 1
ATOM 2501 C C . ALA A 1 322 ? 8.878 22.092 -4.236 1.00 88.44 322 ALA A C 1
ATOM 2503 O O . ALA A 1 322 ? 8.434 21.961 -5.384 1.00 88.44 322 ALA A O 1
ATOM 2504 N N . ASP A 1 323 ? 9.123 23.288 -3.707 1.00 76.75 323 ASP A N 1
ATOM 2505 C CA . ASP A 1 323 ? 8.918 24.506 -4.475 1.00 76.75 323 ASP A CA 1
ATOM 2506 C C . ASP A 1 323 ? 10.019 24.724 -5.526 1.00 76.75 323 ASP A C 1
ATOM 2508 O O . ASP A 1 323 ? 11.122 24.175 -5.477 1.00 76.75 323 ASP A O 1
ATOM 2512 N N . ALA A 1 324 ? 9.724 25.566 -6.515 1.00 69.50 324 ALA A N 1
ATOM 2513 C CA . ALA A 1 324 ? 10.683 25.914 -7.561 1.00 69.50 324 ALA A CA 1
ATOM 2514 C C . ALA A 1 324 ? 11.876 26.755 -7.049 1.00 69.50 324 ALA A C 1
ATOM 2516 O O . ALA A 1 324 ? 12.764 27.095 -7.834 1.00 69.50 324 ALA A O 1
ATOM 2517 N N . GLN A 1 325 ? 11.883 27.144 -5.768 1.00 67.50 325 GLN A N 1
ATOM 2518 C CA . GLN A 1 325 ? 12.911 27.971 -5.136 1.00 67.50 325 GLN A CA 1
ATOM 2519 C C . GLN A 1 325 ? 13.972 27.133 -4.405 1.00 67.50 325 GLN A C 1
ATOM 2521 O O . GLN A 1 325 ? 14.986 27.694 -3.984 1.00 67.50 325 GLN A O 1
ATOM 2526 N N . GLY A 1 326 ? 13.792 25.811 -4.330 1.00 57.59 326 GLY A N 1
ATOM 2527 C CA . GLY A 1 326 ? 14.759 24.885 -3.749 1.00 57.59 326 GLY A CA 1
ATOM 2528 C C . GLY A 1 326 ? 14.606 24.700 -2.242 1.00 57.59 326 GLY A C 1
ATOM 2529 O O . GLY A 1 326 ? 15.601 24.390 -1.584 1.00 57.59 326 GLY A O 1
ATOM 2530 N N . ILE A 1 327 ? 13.402 24.897 -1.688 1.00 61.94 327 ILE A N 1
ATOM 2531 C CA . ILE A 1 327 ? 13.089 24.373 -0.353 1.00 61.94 327 ILE A CA 1
ATOM 2532 C C . ILE A 1 327 ? 13.210 22.838 -0.407 1.00 61.94 327 ILE A C 1
ATOM 2534 O O . ILE A 1 327 ? 12.815 22.240 -1.415 1.00 61.94 327 ILE A O 1
ATOM 2538 N N . PRO A 1 328 ? 13.800 22.199 0.622 1.00 76.44 328 PRO A N 1
ATOM 2539 C CA . PRO A 1 328 ? 13.820 20.744 0.733 1.00 76.44 328 PRO A CA 1
ATOM 2540 C C . PRO A 1 328 ? 12.423 20.136 0.555 1.00 76.44 328 PRO A C 1
ATOM 2542 O O . PRO A 1 328 ? 11.423 20.778 0.861 1.00 76.44 328 PRO A O 1
ATOM 2545 N N . SER A 1 329 ? 12.359 18.928 -0.008 1.00 87.06 329 SER A N 1
ATOM 2546 C CA . SER A 1 329 ? 11.082 18.232 -0.215 1.00 87.06 329 SER A CA 1
ATOM 2547 C C . SER A 1 329 ? 10.365 18.037 1.114 1.00 87.06 329 SER A C 1
ATOM 2549 O O . SER A 1 329 ? 11.010 17.602 2.056 1.00 87.06 329 SER A O 1
ATOM 2551 N N . ASP A 1 330 ? 9.061 18.288 1.158 1.00 92.75 330 ASP A N 1
ATOM 2552 C CA . ASP A 1 330 ? 8.194 17.820 2.240 1.00 92.75 330 ASP A CA 1
ATOM 2553 C C . ASP A 1 330 ? 7.411 16.592 1.770 1.00 92.75 330 ASP A C 1
ATOM 2555 O O . ASP A 1 330 ? 7.025 16.496 0.596 1.00 92.75 330 ASP A O 1
ATOM 2559 N N . LEU A 1 331 ? 7.065 15.700 2.702 1.00 95.69 331 LEU A N 1
ATOM 2560 C CA . LEU A 1 331 ? 6.126 14.622 2.422 1.00 95.69 331 LEU A CA 1
ATOM 2561 C C . LEU A 1 331 ? 4.768 15.232 2.087 1.00 95.69 331 LEU A C 1
ATOM 2563 O O . LEU A 1 331 ? 4.203 16.017 2.853 1.00 95.69 331 LEU A O 1
ATOM 2567 N N . TRP A 1 332 ? 4.220 14.836 0.944 1.00 96.75 332 TRP A N 1
ATOM 2568 C CA . TRP A 1 332 ? 2.925 15.303 0.477 1.00 96.75 332 TRP A CA 1
ATOM 2569 C C . TRP A 1 332 ? 1.876 14.207 0.620 1.00 96.75 332 TRP A C 1
ATOM 2571 O O . TRP A 1 332 ? 2.001 13.144 0.018 1.00 96.75 332 TRP A O 1
ATOM 2581 N N . LEU A 1 333 ? 0.841 14.472 1.416 1.00 97.88 333 LEU A N 1
ATOM 2582 C CA . LEU A 1 333 ? -0.324 13.607 1.574 1.00 97.88 333 LEU A CA 1
ATOM 2583 C C . LEU A 1 333 ? -1.537 14.295 0.947 1.00 97.88 333 LEU A C 1
ATOM 2585 O O . LEU A 1 333 ? -1.940 15.378 1.373 1.00 97.88 333 LEU A O 1
ATOM 2589 N N . LEU A 1 334 ? -2.140 13.661 -0.051 1.00 98.19 334 LEU A N 1
ATOM 2590 C CA . LEU A 1 334 ? -3.259 14.197 -0.814 1.00 98.19 334 LEU A CA 1
ATOM 2591 C C . LEU A 1 334 ? -4.481 13.290 -0.673 1.00 98.19 334 LEU A C 1
ATOM 2593 O O . LEU A 1 334 ? -4.419 12.097 -0.949 1.00 98.19 334 LEU A O 1
ATOM 2597 N N . ARG A 1 335 ? -5.626 13.871 -0.314 1.00 97.06 335 ARG A N 1
ATOM 2598 C CA . ARG A 1 335 ? -6.916 13.181 -0.259 1.00 97.06 335 ARG A CA 1
ATOM 2599 C C . ARG A 1 335 ? -7.832 13.669 -1.371 1.00 97.06 335 ARG A C 1
ATOM 2601 O O . ARG A 1 335 ? -8.011 14.877 -1.552 1.00 97.06 335 ARG A O 1
ATOM 2608 N N . VAL A 1 336 ? -8.455 12.735 -2.086 1.00 92.81 336 VAL A N 1
ATOM 2609 C CA . VAL A 1 336 ? -9.367 13.026 -3.200 1.00 92.81 336 VAL A CA 1
ATOM 2610 C C . VAL A 1 336 ? -10.656 12.203 -3.136 1.00 92.81 336 VAL A C 1
ATOM 2612 O O . VAL A 1 336 ? -10.673 11.101 -2.588 1.00 92.81 336 VAL A O 1
ATOM 2615 N N . ASP A 1 337 ? -11.734 12.724 -3.721 1.00 88.38 337 ASP A N 1
ATOM 2616 C CA . ASP A 1 337 ? -12.988 11.982 -3.911 1.00 88.38 337 ASP A CA 1
ATOM 2617 C C . ASP A 1 337 ? -12.865 10.892 -5.005 1.00 88.38 337 ASP A C 1
ATOM 2619 O O . ASP A 1 337 ? -11.825 10.739 -5.655 1.00 88.38 337 ASP A O 1
ATOM 2623 N N . GLU A 1 338 ? -13.941 10.135 -5.230 1.00 88.62 338 GLU A N 1
ATOM 2624 C CA . GLU A 1 338 ? -14.025 9.067 -6.245 1.00 88.62 338 GLU A CA 1
ATOM 2625 C C . GLU A 1 338 ? -13.795 9.542 -7.701 1.00 88.62 338 GLU A C 1
ATOM 2627 O O . GLU A 1 338 ? -13.434 8.752 -8.581 1.00 88.62 338 GLU A O 1
ATOM 2632 N N . ASP A 1 339 ? -13.975 10.842 -7.954 1.00 89.69 339 ASP A N 1
ATOM 2633 C CA . ASP A 1 339 ? -13.811 11.527 -9.242 1.00 89.69 339 ASP A CA 1
ATOM 2634 C C . ASP A 1 339 ? -12.440 12.228 -9.372 1.00 89.69 339 ASP A C 1
ATOM 2636 O O . ASP A 1 339 ? -12.182 12.962 -10.349 1.00 89.69 339 ASP A O 1
ATOM 2640 N N . GLY A 1 340 ? -11.573 12.053 -8.370 1.00 91.25 340 GLY A N 1
ATOM 2641 C CA . GLY A 1 340 ? -10.261 12.676 -8.274 1.00 91.25 340 GLY A CA 1
ATOM 2642 C C . GLY A 1 340 ? -10.311 14.180 -7.985 1.00 91.25 340 GLY A C 1
ATOM 2643 O O . GLY A 1 340 ? -9.388 14.910 -8.349 1.00 91.25 340 GLY A O 1
ATOM 2644 N N . ARG A 1 341 ? -11.371 14.721 -7.385 1.00 92.38 341 ARG A N 1
ATOM 2645 C CA . ARG A 1 341 ? -11.359 16.110 -6.898 1.00 92.38 341 ARG A CA 1
ATOM 2646 C C . ARG A 1 341 ? -10.654 16.158 -5.552 1.00 92.38 341 ARG A C 1
ATOM 2648 O O . ARG A 1 341 ? -10.928 15.341 -4.681 1.00 92.38 341 ARG A O 1
ATOM 2655 N N . SER A 1 342 ? -9.750 17.122 -5.386 1.00 93.75 342 SER A N 1
ATOM 2656 C CA . SER A 1 342 ? -9.056 17.318 -4.112 1.00 93.75 342 SER A CA 1
ATOM 2657 C C . SER A 1 342 ? -10.051 17.660 -3.007 1.00 93.75 342 SER A C 1
ATOM 2659 O O . SER A 1 342 ? -10.860 18.577 -3.158 1.00 93.75 342 SER A O 1
ATOM 2661 N N . LEU A 1 343 ? -9.975 16.906 -1.914 1.00 85.31 343 LEU A N 1
ATOM 2662 C CA . LEU A 1 343 ? -10.692 17.175 -0.673 1.00 85.31 343 LEU A CA 1
ATOM 2663 C C . LEU A 1 343 ? -9.808 17.993 0.265 1.00 85.31 343 LEU A C 1
ATOM 2665 O O . LEU A 1 343 ? -10.231 19.028 0.776 1.00 85.31 343 LEU A O 1
ATOM 2669 N N . TRP A 1 344 ? -8.570 17.544 0.461 1.00 90.19 344 TRP A N 1
ATOM 2670 C CA . TRP A 1 344 ? -7.549 18.261 1.214 1.00 90.19 344 TRP A CA 1
ATOM 2671 C C . TRP A 1 344 ? -6.153 17.741 0.866 1.00 90.19 344 TRP A C 1
ATOM 2673 O O . TRP A 1 344 ? -5.993 16.642 0.339 1.00 90.19 344 TRP A O 1
ATOM 2683 N N . GLU A 1 345 ? -5.136 18.533 1.191 1.00 94.31 345 GLU A N 1
ATOM 2684 C CA . GLU A 1 345 ? -3.729 18.137 1.145 1.00 94.31 345 GLU A CA 1
ATOM 2685 C C . GLU A 1 345 ? -3.042 18.472 2.478 1.00 94.31 345 GLU A C 1
ATOM 2687 O O . GLU A 1 345 ? -3.497 19.349 3.225 1.00 94.31 345 GLU A O 1
ATOM 2692 N N . ARG A 1 346 ? -1.964 17.754 2.791 1.00 93.38 346 ARG A N 1
ATOM 2693 C CA . ARG A 1 346 ? -1.061 18.000 3.918 1.00 93.38 346 ARG A CA 1
ATOM 2694 C C . ARG A 1 346 ? 0.380 17.930 3.445 1.00 93.38 346 ARG A C 1
ATOM 2696 O O . ARG A 1 346 ? 0.717 17.154 2.555 1.00 93.38 346 ARG A O 1
ATOM 2703 N N . ARG A 1 347 ? 1.205 18.770 4.059 1.00 91.94 347 ARG A N 1
ATOM 2704 C CA . ARG A 1 347 ? 2.656 18.789 3.895 1.00 91.94 347 ARG A CA 1
ATOM 2705 C C . ARG A 1 347 ? 3.248 18.494 5.255 1.00 91.94 347 ARG A C 1
ATOM 2707 O O . ARG A 1 347 ? 2.916 19.198 6.209 1.00 91.94 347 ARG A O 1
ATOM 2714 N N . LEU A 1 348 ? 4.013 17.420 5.341 1.00 90.94 348 LEU A N 1
ATOM 2715 C CA . LEU A 1 348 ? 4.615 16.950 6.575 1.00 90.94 348 LEU A CA 1
ATOM 2716 C C . LEU A 1 348 ? 6.130 16.984 6.387 1.00 90.94 348 LEU A C 1
ATOM 2718 O O . LEU A 1 348 ? 6.677 16.251 5.568 1.00 90.94 348 LEU A O 1
ATOM 2722 N N . GLY A 1 349 ? 6.781 17.857 7.137 1.00 87.44 349 GLY A N 1
ATOM 2723 C CA . GLY A 1 349 ? 8.210 18.112 7.051 1.00 87.44 349 GLY A CA 1
ATOM 2724 C C . GLY A 1 349 ? 8.577 19.344 7.865 1.00 87.44 349 GLY A C 1
ATOM 2725 O O . GLY A 1 349 ? 7.701 19.974 8.473 1.00 87.44 349 GLY A O 1
ATOM 2726 N N . ASP A 1 350 ? 9.870 19.643 7.934 1.00 86.88 350 ASP A N 1
ATOM 2727 C CA . ASP A 1 350 ? 10.381 20.812 8.651 1.00 86.88 350 ASP A CA 1
ATOM 2728 C C . ASP A 1 350 ? 11.413 21.593 7.820 1.00 86.88 350 ASP A C 1
ATOM 2730 O O . ASP A 1 350 ? 11.055 22.325 6.899 1.00 86.88 350 ASP A O 1
ATOM 2734 N N . THR A 1 351 ? 12.704 21.497 8.150 1.00 85.88 351 THR A N 1
ATOM 2735 C CA . THR A 1 351 ? 13.746 22.342 7.533 1.00 85.88 351 THR A CA 1
ATOM 2736 C C . THR A 1 351 ? 14.588 21.625 6.486 1.00 85.88 351 THR A C 1
ATOM 2738 O O . THR A 1 351 ? 15.352 22.282 5.777 1.00 85.88 351 THR A O 1
ATOM 2741 N N . GLN A 1 352 ? 14.498 20.300 6.410 1.00 90.19 352 GLN A N 1
ATOM 2742 C CA . GLN A 1 352 ? 15.243 19.434 5.503 1.00 90.19 352 GLN A CA 1
ATOM 2743 C C . GLN A 1 352 ? 14.288 18.481 4.768 1.00 90.19 352 GLN A C 1
ATOM 2745 O O . GLN A 1 352 ? 13.084 18.670 4.787 1.00 90.19 352 GLN A O 1
ATOM 2750 N N . GLU A 1 353 ? 14.840 17.528 4.018 1.00 91.50 353 GLU A N 1
ATOM 2751 C CA . GLU A 1 353 ? 14.076 16.668 3.115 1.00 91.50 353 GLU A CA 1
ATOM 2752 C C . GLU A 1 353 ? 13.268 15.586 3.851 1.00 91.50 353 GLU A C 1
ATOM 2754 O O . GLU A 1 353 ? 13.832 14.728 4.527 1.00 91.50 353 GLU A O 1
ATOM 2759 N N . GLU A 1 354 ? 11.964 15.565 3.603 1.00 95.00 354 GLU A N 1
ATOM 2760 C CA . GLU A 1 354 ? 11.008 14.516 3.925 1.00 95.00 354 GLU A CA 1
ATOM 2761 C C . GLU A 1 354 ? 10.336 14.003 2.641 1.00 95.00 354 GLU A C 1
ATOM 2763 O O . GLU A 1 354 ? 9.887 14.773 1.794 1.00 95.00 354 GLU A O 1
ATOM 2768 N N . VAL A 1 355 ? 10.242 12.683 2.487 1.00 97.19 355 VAL A N 1
ATOM 2769 C CA . VAL A 1 355 ? 9.598 12.051 1.322 1.00 97.19 355 VAL A CA 1
ATOM 2770 C C . VAL A 1 355 ? 8.769 10.872 1.797 1.00 97.19 355 VAL A C 1
ATOM 2772 O O . VAL A 1 355 ? 9.274 10.038 2.544 1.00 97.19 355 VAL A O 1
ATOM 2775 N N . GLY A 1 356 ? 7.512 10.776 1.361 1.00 98.06 356 GLY A N 1
ATOM 2776 C CA . GLY A 1 356 ? 6.671 9.603 1.605 1.00 98.06 356 GLY A CA 1
ATOM 2777 C C . GLY A 1 356 ? 6.659 8.672 0.401 1.00 98.06 356 GLY A C 1
ATOM 2778 O O . GLY A 1 356 ? 6.386 9.127 -0.703 1.00 98.06 356 GLY A O 1
ATOM 2779 N N . PHE A 1 357 ? 6.936 7.386 0.599 1.00 98.38 357 PHE A N 1
ATOM 2780 C CA . PHE A 1 357 ? 6.997 6.394 -0.480 1.00 98.38 357 PHE A CA 1
ATOM 2781 C C . PHE A 1 357 ? 5.829 5.417 -0.484 1.00 98.38 357 PHE A C 1
ATOM 2783 O O . PHE A 1 357 ? 5.489 4.922 -1.551 1.00 98.38 357 PHE A O 1
ATOM 2790 N N . SER A 1 358 ? 5.232 5.142 0.676 1.00 98.62 358 SER A N 1
ATOM 2791 C CA . SER A 1 358 ? 4.168 4.148 0.814 1.00 98.62 358 SER A CA 1
ATOM 2792 C C . SER A 1 358 ? 3.098 4.621 1.791 1.00 98.62 358 SER A C 1
ATOM 2794 O O . SER A 1 358 ? 3.398 5.321 2.767 1.00 98.62 358 SER A O 1
ATOM 2796 N N . ILE A 1 359 ? 1.846 4.278 1.501 1.00 98.62 359 ILE A N 1
ATOM 2797 C CA . ILE A 1 359 ? 0.680 4.657 2.295 1.00 98.62 359 ILE A CA 1
ATOM 2798 C C . ILE A 1 359 ? -0.270 3.480 2.468 1.00 98.62 359 ILE A C 1
ATOM 2800 O O . ILE A 1 359 ? -0.602 2.791 1.511 1.00 98.62 359 ILE A O 1
ATOM 2804 N N . ASP A 1 360 ? -0.802 3.337 3.678 1.00 97.38 360 ASP A N 1
ATOM 2805 C CA . ASP A 1 360 ? -1.905 2.424 3.951 1.00 97.38 360 ASP A CA 1
ATOM 2806 C C . ASP A 1 360 ? -3.028 3.121 4.728 1.00 97.38 360 ASP A C 1
ATOM 2808 O O . ASP A 1 360 ? -2.783 4.011 5.558 1.00 97.38 360 ASP A O 1
ATOM 2812 N N . GLN A 1 361 ? -4.277 2.744 4.443 1.00 90.06 361 GLN A N 1
ATOM 2813 C CA . GLN A 1 361 ? -5.409 3.252 5.205 1.00 90.06 361 GLN A CA 1
ATOM 2814 C C . GLN A 1 361 ? -5.509 2.464 6.505 1.00 90.06 361 GLN A C 1
ATOM 2816 O O . GLN A 1 361 ? -5.756 1.262 6.510 1.00 90.06 361 GLN A O 1
ATOM 2821 N N . ALA A 1 362 ? -5.396 3.173 7.622 1.00 83.12 362 ALA A N 1
ATOM 2822 C CA . ALA A 1 362 ? -5.523 2.547 8.917 1.00 83.12 362 ALA A CA 1
ATOM 2823 C C . ALA A 1 362 ? -6.976 2.148 9.222 1.00 83.12 362 ALA A C 1
ATOM 2825 O O . ALA A 1 362 ? -7.927 2.818 8.810 1.00 83.12 362 ALA A O 1
ATOM 2826 N N . PHE A 1 363 ? -7.160 1.115 10.040 1.00 78.19 363 PHE A N 1
ATOM 2827 C CA . PHE A 1 363 ? -8.462 0.609 10.476 1.00 78.19 363 PHE A CA 1
ATOM 2828 C C . PHE A 1 363 ? -9.304 1.645 11.229 1.00 78.19 363 PHE A C 1
ATOM 2830 O O . PHE A 1 363 ? -10.533 1.570 11.233 1.00 78.19 363 PHE A O 1
ATOM 2837 N N . ASP A 1 364 ? -8.658 2.632 11.855 1.00 68.56 364 ASP A N 1
ATOM 2838 C CA . ASP A 1 364 ? -9.329 3.757 12.509 1.00 68.56 364 ASP A CA 1
ATOM 2839 C C . ASP A 1 364 ? -9.787 4.855 11.528 1.00 68.56 364 ASP A C 1
ATOM 2841 O O . ASP A 1 364 ? -10.385 5.847 11.948 1.00 68.56 364 ASP A O 1
ATOM 2845 N N . GLY A 1 365 ? -9.535 4.680 10.228 1.00 74.44 365 GLY A N 1
ATOM 2846 C CA . GLY A 1 365 ? -9.846 5.616 9.150 1.00 74.44 365 GLY A CA 1
ATOM 2847 C C . GLY A 1 365 ? -8.774 6.680 8.899 1.00 74.44 365 GLY A C 1
ATOM 2848 O O . GLY A 1 365 ? -8.923 7.453 7.952 1.00 74.44 365 GLY A O 1
ATOM 2849 N N . GLY A 1 366 ? -7.723 6.740 9.723 1.00 83.38 366 GLY A N 1
ATOM 2850 C CA . GLY A 1 366 ? -6.530 7.542 9.465 1.00 83.38 366 GLY A CA 1
ATOM 2851 C C . GLY A 1 366 ? -5.599 6.901 8.436 1.00 83.38 366 GLY A C 1
ATOM 2852 O O . GLY A 1 366 ? -5.983 5.976 7.722 1.00 83.38 366 GLY A O 1
ATOM 2853 N N . PHE A 1 367 ? -4.356 7.377 8.371 1.00 94.06 367 PHE A N 1
ATOM 2854 C CA . PHE A 1 367 ? -3.365 6.867 7.414 1.00 94.06 367 PHE A CA 1
ATOM 2855 C C . PHE A 1 367 ? -2.046 6.552 8.096 1.00 94.06 367 PHE A C 1
ATOM 2857 O O . PHE A 1 367 ? -1.596 7.322 8.950 1.00 94.06 367 PHE A O 1
ATOM 2864 N N . VAL A 1 368 ? -1.425 5.450 7.689 1.00 97.31 368 VAL A N 1
ATOM 2865 C CA . VAL A 1 368 ? -0.048 5.100 8.037 1.00 97.31 368 VAL A CA 1
ATOM 2866 C C . VAL A 1 368 ? 0.825 5.437 6.840 1.00 97.31 368 VAL A C 1
ATOM 2868 O O . VAL A 1 368 ? 0.548 4.998 5.727 1.00 97.31 368 VAL A O 1
ATOM 2871 N N . LEU A 1 369 ? 1.851 6.246 7.064 1.00 98.56 369 LEU A N 1
ATOM 2872 C CA . LEU A 1 369 ? 2.733 6.760 6.024 1.00 98.56 369 LEU A CA 1
ATOM 2873 C C . LEU A 1 369 ? 4.145 6.246 6.284 1.00 98.56 369 LEU A C 1
ATOM 2875 O O . LEU A 1 369 ? 4.636 6.365 7.406 1.00 98.56 369 LEU A O 1
ATOM 2879 N N . GLY A 1 370 ? 4.788 5.703 5.256 1.00 98.25 370 GLY A N 1
ATOM 2880 C CA . GLY A 1 370 ? 6.164 5.221 5.287 1.00 98.25 370 GLY A CA 1
ATOM 2881 C C . GLY A 1 370 ? 7.031 6.045 4.346 1.00 98.25 370 GLY A C 1
ATOM 2882 O O . GLY A 1 370 ? 6.641 6.322 3.209 1.00 98.25 370 GLY A O 1
ATOM 2883 N N . GLY A 1 371 ? 8.204 6.458 4.813 1.00 98.12 371 GLY A N 1
ATOM 2884 C CA . GLY A 1 371 ? 9.084 7.311 4.033 1.00 98.12 371 GLY A CA 1
ATOM 2885 C C . GLY A 1 371 ? 10.460 7.516 4.645 1.00 98.12 371 GLY A C 1
ATOM 2886 O O . GLY A 1 371 ? 10.991 6.650 5.348 1.00 98.12 371 GLY A O 1
ATOM 2887 N N . LEU A 1 372 ? 11.028 8.686 4.372 1.00 97.06 372 LEU A N 1
ATOM 2888 C CA . LEU A 1 372 ? 12.258 9.170 4.986 1.00 97.06 372 LEU A CA 1
ATOM 2889 C C . LEU A 1 372 ? 12.081 10.557 5.582 1.00 97.06 372 LEU A C 1
ATOM 2891 O O . LEU A 1 372 ? 11.251 11.340 5.118 1.00 97.06 372 LEU A O 1
ATOM 2895 N N . THR A 1 373 ? 12.910 10.854 6.575 1.00 96.06 373 THR A N 1
ATOM 2896 C CA . THR A 1 373 ? 13.114 12.207 7.090 1.00 96.06 373 THR A CA 1
ATOM 2897 C C . THR A 1 373 ? 14.597 12.503 7.183 1.00 96.06 373 THR A C 1
ATOM 2899 O O . THR A 1 373 ? 15.405 11.629 7.497 1.00 96.06 373 THR A O 1
ATOM 2902 N N . LYS A 1 374 ? 14.954 13.755 6.910 1.00 94.38 374 LYS A N 1
ATOM 2903 C CA . LYS A 1 374 ? 16.268 14.313 7.198 1.00 94.38 374 LYS A CA 1
ATOM 2904 C C . LYS A 1 374 ? 16.209 15.326 8.337 1.00 94.38 374 LYS A C 1
ATOM 2906 O O . LYS A 1 374 ? 17.201 15.506 9.043 1.00 94.38 374 LYS A O 1
ATOM 2911 N N . SER A 1 375 ? 15.071 15.992 8.514 1.00 88.00 375 SER A N 1
ATOM 2912 C CA . SER A 1 375 ? 14.874 17.036 9.518 1.00 88.00 375 SER A CA 1
ATOM 2913 C C . SER A 1 375 ? 15.055 16.530 10.948 1.00 88.00 375 SER A C 1
ATOM 2915 O O . SER A 1 375 ? 15.562 17.272 11.787 1.00 88.00 375 SER A O 1
ATOM 2917 N N . PHE A 1 376 ? 14.685 15.276 11.220 1.00 85.75 376 PHE A N 1
ATOM 2918 C CA . PHE A 1 376 ? 14.674 14.707 12.573 1.00 85.75 376 PHE A CA 1
ATOM 2919 C C . PHE A 1 376 ? 15.843 13.748 12.862 1.00 85.75 376 PHE A C 1
ATOM 2921 O O . PHE A 1 376 ? 15.891 13.146 13.932 1.00 85.75 376 PHE A O 1
ATOM 2928 N N . SER A 1 377 ? 16.804 13.628 11.943 1.00 87.44 377 SER A N 1
ATOM 2929 C CA . SER A 1 377 ? 17.898 12.650 12.020 1.00 87.44 377 SER A CA 1
ATOM 2930 C C . SER A 1 377 ? 19.205 13.261 12.535 1.00 87.44 377 SER A C 1
ATOM 2932 O O . SER A 1 377 ? 19.589 14.362 12.138 1.00 87.44 377 SER A O 1
ATOM 2934 N N . GLU A 1 378 ? 19.940 12.527 13.381 1.00 80.62 378 GLU A N 1
ATOM 2935 C CA . GLU A 1 378 ? 21.257 12.954 13.902 1.00 80.62 378 GLU A CA 1
ATOM 2936 C C . GLU A 1 378 ? 22.429 12.652 12.936 1.00 80.62 378 GLU A C 1
ATOM 2938 O O . GLU A 1 378 ? 23.551 13.105 13.169 1.00 80.62 378 GLU A O 1
ATOM 2943 N N . GLY A 1 379 ? 22.173 11.940 11.830 1.00 88.31 379 GLY A N 1
ATOM 2944 C CA . GLY A 1 379 ? 23.181 11.428 10.896 1.00 88.31 379 GLY A CA 1
ATOM 2945 C C . GLY A 1 379 ? 22.734 11.519 9.442 1.00 88.31 379 GLY A C 1
ATOM 2946 O O . GLY A 1 379 ? 22.653 12.623 8.905 1.00 88.31 379 GLY A O 1
ATOM 2947 N N . GLY A 1 380 ? 22.494 10.378 8.789 1.00 92.25 380 GLY A N 1
ATOM 2948 C CA . GLY A 1 380 ? 21.923 10.276 7.442 1.00 92.25 380 GLY A CA 1
ATOM 2949 C C . GLY A 1 380 ? 20.438 10.642 7.414 1.00 92.25 380 GLY A C 1
ATOM 2950 O O . GLY A 1 380 ? 20.007 11.519 8.161 1.00 92.25 380 GLY A O 1
ATOM 2951 N N . ARG A 1 381 ? 19.681 10.078 6.478 1.00 95.94 381 ARG A N 1
ATOM 2952 C CA . ARG A 1 381 ? 18.210 10.089 6.504 1.00 95.94 381 ARG A CA 1
ATOM 2953 C C . ARG A 1 381 ? 17.731 8.922 7.360 1.00 95.94 381 ARG A C 1
ATOM 2955 O O . ARG A 1 381 ? 18.310 7.851 7.247 1.00 95.94 381 ARG A O 1
ATOM 2962 N N . ASP A 1 382 ? 16.689 9.107 8.158 1.00 96.56 382 ASP A N 1
ATOM 2963 C CA . ASP A 1 382 ? 16.084 8.013 8.920 1.00 96.56 382 ASP A CA 1
ATOM 2964 C C . ASP A 1 382 ? 14.834 7.477 8.220 1.00 96.56 382 ASP A C 1
ATOM 2966 O O . ASP A 1 382 ? 14.091 8.217 7.565 1.00 96.56 382 ASP A O 1
ATOM 2970 N N . MET A 1 383 ? 14.544 6.195 8.455 1.00 96.75 383 MET A N 1
ATOM 2971 C CA . MET A 1 383 ? 13.247 5.604 8.149 1.00 96.75 383 MET A CA 1
ATOM 2972 C C . MET A 1 383 ? 12.172 6.326 8.944 1.00 96.75 383 MET A C 1
ATOM 2974 O O . MET A 1 383 ? 12.243 6.374 10.169 1.00 96.75 383 MET A O 1
ATOM 2978 N N . TRP A 1 384 ? 11.167 6.854 8.254 1.00 96.81 384 TRP A N 1
ATOM 2979 C CA . TRP A 1 384 ? 10.116 7.651 8.867 1.00 96.81 384 TRP A CA 1
ATOM 2980 C C . TRP A 1 384 ? 8.773 6.940 8.788 1.00 96.81 384 TRP A C 1
ATOM 2982 O O . TRP A 1 384 ? 8.374 6.479 7.716 1.00 96.81 384 TRP A O 1
ATOM 2992 N N . ILE A 1 385 ? 8.079 6.870 9.924 1.00 97.38 385 ILE A N 1
ATOM 2993 C CA . ILE A 1 385 ? 6.679 6.468 9.999 1.00 97.38 385 ILE A CA 1
ATOM 2994 C C . ILE A 1 385 ? 5.845 7.577 10.621 1.00 97.38 385 ILE A C 1
ATOM 2996 O O . ILE A 1 385 ? 6.175 8.122 11.680 1.00 97.38 385 ILE A O 1
ATOM 3000 N N . VAL A 1 386 ? 4.721 7.865 9.975 1.00 96.56 386 VAL A N 1
ATOM 3001 C CA . VAL A 1 386 ? 3.731 8.810 10.477 1.00 96.56 386 VAL A CA 1
ATOM 3002 C C . VAL A 1 386 ? 2.366 8.146 10.495 1.00 96.56 386 VAL A C 1
ATOM 3004 O O . VAL A 1 386 ? 1.845 7.756 9.453 1.00 96.56 386 VAL A O 1
ATOM 3007 N N . LYS A 1 387 ? 1.757 8.067 11.677 1.00 93.44 387 LYS A N 1
ATOM 3008 C CA . LYS A 1 387 ? 0.339 7.746 11.822 1.00 93.44 387 LYS A CA 1
ATOM 3009 C C . LYS A 1 387 ? -0.448 9.042 11.938 1.00 93.44 387 LYS A C 1
ATOM 3011 O O . LYS A 1 387 ? -0.284 9.794 12.896 1.00 93.44 387 LYS A O 1
ATOM 3016 N N . THR A 1 388 ? -1.318 9.281 10.967 1.00 89.12 388 THR A N 1
ATOM 3017 C CA . THR A 1 388 ? -2.220 10.434 10.935 1.00 89.12 388 THR A CA 1
ATOM 3018 C C . THR A 1 388 ? -3.643 10.038 11.305 1.00 89.12 388 THR A C 1
ATOM 3020 O O . THR A 1 388 ? -4.029 8.862 11.281 1.00 89.12 388 THR A O 1
ATOM 3023 N N . ASN A 1 389 ? -4.428 11.053 11.636 1.00 80.56 389 ASN A N 1
ATOM 3024 C CA . ASN A 1 389 ? -5.868 10.960 11.785 1.00 80.56 389 ASN A CA 1
ATOM 3025 C C . ASN A 1 389 ? -6.570 10.970 10.399 1.00 80.56 389 ASN A C 1
ATOM 3027 O O . ASN A 1 389 ? -5.929 11.149 9.363 1.00 80.56 389 ASN A O 1
ATOM 3031 N N . LEU A 1 390 ? -7.897 10.816 10.347 1.00 78.38 390 LEU A N 1
ATOM 3032 C CA . LEU A 1 390 ? -8.670 10.779 9.086 1.00 78.38 390 LEU A CA 1
ATOM 3033 C C . LEU A 1 390 ? -8.583 12.071 8.253 1.00 78.38 390 LEU A C 1
ATOM 3035 O O . LEU A 1 390 ? -8.915 12.081 7.068 1.00 78.38 390 LEU A O 1
ATOM 3039 N N . ARG A 1 391 ? -8.179 13.184 8.876 1.00 77.69 391 ARG A N 1
ATOM 3040 C CA . ARG A 1 391 ? -7.989 14.492 8.232 1.00 77.69 391 ARG A CA 1
ATOM 3041 C C . ARG A 1 391 ? -6.552 14.692 7.745 1.00 77.69 391 ARG A C 1
ATOM 3043 O O . ARG A 1 391 ? -6.271 15.749 7.180 1.00 77.69 391 ARG A O 1
ATOM 3050 N N . GLY A 1 392 ? -5.670 13.717 7.971 1.00 81.69 392 GLY A N 1
ATOM 3051 C CA . GLY A 1 392 ? -4.248 13.781 7.652 1.00 81.69 392 GLY A CA 1
ATOM 3052 C C . GLY A 1 392 ? -3.412 14.566 8.664 1.00 81.69 392 GLY A C 1
ATOM 3053 O O . GLY A 1 392 ? -2.245 14.830 8.388 1.00 81.69 392 GLY A O 1
ATOM 3054 N N . ASP A 1 393 ? -3.973 14.965 9.813 1.00 81.81 393 ASP A N 1
ATOM 3055 C CA . ASP A 1 393 ? -3.198 15.673 10.836 1.00 81.81 393 ASP A CA 1
ATOM 3056 C C . ASP A 1 393 ? -2.465 14.677 11.748 1.00 81.81 393 ASP A C 1
ATOM 3058 O O . ASP A 1 393 ? -2.932 13.561 11.995 1.00 81.81 393 ASP A O 1
ATOM 3062 N N . THR A 1 394 ? -1.317 15.106 12.271 1.00 81.69 394 THR A N 1
ATOM 3063 C CA . THR A 1 394 ? -0.481 14.344 13.214 1.00 81.69 394 THR A CA 1
ATOM 3064 C C . THR A 1 394 ? -0.893 14.544 14.668 1.00 81.69 394 THR A C 1
ATOM 3066 O O . THR A 1 394 ? -0.319 13.927 15.561 1.00 81.69 394 THR A O 1
ATOM 3069 N N . GLU A 1 395 ? -1.878 15.403 14.920 1.00 69.62 395 GLU A N 1
ATOM 3070 C CA . GLU A 1 395 ? -2.487 15.559 16.235 1.00 69.62 395 GLU A CA 1
ATOM 3071 C C . GLU A 1 395 ? -3.566 14.492 16.432 1.00 69.62 395 GLU A C 1
ATOM 3073 O O . GLU A 1 395 ? -4.402 14.286 15.533 1.00 69.62 395 GLU A O 1
ATOM 3078 N N . PRO A 1 396 ? -3.583 13.826 17.599 1.00 52.84 396 PRO A N 1
ATOM 3079 C CA . PRO A 1 396 ? -4.557 12.793 17.847 1.00 52.84 396 PRO A CA 1
ATOM 3080 C C . PRO A 1 396 ? -5.933 13.432 17.894 1.00 52.84 396 PRO A C 1
ATOM 3082 O O . PRO A 1 396 ? -6.148 14.475 18.522 1.00 52.84 396 PRO A O 1
ATOM 3085 N N . ILE A 1 397 ? -6.903 12.771 17.274 1.00 46.50 397 ILE A N 1
ATOM 3086 C CA . ILE A 1 397 ? -8.293 13.091 17.563 1.00 46.50 397 ILE A CA 1
ATOM 3087 C C . ILE A 1 397 ? -8.599 12.387 18.877 1.00 46.50 397 ILE A C 1
ATOM 3089 O O . ILE A 1 397 ? -8.984 11.218 18.905 1.00 46.50 397 ILE A O 1
ATOM 3093 N N . LEU A 1 398 ? -8.338 13.089 19.980 1.00 36.34 398 LEU A N 1
ATOM 3094 C CA . LEU A 1 398 ? -8.741 12.622 21.295 1.00 36.34 398 LEU A CA 1
ATOM 3095 C C . LEU A 1 398 ? -10.274 12.584 21.324 1.00 36.34 398 LEU A C 1
ATOM 3097 O O . LEU A 1 398 ? -10.910 13.606 21.039 1.00 36.34 398 LEU A O 1
ATOM 3101 N N . PRO A 1 399 ? -10.886 11.451 21.706 1.00 36.03 399 PRO A N 1
ATOM 3102 C CA . PRO A 1 399 ? -12.278 11.459 22.095 1.00 36.03 399 PRO A CA 1
ATOM 3103 C C . PRO A 1 399 ? -12.368 12.434 23.261 1.00 36.03 399 PRO A C 1
ATOM 3105 O O . PRO A 1 399 ? -11.480 12.478 24.118 1.00 36.03 399 PRO A O 1
ATOM 3108 N N . LEU A 1 400 ? -13.423 13.234 23.294 1.00 28.92 400 LEU A N 1
ATOM 3109 C CA . LEU A 1 400 ? -13.677 14.119 24.414 1.00 28.92 400 LEU A CA 1
ATOM 3110 C C . LEU A 1 400 ? -13.736 13.275 25.705 1.00 28.92 400 LEU A C 1
ATOM 3112 O O . LEU A 1 400 ? -14.743 12.629 25.988 1.00 28.92 400 LEU A O 1
ATOM 3116 N N . ILE A 1 401 ? -12.661 13.255 26.500 1.00 26.94 401 ILE A N 1
ATOM 3117 C CA . ILE A 1 401 ? -12.715 12.707 27.855 1.00 26.94 401 ILE A CA 1
ATOM 3118 C C . ILE A 1 401 ? -13.428 13.768 28.684 1.00 26.94 401 ILE A C 1
ATOM 3120 O O . ILE A 1 401 ? -12.826 14.754 29.110 1.00 26.94 401 ILE A O 1
ATOM 3124 N N . ALA A 1 402 ? -14.724 13.578 28.916 1.00 26.84 402 ALA A N 1
ATOM 3125 C CA . ALA A 1 402 ? -15.437 14.320 29.942 1.00 26.84 402 ALA A CA 1
ATOM 3126 C C . ALA A 1 402 ? -14.884 13.907 31.318 1.00 26.84 402 ALA A C 1
ATOM 3128 O O . ALA A 1 402 ? -15.403 13.008 31.977 1.00 26.84 402 ALA A O 1
ATOM 3129 N N . GLN A 1 403 ? -13.796 14.541 31.757 1.00 23.52 403 GLN A N 1
ATOM 3130 C CA . GLN A 1 403 ? -13.372 14.478 33.150 1.00 23.52 403 GLN A CA 1
ATOM 3131 C C . GLN A 1 403 ? -14.176 15.496 33.953 1.00 23.52 403 GLN A C 1
ATOM 3133 O O . GLN A 1 403 ? -14.160 16.695 33.682 1.00 23.52 403 GLN A O 1
ATOM 3138 N N . ASN A 1 404 ? -14.876 15.001 34.970 1.00 26.00 404 ASN A N 1
ATOM 3139 C CA . ASN A 1 404 ? -15.532 15.826 35.970 1.00 26.00 404 ASN A CA 1
ATOM 3140 C C . ASN A 1 404 ? -14.456 16.444 36.883 1.00 26.00 404 ASN A C 1
ATOM 3142 O O . ASN A 1 404 ? -14.126 15.875 37.922 1.00 26.00 404 ASN A O 1
ATOM 3146 N N . ILE A 1 405 ? -13.867 17.567 36.470 1.00 29.25 405 ILE A N 1
ATOM 3147 C CA . ILE A 1 405 ? -13.144 18.459 37.380 1.00 29.25 405 ILE A CA 1
ATOM 3148 C C . ILE A 1 405 ? -14.178 19.471 37.862 1.00 29.25 405 ILE A C 1
ATOM 3150 O O . ILE A 1 405 ? -14.833 20.124 37.053 1.00 29.25 405 ILE A O 1
ATOM 3154 N N . GLU A 1 406 ? -14.384 19.523 39.173 1.00 34.69 406 GLU A N 1
ATOM 3155 C CA . GLU A 1 406 ? -15.343 20.428 39.796 1.00 34.69 406 GLU A CA 1
ATOM 3156 C C . GLU A 1 406 ? -15.160 21.880 39.301 1.00 34.69 406 GLU A C 1
ATOM 3158 O O . GLU A 1 406 ? -14.052 22.411 39.274 1.00 34.69 406 GLU A O 1
ATOM 3163 N N . ASP A 1 407 ? -16.302 22.485 38.962 1.00 34.38 407 ASP A N 1
ATOM 3164 C CA . ASP A 1 407 ? -16.593 23.894 38.671 1.00 34.38 407 ASP A CA 1
ATOM 3165 C C . ASP A 1 407 ? -16.210 24.528 37.307 1.00 34.38 407 ASP A C 1
ATOM 3167 O O . ASP A 1 407 ? -15.056 24.760 36.961 1.00 34.38 407 ASP A O 1
ATOM 3171 N N . ASN A 1 408 ? -17.285 24.978 36.629 1.00 33.03 408 ASN A N 1
ATOM 3172 C CA . ASN A 1 408 ? -17.412 25.909 35.493 1.00 33.03 408 ASN A CA 1
ATOM 3173 C C . ASN A 1 408 ? -17.139 25.397 34.065 1.00 33.03 408 ASN A C 1
ATOM 3175 O O . ASN A 1 408 ? -16.089 25.628 33.472 1.00 33.03 408 ASN A O 1
ATOM 3179 N N . SER A 1 409 ? -18.188 24.839 33.451 1.00 31.64 409 SER A N 1
ATOM 3180 C CA . SER A 1 409 ? -18.283 24.572 32.012 1.00 31.64 409 SER A CA 1
ATOM 3181 C C . SER A 1 409 ? -18.560 25.849 31.204 1.00 31.64 409 SER A C 1
ATOM 3183 O O . SER A 1 409 ? -19.637 26.439 31.325 1.00 31.64 409 SER A O 1
ATOM 3185 N N . SER A 1 410 ? -17.646 26.223 30.312 1.00 28.14 410 SER A N 1
ATOM 3186 C CA . SER A 1 410 ? -17.972 27.007 29.118 1.00 28.14 410 SER A CA 1
ATOM 3187 C C . SER A 1 410 ? -17.663 26.173 27.873 1.00 28.14 410 SER A C 1
ATOM 3189 O O . SER A 1 410 ? -16.534 25.725 27.678 1.00 28.14 410 SER A O 1
ATOM 3191 N N . SER A 1 411 ? -18.680 25.922 27.046 1.00 33.56 411 SER A N 1
ATOM 3192 C CA . SER A 1 411 ? -18.516 25.322 25.721 1.00 33.56 411 SER A CA 1
ATOM 3193 C C . SER A 1 411 ? -18.003 26.384 24.741 1.00 33.56 411 SER A C 1
ATOM 3195 O O . SER A 1 411 ? -18.396 27.551 24.799 1.00 33.56 411 SER A O 1
ATOM 3197 N N . ARG A 1 412 ? -17.075 26.002 23.857 1.00 29.45 412 ARG A N 1
ATOM 3198 C CA . ARG A 1 412 ? -16.667 26.816 22.702 1.00 29.45 412 ARG A CA 1
ATOM 3199 C C . ARG A 1 412 ? -17.499 26.389 21.495 1.00 29.45 412 ARG A C 1
ATOM 3201 O O . ARG A 1 412 ? -17.592 25.195 21.234 1.00 29.45 412 ARG A O 1
ATOM 3208 N N . ASN A 1 413 ? -18.048 27.364 20.770 1.00 24.31 413 ASN A N 1
ATOM 3209 C CA . ASN A 1 413 ? -18.750 27.133 19.507 1.00 24.31 413 ASN A CA 1
ATOM 3210 C C . ASN A 1 413 ? -17.785 26.600 18.444 1.00 24.31 413 ASN A C 1
ATOM 3212 O O . ASN A 1 413 ? -16.700 27.159 18.262 1.00 24.31 413 ASN A O 1
ATOM 3216 N N . TRP A 1 414 ? -18.226 25.582 17.712 1.00 30.73 414 TRP A N 1
ATOM 3217 C CA . TRP A 1 414 ? -17.582 25.094 16.499 1.00 30.73 414 TRP A CA 1
ATOM 3218 C C . TRP A 1 414 ? -18.551 25.270 15.335 1.00 30.73 414 TRP A C 1
ATOM 3220 O O . TRP A 1 414 ? -19.716 24.907 15.441 1.00 30.73 414 TRP A O 1
ATOM 3230 N N . ASP A 1 415 ? -18.065 25.852 14.245 1.00 23.48 415 ASP A N 1
ATOM 3231 C CA . ASP A 1 415 ? -18.809 25.997 12.996 1.00 23.48 415 ASP A CA 1
ATOM 3232 C C . ASP A 1 415 ? -18.249 24.945 12.029 1.00 23.48 415 ASP A C 1
ATOM 3234 O O . ASP A 1 415 ? -17.058 24.976 11.702 1.00 23.48 415 ASP A O 1
ATOM 3238 N N . ALA A 1 416 ? -19.058 23.956 11.647 1.00 28.52 416 ALA A N 1
ATOM 3239 C CA . ALA A 1 416 ? -18.643 22.860 10.776 1.00 28.52 416 ALA A CA 1
ATOM 3240 C C . ALA A 1 416 ? -19.606 22.733 9.592 1.00 28.52 416 ALA A C 1
ATOM 3242 O O . ALA A 1 416 ? -20.765 22.361 9.740 1.00 28.52 416 ALA A O 1
ATOM 3243 N N . THR A 1 417 ? -19.094 22.993 8.391 1.00 23.19 417 THR A N 1
ATOM 3244 C CA . THR A 1 417 ? -19.708 22.567 7.129 1.00 23.19 417 THR A CA 1
ATOM 3245 C C . THR A 1 417 ? -18.852 21.442 6.546 1.00 23.19 417 THR A C 1
ATOM 3247 O O . THR A 1 417 ? -17.659 21.629 6.319 1.00 23.19 417 THR A O 1
ATOM 3250 N N . LEU A 1 418 ? -19.438 20.259 6.324 1.00 28.77 418 LEU A N 1
ATOM 3251 C CA . LEU A 1 418 ? -18.785 19.117 5.665 1.00 28.77 418 LEU A CA 1
ATOM 3252 C C . LEU A 1 418 ? -19.388 18.888 4.264 1.00 28.77 418 LEU A C 1
ATOM 3254 O O . LEU A 1 418 ? -20.613 18.835 4.144 1.00 28.77 418 LEU A O 1
ATOM 3258 N N . PRO A 1 419 ? -18.570 18.708 3.209 1.00 30.05 419 PRO A N 1
ATOM 3259 C CA . PRO A 1 419 ? -19.015 18.205 1.912 1.00 30.05 419 PRO A CA 1
ATOM 3260 C C . PRO A 1 419 ? -18.759 16.689 1.779 1.00 30.05 419 PRO A C 1
ATOM 3262 O O . PRO A 1 419 ? -17.647 16.234 2.028 1.00 30.05 419 PRO A O 1
ATOM 3265 N N . GLY A 1 420 ? -19.764 15.919 1.334 1.00 36.91 420 GLY A N 1
ATOM 3266 C CA . GLY A 1 420 ? -19.600 14.516 0.906 1.00 36.91 420 GLY A CA 1
ATOM 3267 C C . GLY A 1 420 ? -20.713 13.570 1.369 1.00 36.91 420 GLY A C 1
ATOM 3268 O O . GLY A 1 420 ? -20.522 12.795 2.297 1.00 36.91 420 GLY A O 1
ATOM 3269 N N . ALA A 1 421 ? -21.884 13.624 0.729 1.00 43.84 421 ALA A N 1
ATOM 3270 C CA . ALA A 1 421 ? -22.981 12.678 0.943 1.00 43.84 421 ALA A CA 1
ATOM 3271 C C . ALA A 1 421 ? -22.998 11.649 -0.199 1.00 43.84 421 ALA A C 1
ATOM 3273 O O . ALA A 1 421 ? -23.176 12.044 -1.351 1.00 43.84 421 ALA A O 1
ATOM 3274 N N . GLY A 1 422 ? -22.840 10.353 0.102 1.00 48.50 422 GLY A N 1
ATOM 3275 C CA . GLY A 1 422 ? -22.884 9.314 -0.936 1.00 48.50 422 GLY A CA 1
ATOM 3276 C C . GLY A 1 422 ? -23.151 7.883 -0.461 1.00 48.50 422 GLY A C 1
ATOM 3277 O O . GLY A 1 422 ? -24.050 7.240 -0.997 1.00 48.50 422 GLY A O 1
ATOM 3278 N N . PHE A 1 423 ? -22.438 7.379 0.552 1.00 50.91 423 PHE A N 1
ATOM 3279 C CA . PHE A 1 423 ? -22.533 5.966 0.945 1.00 50.91 423 PHE A CA 1
ATOM 3280 C C . PHE A 1 423 ? -23.249 5.770 2.291 1.00 50.91 423 PHE A C 1
ATOM 3282 O O . PHE A 1 423 ? -22.841 6.340 3.301 1.00 50.91 423 PHE A O 1
ATOM 3289 N N . LYS A 1 424 ? -24.315 4.954 2.310 1.00 69.19 424 LYS A N 1
ATOM 3290 C CA . LYS A 1 424 ? -25.010 4.513 3.533 1.00 69.19 424 LYS A CA 1
ATOM 3291 C C . LYS A 1 424 ? -24.821 2.998 3.695 1.00 69.19 424 LYS A C 1
ATOM 3293 O O . LYS A 1 424 ? -25.277 2.270 2.812 1.00 69.19 424 LYS A O 1
ATOM 3298 N N . PRO A 1 425 ? -24.198 2.506 4.780 1.00 75.69 425 PRO A N 1
ATOM 3299 C CA . PRO A 1 425 ? -24.003 1.070 4.984 1.00 75.69 425 PRO A CA 1
ATOM 3300 C C . PRO A 1 425 ? -25.338 0.359 5.255 1.00 75.69 425 PRO A C 1
ATOM 3302 O O . PRO A 1 425 ? -26.316 1.008 5.643 1.00 75.69 425 PRO A O 1
ATOM 3305 N N . ASN A 1 426 ? -25.398 -0.967 5.098 1.00 86.50 426 ASN A N 1
ATOM 3306 C CA . ASN A 1 426 ? -26.505 -1.729 5.681 1.00 86.50 426 ASN A CA 1
ATOM 3307 C C . ASN A 1 426 ? -26.220 -1.987 7.164 1.00 86.50 426 ASN A C 1
ATOM 3309 O O . ASN A 1 426 ? -25.067 -2.150 7.567 1.00 86.50 426 ASN A O 1
ATOM 3313 N N . LEU A 1 427 ? -27.273 -2.044 7.976 1.00 91.75 427 LEU A N 1
ATOM 3314 C CA . LEU A 1 427 ? -27.191 -2.419 9.383 1.00 91.75 427 LEU A CA 1
ATOM 3315 C C . LEU A 1 427 ? -27.819 -3.793 9.596 1.00 91.75 427 LEU A C 1
ATOM 3317 O O . LEU A 1 427 ? -28.977 -4.011 9.242 1.00 91.75 427 LEU A O 1
ATOM 3321 N N . TYR A 1 428 ? -27.097 -4.691 10.255 1.00 95.31 428 TYR A N 1
ATOM 3322 C CA . TYR A 1 428 ? -27.624 -5.968 10.721 1.00 95.31 428 TYR A CA 1
ATOM 3323 C C . TYR A 1 428 ? -27.795 -5.928 12.237 1.00 95.31 428 TYR A C 1
ATOM 3325 O O . TYR A 1 428 ? -26.817 -5.883 12.976 1.00 95.31 428 TYR A O 1
ATOM 3333 N N . VAL A 1 429 ? -29.038 -5.957 12.711 1.00 96.31 429 VAL A N 1
ATOM 3334 C CA . VAL A 1 429 ? -29.362 -5.955 14.140 1.00 96.31 429 VAL A CA 1
ATOM 3335 C C . VAL A 1 429 ? -29.700 -7.368 14.594 1.00 96.31 429 VAL A C 1
ATOM 3337 O O . VAL A 1 429 ? -30.713 -7.928 14.170 1.00 96.31 429 VAL A O 1
ATOM 3340 N N . LEU A 1 430 ? -28.895 -7.933 15.491 1.00 96.69 430 LEU A N 1
ATOM 3341 C CA . LEU A 1 430 ? -29.230 -9.135 16.247 1.00 96.69 430 LEU A CA 1
ATOM 3342 C C . LEU A 1 430 ? -29.614 -8.739 17.676 1.00 96.69 430 LEU A C 1
ATOM 3344 O O . LEU A 1 430 ? -28.751 -8.417 18.488 1.00 96.69 430 LEU A O 1
ATOM 3348 N N . ALA A 1 431 ? -30.907 -8.772 17.987 1.00 96.44 431 ALA A N 1
ATOM 3349 C CA . ALA A 1 431 ? -31.417 -8.407 19.305 1.00 96.44 431 ALA A CA 1
ATOM 3350 C C . ALA A 1 431 ? -31.890 -9.646 20.070 1.00 96.44 431 ALA A C 1
ATOM 3352 O O . ALA A 1 431 ? -32.823 -10.333 19.652 1.00 96.44 431 ALA A O 1
ATOM 3353 N N . VAL A 1 432 ? -31.245 -9.925 21.197 1.00 95.38 432 VAL A N 1
ATOM 3354 C CA . VAL A 1 432 ? -31.485 -11.076 22.063 1.00 95.38 432 VAL A CA 1
ATOM 3355 C C . VAL A 1 432 ? -32.048 -10.591 23.393 1.00 95.38 432 VAL A C 1
ATOM 3357 O O . VAL A 1 432 ? -31.417 -9.785 24.074 1.00 95.38 432 VAL A O 1
ATOM 3360 N N . GLY A 1 433 ? -33.215 -11.101 23.782 1.00 93.44 433 GLY A N 1
ATOM 3361 C CA . GLY A 1 433 ? -33.887 -10.698 25.017 1.00 93.44 433 GLY A CA 1
ATOM 3362 C C . GLY A 1 433 ? -34.562 -11.869 25.718 1.00 93.44 433 GLY A C 1
ATOM 3363 O O . GLY A 1 433 ? -35.551 -12.408 25.218 1.00 93.44 433 GLY A O 1
ATOM 3364 N N . VAL A 1 434 ? -34.058 -12.269 26.887 1.00 92.38 434 VAL A N 1
ATOM 3365 C CA . VAL A 1 434 ? -34.527 -13.477 27.591 1.00 92.38 434 VAL A CA 1
ATOM 3366 C C . VAL A 1 434 ? -35.166 -13.116 28.926 1.00 92.38 434 VAL A C 1
ATOM 3368 O O . VAL A 1 434 ? -34.497 -13.029 29.952 1.00 92.38 434 VAL A O 1
ATOM 3371 N N . SER A 1 435 ? -36.486 -12.924 28.920 1.00 90.19 435 SER A N 1
ATOM 3372 C CA . SER A 1 435 ? -37.261 -12.701 30.145 1.00 90.19 435 SER A CA 1
ATOM 3373 C C . SER A 1 435 ? -37.851 -13.975 30.726 1.00 90.19 435 SER A C 1
ATOM 3375 O O . SER A 1 435 ? -37.966 -14.088 31.942 1.00 90.19 435 SER A O 1
ATOM 3377 N N . ARG A 1 436 ? -38.225 -14.936 29.880 1.00 92.12 436 ARG A N 1
ATOM 3378 C CA . ARG A 1 436 ? -38.788 -16.218 30.308 1.00 92.12 436 ARG A CA 1
ATOM 3379 C C . ARG A 1 436 ? -37.780 -17.341 30.107 1.00 92.12 436 ARG A C 1
ATOM 3381 O O . ARG A 1 436 ? -37.318 -17.561 28.988 1.00 92.12 436 ARG A O 1
ATOM 3388 N N . TYR A 1 437 ? -37.486 -18.052 31.187 1.00 89.62 437 TYR A N 1
ATOM 3389 C CA . TYR A 1 437 ? -36.644 -19.242 31.218 1.00 89.62 437 TYR A CA 1
ATOM 3390 C C . TYR A 1 437 ? -37.483 -20.467 31.569 1.00 89.62 437 TYR A C 1
ATOM 3392 O O . TYR A 1 437 ? -38.550 -20.362 32.183 1.00 89.62 437 TYR A O 1
ATOM 3400 N N . ASN A 1 438 ? -36.965 -21.649 31.234 1.00 88.56 438 ASN A N 1
ATOM 3401 C CA . ASN A 1 438 ? -37.571 -22.916 31.643 1.00 88.56 438 ASN A CA 1
ATOM 3402 C C . ASN A 1 438 ? -37.684 -23.058 33.170 1.00 88.56 438 ASN A C 1
ATOM 3404 O O . ASN A 1 438 ? -38.595 -23.734 33.649 1.00 88.56 438 ASN A O 1
ATOM 3408 N N . ASP A 1 439 ? -36.780 -22.426 33.927 1.00 81.62 439 ASP A N 1
ATOM 3409 C CA . ASP A 1 439 ? -36.921 -22.231 35.371 1.00 81.62 439 ASP A CA 1
ATOM 3410 C C . ASP A 1 439 ? -37.578 -20.866 35.651 1.00 81.62 439 ASP A C 1
ATOM 3412 O O . ASP A 1 439 ? -36.927 -19.830 35.503 1.00 81.62 439 ASP A O 1
ATOM 3416 N N . PRO A 1 440 ? -38.846 -20.826 36.105 1.00 80.25 440 PRO A N 1
ATOM 3417 C CA . PRO A 1 440 ? -39.545 -19.568 36.348 1.00 80.25 440 PRO A CA 1
ATOM 3418 C C . PRO A 1 440 ? -38.919 -18.702 37.446 1.00 80.25 440 PRO A C 1
ATOM 3420 O O . PRO A 1 440 ? -39.248 -17.519 37.536 1.00 80.25 440 PRO A O 1
ATOM 3423 N N . ASN A 1 441 ? -38.057 -19.272 38.298 1.00 77.69 441 ASN A N 1
ATOM 3424 C CA . ASN A 1 441 ? -37.427 -18.531 39.389 1.00 77.69 441 ASN A CA 1
ATOM 3425 C C . ASN A 1 441 ? -36.409 -17.506 38.887 1.00 77.69 441 ASN A C 1
ATOM 3427 O O . ASN A 1 441 ? -36.149 -16.550 39.598 1.00 77.69 441 ASN A O 1
ATOM 3431 N N . VAL A 1 442 ? -35.868 -17.677 37.680 1.00 76.69 442 VAL A N 1
ATOM 3432 C CA . VAL A 1 442 ? -34.853 -16.781 37.100 1.00 76.69 442 VAL A CA 1
ATOM 3433 C C . VAL A 1 442 ? -35.424 -15.892 35.991 1.00 76.69 442 VAL A C 1
ATOM 3435 O O . VAL A 1 442 ? -34.706 -15.423 35.117 1.00 76.69 442 VAL A O 1
ATOM 3438 N N . ASN A 1 443 ? -36.739 -15.676 35.976 1.00 82.31 443 ASN A N 1
ATOM 3439 C CA . ASN A 1 443 ? -37.357 -14.814 34.973 1.00 82.31 443 ASN A CA 1
ATOM 3440 C C . ASN A 1 443 ? -36.962 -13.337 35.160 1.00 82.31 443 ASN A C 1
ATOM 3442 O O . ASN A 1 443 ? -36.983 -12.812 36.274 1.00 82.31 443 ASN A O 1
ATOM 3446 N N . LEU A 1 444 ? -36.667 -12.653 34.048 1.00 80.31 444 LEU A N 1
ATOM 3447 C CA . LEU A 1 444 ? -36.465 -11.199 33.990 1.00 80.31 444 LEU A CA 1
ATOM 3448 C C . LEU A 1 444 ? -37.779 -10.497 33.656 1.00 80.31 444 LEU A C 1
ATOM 3450 O O . LEU A 1 444 ? -38.658 -11.070 33.013 1.00 80.31 444 LEU A O 1
ATOM 3454 N N . THR A 1 445 ? -37.892 -9.222 34.019 1.00 82.75 445 THR A N 1
ATOM 3455 C CA . THR A 1 445 ? -39.112 -8.453 33.743 1.00 82.75 445 THR A CA 1
ATOM 3456 C C . THR A 1 445 ? -39.086 -7.836 32.343 1.00 82.75 445 THR A C 1
ATOM 3458 O O . THR A 1 445 ? -40.057 -8.000 31.605 1.00 82.75 445 THR A O 1
ATOM 3461 N N . PHE A 1 446 ? -37.978 -7.186 31.956 1.00 85.31 446 PHE A N 1
ATOM 3462 C CA . PHE A 1 446 ? -37.938 -6.318 30.766 1.00 85.31 446 PHE A CA 1
ATOM 3463 C C . PHE A 1 446 ? -36.953 -6.729 29.662 1.00 85.31 446 PHE A C 1
ATOM 3465 O O . PHE A 1 446 ? -37.003 -6.166 28.578 1.00 85.31 446 PHE A O 1
ATOM 3472 N N . ALA A 1 447 ? -36.130 -7.759 29.856 1.00 85.69 447 ALA A N 1
ATOM 3473 C CA . ALA A 1 447 ? -35.110 -8.138 28.871 1.00 85.69 447 ALA A CA 1
ATOM 3474 C C . ALA A 1 447 ? -35.624 -8.358 27.432 1.00 85.69 447 ALA A C 1
ATOM 3476 O O . ALA A 1 447 ? -35.005 -7.914 26.466 1.00 85.69 447 ALA A O 1
ATOM 3477 N N . HIS A 1 448 ? -36.773 -9.019 27.261 1.00 92.00 448 HIS A N 1
ATOM 3478 C CA . HIS A 1 448 ? -37.377 -9.178 25.933 1.00 92.00 448 HIS A CA 1
ATOM 3479 C C . HIS A 1 448 ? -37.938 -7.869 25.361 1.00 92.00 448 HIS A C 1
ATOM 3481 O O . HIS A 1 448 ? -37.781 -7.626 24.168 1.00 92.00 448 HIS A O 1
ATOM 3487 N N . THR A 1 449 ? -38.559 -7.026 26.194 1.00 89.88 449 THR A N 1
ATOM 3488 C CA . THR A 1 449 ? -39.079 -5.714 25.775 1.00 89.88 449 THR A CA 1
ATOM 3489 C C . THR A 1 449 ? -37.955 -4.740 25.445 1.00 89.88 449 THR A C 1
ATOM 3491 O O . THR A 1 449 ? -38.113 -3.904 24.564 1.00 89.88 449 THR A O 1
ATOM 3494 N N . ASP A 1 450 ? -36.808 -4.875 26.105 1.00 88.19 450 ASP A N 1
ATOM 3495 C CA . ASP A 1 450 ? -35.620 -4.070 25.851 1.00 88.19 450 ASP A CA 1
ATOM 3496 C C . ASP A 1 450 ? -35.010 -4.403 24.488 1.00 88.19 450 ASP A C 1
ATOM 3498 O O . ASP A 1 450 ? -34.824 -3.519 23.651 1.00 88.19 450 ASP A O 1
ATOM 3502 N N . ALA A 1 451 ? -34.798 -5.694 24.221 1.00 91.38 451 ALA A N 1
ATOM 3503 C CA . ALA A 1 451 ? -34.312 -6.159 22.925 1.00 91.38 451 ALA A CA 1
ATOM 3504 C C . ALA A 1 451 ? -35.273 -5.800 21.783 1.00 91.38 451 ALA A C 1
ATOM 3506 O O . ALA A 1 451 ? -34.834 -5.417 20.699 1.00 91.38 451 ALA A O 1
ATOM 3507 N N . GLU A 1 452 ? -36.581 -5.897 22.026 1.00 94.00 452 GLU A N 1
ATOM 3508 C CA . GLU A 1 452 ? -37.600 -5.510 21.055 1.00 94.00 452 GLU A CA 1
ATOM 3509 C C . GLU A 1 452 ? -37.547 -4.012 20.736 1.00 94.00 452 GLU A C 1
ATOM 3511 O O . GLU A 1 452 ? -37.461 -3.655 19.561 1.00 94.00 452 GLU A O 1
ATOM 3516 N N . ALA A 1 453 ? -37.506 -3.155 21.759 1.00 90.00 453 ALA A N 1
ATOM 3517 C CA . ALA A 1 453 ? -37.497 -1.707 21.581 1.00 90.00 453 ALA A CA 1
ATOM 3518 C C . ALA A 1 453 ? -36.222 -1.198 20.896 1.00 90.00 453 ALA A C 1
ATOM 3520 O O . ALA A 1 453 ? -36.303 -0.356 20.002 1.00 90.00 453 ALA A O 1
ATOM 3521 N N . VAL A 1 454 ? -35.048 -1.732 21.255 1.00 86.75 454 VAL A N 1
ATOM 3522 C CA . VAL A 1 454 ? -33.789 -1.387 20.573 1.00 86.75 454 VAL A CA 1
ATOM 3523 C C . VAL A 1 454 ? -33.856 -1.801 19.104 1.00 86.75 454 VAL A C 1
ATOM 3525 O O . VAL A 1 454 ? -33.564 -0.999 18.220 1.00 86.75 454 VAL A O 1
ATOM 3528 N N . ALA A 1 455 ? -34.289 -3.028 18.822 1.00 92.25 455 ALA A N 1
ATOM 3529 C CA . ALA A 1 455 ? -34.403 -3.522 17.456 1.00 92.25 455 ALA A CA 1
ATOM 3530 C C . ALA A 1 455 ? -35.349 -2.675 16.590 1.00 92.25 455 ALA A C 1
ATOM 3532 O O . ALA A 1 455 ? -35.014 -2.361 15.446 1.00 92.25 455 ALA A O 1
ATOM 3533 N N . ASP A 1 456 ? -36.504 -2.291 17.135 1.00 91.25 456 ASP A N 1
ATOM 3534 C CA . ASP A 1 456 ? -37.481 -1.465 16.425 1.00 91.25 456 ASP A CA 1
ATOM 3535 C C . ASP A 1 456 ? -36.956 -0.050 16.185 1.00 91.25 456 ASP A C 1
ATOM 3537 O O . ASP A 1 456 ? -37.055 0.453 15.065 1.00 91.25 456 ASP A O 1
ATOM 3541 N N . ARG A 1 457 ? -36.292 0.558 17.173 1.00 85.75 457 ARG A N 1
ATOM 3542 C CA . ARG A 1 457 ? -35.735 1.903 17.002 1.00 85.75 457 ARG A CA 1
ATOM 3543 C C . ARG A 1 457 ? -34.635 1.943 15.945 1.00 85.75 457 ARG A C 1
ATOM 3545 O O . ARG A 1 457 ? -34.619 2.844 15.113 1.00 85.75 457 ARG A O 1
ATOM 3552 N N . PHE A 1 458 ? -33.744 0.953 15.917 1.00 85.19 458 PHE A N 1
ATOM 3553 C CA . PHE A 1 458 ? -32.719 0.883 14.873 1.00 85.19 458 PHE A CA 1
ATOM 3554 C C . PHE A 1 458 ? -33.312 0.595 13.489 1.00 85.19 458 PHE A C 1
ATOM 3556 O O . PHE A 1 458 ? -32.781 1.086 12.495 1.00 85.19 458 PHE A O 1
ATOM 3563 N N . LYS A 1 459 ? -34.434 -0.131 13.396 1.00 90.50 459 LYS A N 1
ATOM 3564 C CA . LYS A 1 459 ? -35.145 -0.331 12.123 1.00 90.50 459 LYS A CA 1
ATOM 3565 C C . LYS A 1 459 ? -35.676 0.980 11.540 1.00 90.50 459 LYS A C 1
ATOM 3567 O O . LYS A 1 459 ? -35.664 1.147 10.324 1.00 90.50 459 LYS A O 1
ATOM 3572 N N . GLU A 1 460 ? -36.081 1.924 12.383 1.00 86.12 460 GLU A N 1
ATOM 3573 C CA . GLU A 1 460 ? -36.529 3.258 11.957 1.00 86.12 460 GLU A CA 1
ATOM 3574 C C . GLU A 1 460 ? -35.397 4.124 11.371 1.00 86.12 460 GLU A C 1
ATOM 3576 O O . GLU A 1 460 ? -35.666 5.148 10.743 1.00 86.12 460 GLU A O 1
ATOM 3581 N N . LEU A 1 461 ? -34.132 3.708 11.526 1.00 77.56 461 LEU A N 1
ATOM 3582 C CA . LEU A 1 461 ? -32.970 4.365 10.918 1.00 77.56 461 LEU A CA 1
ATOM 3583 C C . LEU A 1 461 ? -32.714 3.927 9.460 1.00 77.56 461 LEU A C 1
ATOM 3585 O O . LEU A 1 461 ? -31.784 4.414 8.809 1.00 77.56 461 LEU A O 1
ATOM 3589 N N . GLU A 1 462 ? -33.534 3.023 8.922 1.00 83.00 462 GLU A N 1
ATOM 3590 C CA . GLU A 1 462 ? -33.498 2.642 7.511 1.00 83.00 462 GLU A CA 1
ATOM 3591 C C . GLU A 1 462 ? -33.851 3.821 6.600 1.00 83.00 462 GLU A C 1
ATOM 3593 O O . GLU A 1 462 ? -34.770 4.596 6.860 1.00 83.00 462 GLU A O 1
ATOM 3598 N N . GLY A 1 463 ? -33.096 3.987 5.516 1.00 71.31 463 GLY A N 1
ATOM 3599 C CA . GLY A 1 463 ? -33.250 5.094 4.578 1.00 71.31 463 GLY A CA 1
ATOM 3600 C C . GLY A 1 463 ? -32.734 6.437 5.105 1.00 71.31 463 GLY A C 1
ATOM 3601 O O . GLY A 1 463 ? -32.486 7.340 4.299 1.00 71.31 463 GLY A O 1
ATOM 3602 N N . THR A 1 464 ? -32.500 6.579 6.415 1.00 72.69 464 THR A N 1
ATOM 3603 C CA . THR A 1 464 ? -31.863 7.762 7.007 1.00 72.69 464 THR A CA 1
ATOM 3604 C C . THR A 1 464 ? -30.352 7.585 7.013 1.00 72.69 464 THR A C 1
ATOM 3606 O O . THR A 1 464 ? -29.692 8.101 6.115 1.00 72.69 464 THR A O 1
ATOM 3609 N N . ILE A 1 465 ? -29.806 6.826 7.956 1.00 62.72 465 ILE A N 1
ATOM 3610 C CA . ILE A 1 465 ? -28.361 6.689 8.190 1.00 62.72 465 ILE A CA 1
ATOM 3611 C C . ILE A 1 465 ? -27.834 5.374 7.600 1.00 62.72 465 ILE A C 1
ATOM 3613 O O . ILE A 1 465 ? -26.669 5.281 7.219 1.00 62.72 465 ILE A O 1
ATOM 3617 N N . TYR A 1 466 ? -28.728 4.396 7.433 1.00 72.88 466 TYR A N 1
ATOM 3618 C CA . TYR A 1 466 ? -28.461 3.107 6.803 1.00 72.88 466 TYR A CA 1
ATOM 3619 C C . TYR A 1 466 ? -29.238 2.965 5.494 1.00 72.88 466 TYR A C 1
ATOM 3621 O O . TYR A 1 466 ? -30.343 3.493 5.361 1.00 72.88 466 TYR A O 1
ATOM 3629 N N . SER A 1 467 ? -28.669 2.252 4.522 1.00 80.25 467 SER A N 1
ATOM 3630 C CA . SER A 1 467 ? -29.358 1.925 3.266 1.00 80.25 467 SER A CA 1
ATOM 3631 C C . SER A 1 467 ? -30.498 0.935 3.523 1.00 80.25 467 SER A C 1
ATOM 3633 O O . SER A 1 467 ? -31.649 1.204 3.183 1.00 80.25 467 SER A O 1
ATOM 3635 N N . GLU A 1 468 ? -30.186 -0.169 4.199 1.00 91.00 468 GLU A N 1
ATOM 3636 C CA . GLU A 1 468 ? -31.130 -1.196 4.640 1.00 91.00 468 GLU A CA 1
ATOM 3637 C C . GLU A 1 468 ? -30.821 -1.571 6.095 1.00 91.00 468 GLU A C 1
ATOM 3639 O O . GLU A 1 468 ? -29.654 -1.686 6.469 1.00 91.00 468 GLU A O 1
ATOM 3644 N N . VAL A 1 469 ? -31.846 -1.788 6.924 1.00 92.75 469 VAL A N 1
ATOM 3645 C CA . VAL A 1 469 ? -31.690 -2.310 8.288 1.00 92.75 469 VAL A CA 1
ATOM 3646 C C . VAL A 1 469 ? -32.342 -3.687 8.381 1.00 92.75 469 VAL A C 1
ATOM 3648 O O . VAL A 1 469 ? -33.566 -3.830 8.409 1.00 92.75 469 VAL A O 1
ATOM 3651 N N . LYS A 1 470 ? -31.532 -4.737 8.466 1.00 97.19 470 LYS A N 1
ATOM 3652 C CA . LYS A 1 470 ? -31.992 -6.119 8.619 1.00 97.19 470 LYS A CA 1
ATOM 3653 C C . LYS A 1 470 ? -31.996 -6.488 10.094 1.00 97.19 470 LYS A C 1
ATOM 3655 O O . LYS A 1 470 ? -30.966 -6.449 10.753 1.00 97.19 470 LYS A O 1
ATOM 3660 N N . VAL A 1 471 ? -33.156 -6.871 10.617 1.00 97.31 471 VAL A N 1
ATOM 3661 C CA . VAL A 1 471 ? -33.338 -7.155 12.046 1.00 97.31 471 VAL A CA 1
ATOM 3662 C C . VAL A 1 471 ? -33.674 -8.625 12.257 1.00 97.31 471 VAL A C 1
ATOM 3664 O O . VAL A 1 471 ? -34.602 -9.152 11.644 1.00 97.31 471 VAL A O 1
ATOM 3667 N N . LYS A 1 472 ? -32.967 -9.270 13.184 1.00 98.00 472 LYS A N 1
ATOM 3668 C CA . LYS A 1 472 ? -33.309 -10.579 13.736 1.00 98.00 472 LYS A CA 1
ATOM 3669 C C . LYS A 1 472 ? -33.474 -10.452 15.249 1.00 98.00 472 LYS A C 1
ATOM 3671 O O . LYS A 1 472 ? -32.513 -10.200 15.970 1.00 98.00 472 LYS A O 1
ATOM 3676 N N . LYS A 1 473 ? -34.706 -10.651 15.721 1.00 97.94 473 LYS A N 1
ATOM 3677 C CA . LYS A 1 473 ? -35.033 -10.712 17.150 1.00 97.94 473 LYS A CA 1
ATOM 3678 C C . LYS A 1 473 ? -35.034 -12.172 17.605 1.00 97.94 473 LYS A C 1
ATOM 3680 O O . LYS A 1 473 ? -35.605 -13.021 16.925 1.00 97.94 473 LYS A O 1
ATOM 3685 N N . ILE A 1 474 ? -34.408 -12.457 18.740 1.00 97.25 474 ILE A N 1
ATOM 3686 C CA . ILE A 1 474 ? -34.410 -13.766 19.396 1.00 97.25 474 ILE A CA 1
ATOM 3687 C C . ILE A 1 474 ? -34.883 -13.549 20.835 1.00 97.25 474 ILE A C 1
ATOM 3689 O O . ILE A 1 474 ? -34.125 -13.086 21.687 1.00 97.25 474 ILE A O 1
ATOM 3693 N N . LEU A 1 475 ? -36.157 -13.840 21.099 1.00 96.75 475 LEU A N 1
ATOM 3694 C CA . LEU A 1 475 ? -36.824 -13.446 22.340 1.00 96.75 475 LEU A CA 1
ATOM 3695 C C . LEU A 1 475 ? -37.353 -14.664 23.102 1.00 96.75 475 LEU A C 1
ATOM 3697 O O . LEU A 1 475 ? -37.951 -15.555 22.507 1.00 96.75 475 LEU A O 1
ATOM 3701 N N . ASN A 1 476 ? -37.213 -14.658 24.429 1.00 95.38 476 ASN A N 1
ATOM 3702 C CA . ASN A 1 476 ? -37.817 -15.643 25.338 1.00 95.38 476 ASN A CA 1
ATOM 3703 C C . ASN A 1 476 ? -37.626 -17.101 24.879 1.00 95.38 476 ASN A C 1
ATOM 3705 O O . ASN A 1 476 ? -36.491 -17.552 24.793 1.00 95.38 476 ASN A O 1
ATOM 3709 N N . GLU A 1 477 ? -38.709 -17.830 24.583 1.00 95.56 477 GLU A N 1
ATOM 3710 C CA . GLU A 1 477 ? -38.691 -19.245 24.194 1.00 95.56 477 GLU A CA 1
ATOM 3711 C C . GLU A 1 477 ? -37.877 -19.506 22.916 1.00 95.56 477 GLU A C 1
ATOM 3713 O O . GLU A 1 477 ? -37.342 -20.601 22.741 1.00 95.56 477 GLU A O 1
ATOM 3718 N N . ASP A 1 478 ? -37.733 -18.500 22.047 1.00 96.12 478 ASP A N 1
ATOM 3719 C CA . ASP A 1 478 ? -36.906 -18.601 20.844 1.00 96.12 478 ASP A CA 1
ATOM 3720 C C . ASP A 1 478 ? -35.412 -18.454 21.154 1.00 96.12 478 ASP A C 1
ATOM 3722 O O . ASP A 1 478 ? -34.577 -18.862 20.348 1.00 96.12 478 ASP A O 1
ATOM 3726 N N . ALA A 1 479 ? -35.043 -17.914 22.317 1.00 95.25 479 ALA A N 1
ATOM 3727 C CA . ALA A 1 479 ? -33.659 -17.725 22.736 1.00 95.25 479 ALA A CA 1
ATOM 3728 C C . ALA A 1 479 ? -33.031 -19.005 23.279 1.00 95.25 479 ALA A C 1
ATOM 3730 O O . ALA A 1 479 ? -32.548 -19.033 24.405 1.00 95.25 479 ALA A O 1
ATOM 3731 N N . THR A 1 480 ? -33.031 -20.058 22.463 1.00 96.12 480 THR A N 1
ATOM 3732 C CA . THR A 1 480 ? -32.294 -21.303 22.711 1.00 96.12 480 THR A CA 1
ATOM 3733 C C . THR A 1 480 ? -30.826 -21.159 22.317 1.00 96.12 480 THR A C 1
ATOM 3735 O O . THR A 1 480 ? -30.502 -20.365 21.429 1.00 96.12 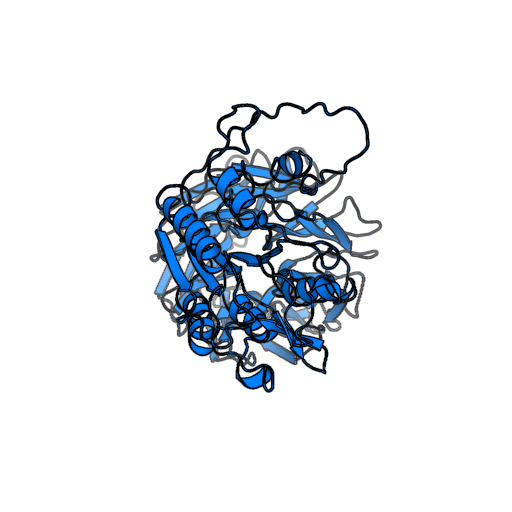480 THR A O 1
ATOM 3738 N N . LEU A 1 481 ? -29.927 -21.965 22.896 1.00 94.88 481 LEU A N 1
ATOM 3739 C CA . LEU A 1 481 ? -28.504 -21.960 22.508 1.00 94.88 481 LEU A CA 1
ATOM 3740 C C . LEU A 1 481 ? -28.309 -22.102 20.986 1.00 94.88 481 LEU A C 1
ATOM 3742 O O . LEU A 1 481 ? -27.474 -21.422 20.388 1.00 94.88 481 LEU A O 1
ATOM 3746 N N . VAL A 1 482 ? -29.100 -22.975 20.355 1.00 95.56 482 VAL A N 1
ATOM 3747 C CA . VAL A 1 482 ? -29.052 -23.215 18.906 1.00 95.56 482 VAL A CA 1
ATOM 3748 C C . VAL A 1 482 ? -29.404 -21.947 18.135 1.00 95.56 482 VAL A C 1
ATOM 3750 O O . VAL A 1 482 ? -28.671 -21.560 17.226 1.00 95.56 482 VAL A O 1
ATOM 3753 N N . ASN A 1 483 ? -30.484 -21.268 18.519 1.00 96.12 483 ASN A N 1
ATOM 3754 C CA . ASN A 1 483 ? -30.922 -20.060 17.832 1.00 96.12 483 ASN A CA 1
ATOM 3755 C C . ASN A 1 483 ? -29.953 -18.893 18.037 1.00 96.12 483 ASN A C 1
ATOM 3757 O O . ASN A 1 483 ? -29.722 -18.146 17.088 1.00 96.12 483 ASN A O 1
ATOM 3761 N N . LEU A 1 484 ? -29.325 -18.770 19.212 1.00 94.69 484 LEU A N 1
ATOM 3762 C CA . LEU A 1 484 ? -28.260 -17.786 19.434 1.00 94.69 484 LEU A CA 1
ATOM 3763 C C . LEU A 1 484 ? -27.091 -18.007 18.464 1.00 94.69 484 LEU A C 1
ATOM 3765 O O . LEU A 1 484 ? -26.700 -17.080 17.754 1.00 94.69 484 LEU A O 1
ATOM 3769 N N . LYS A 1 485 ? -26.599 -19.249 18.345 1.00 94.12 485 LYS A N 1
ATOM 3770 C CA . LYS A 1 485 ? -25.527 -19.596 17.393 1.00 94.12 485 LYS A CA 1
ATOM 3771 C C . LYS A 1 485 ? -25.948 -19.376 15.935 1.00 94.12 485 LYS A C 1
ATOM 3773 O O . LYS A 1 485 ? -25.166 -18.870 15.136 1.00 94.12 485 LYS A O 1
ATOM 3778 N N . MET A 1 486 ? -27.197 -19.682 15.579 1.00 93.81 486 MET A N 1
ATOM 3779 C CA . MET A 1 486 ? -27.743 -19.378 14.248 1.00 93.81 486 MET A CA 1
ATOM 3780 C C . MET A 1 486 ? -27.891 -17.872 13.982 1.00 93.81 486 MET A C 1
ATOM 3782 O O . MET A 1 486 ? -27.859 -17.456 12.822 1.00 93.81 486 MET A O 1
ATOM 3786 N N . GLY A 1 487 ? -28.095 -17.066 15.025 1.00 94.75 487 GLY A N 1
ATOM 3787 C CA . GLY A 1 487 ? -28.112 -15.607 14.965 1.00 94.75 487 GLY A CA 1
ATOM 3788 C C . GLY A 1 487 ? -26.733 -15.039 14.650 1.00 94.75 487 GLY A C 1
ATOM 3789 O O . GLY A 1 487 ? -26.609 -14.260 13.713 1.00 94.75 487 GLY A O 1
ATOM 3790 N N . ILE A 1 488 ? -25.702 -15.500 15.360 1.00 91.12 488 ILE A N 1
ATOM 3791 C CA . ILE A 1 488 ? -24.303 -15.111 15.119 1.00 91.12 488 ILE A CA 1
ATOM 3792 C C . ILE A 1 488 ? -23.868 -15.539 13.711 1.00 91.12 488 ILE A C 1
ATOM 3794 O O . ILE A 1 488 ? -23.460 -14.706 12.911 1.00 91.12 488 ILE A O 1
ATOM 3798 N N . SER A 1 489 ? -24.115 -16.799 13.338 1.00 91.25 489 SER A N 1
ATOM 3799 C CA . SER A 1 489 ? -23.800 -17.310 11.995 1.00 91.25 489 SER A CA 1
ATOM 3800 C C . SER A 1 489 ? -24.570 -16.600 10.871 1.00 91.25 489 SER A C 1
ATOM 3802 O O . SER A 1 489 ? -24.167 -16.617 9.712 1.00 91.25 489 SER A O 1
ATOM 3804 N N . TRP A 1 490 ? -25.714 -15.979 11.169 1.00 95.00 490 TRP A N 1
ATOM 3805 C CA . TRP A 1 490 ? -26.408 -15.145 10.189 1.00 95.00 490 TRP A CA 1
ATOM 3806 C C . TRP A 1 490 ? -25.653 -13.843 9.909 1.00 95.00 490 TRP A C 1
ATOM 3808 O O . TRP A 1 490 ? -25.607 -13.442 8.750 1.00 95.00 490 TRP A O 1
ATOM 3818 N N . LEU A 1 491 ? -25.032 -13.238 10.924 1.00 91.50 491 LEU A N 1
ATOM 3819 C CA . LEU A 1 491 ? -24.189 -12.055 10.747 1.00 91.50 491 LEU A CA 1
ATOM 3820 C C . LEU A 1 491 ? -22.961 -12.395 9.894 1.00 91.50 491 LEU A C 1
ATOM 3822 O O . LEU A 1 491 ? -22.734 -11.731 8.891 1.00 91.50 491 LEU A O 1
ATOM 3826 N N . GLU A 1 492 ? -22.258 -13.486 10.215 1.00 86.38 492 GLU A N 1
ATOM 3827 C CA . GLU A 1 492 ? -21.085 -13.965 9.458 1.00 86.38 492 GLU A CA 1
ATOM 3828 C C . GLU A 1 492 ? -21.370 -14.207 7.971 1.00 86.38 492 GLU A C 1
ATOM 3830 O O . GLU A 1 492 ? -20.522 -13.956 7.120 1.00 86.38 492 GLU A O 1
ATOM 3835 N N . ARG A 1 493 ? -22.557 -14.728 7.636 1.00 87.19 493 ARG A N 1
ATOM 3836 C CA . ARG A 1 493 ? -22.896 -15.078 6.248 1.00 87.19 493 ARG A CA 1
ATOM 3837 C C . ARG A 1 493 ? -23.359 -13.899 5.402 1.00 87.19 493 ARG A C 1
ATOM 3839 O O . ARG A 1 493 ? -23.274 -13.983 4.181 1.00 87.19 493 ARG A O 1
ATOM 3846 N N . GLU A 1 494 ? -23.945 -12.881 6.022 1.00 88.62 494 GLU A N 1
ATOM 3847 C CA . GLU A 1 494 ? -24.675 -11.833 5.301 1.00 88.62 494 GLU A CA 1
ATOM 3848 C C . GLU A 1 494 ? -23.980 -10.473 5.354 1.00 88.62 494 GLU A C 1
ATOM 3850 O O . GLU A 1 494 ? -24.102 -9.701 4.403 1.00 88.62 494 GLU A O 1
ATOM 3855 N N . ALA A 1 495 ? -23.278 -10.159 6.445 1.00 82.56 495 ALA A N 1
ATOM 3856 C CA . ALA A 1 495 ? -22.590 -8.885 6.586 1.00 82.56 495 ALA A CA 1
ATOM 3857 C C . ALA A 1 495 ? -21.255 -8.895 5.827 1.00 82.56 495 ALA A C 1
ATOM 3859 O O . ALA A 1 495 ? -20.485 -9.853 5.872 1.00 82.56 495 ALA A O 1
ATOM 3860 N N . THR A 1 496 ? -20.980 -7.798 5.131 1.00 80.75 496 THR A N 1
ATOM 3861 C CA . THR A 1 496 ? -19.751 -7.564 4.367 1.00 80.75 496 THR A CA 1
ATOM 3862 C C . THR A 1 496 ? -18.928 -6.452 5.008 1.00 80.75 496 THR A C 1
ATOM 3864 O O . THR A 1 496 ? -19.420 -5.726 5.868 1.00 80.75 496 THR A O 1
ATOM 3867 N N . GLN A 1 497 ? -17.697 -6.237 4.542 1.00 74.06 497 GLN A N 1
ATOM 3868 C CA . GLN A 1 497 ? -16.811 -5.192 5.075 1.00 74.06 497 GLN A CA 1
ATOM 3869 C C . GLN A 1 497 ? -17.326 -3.752 4.987 1.00 74.06 497 GLN A C 1
ATOM 3871 O O . GLN A 1 497 ? -16.810 -2.870 5.671 1.00 74.06 497 GLN A O 1
ATOM 3876 N N . HIS A 1 498 ? -18.366 -3.514 4.189 1.00 75.50 498 HIS A N 1
ATOM 3877 C CA . HIS A 1 498 ? -18.996 -2.204 4.044 1.00 75.50 498 HIS A CA 1
ATOM 3878 C C . HIS A 1 498 ? -20.237 -2.028 4.936 1.00 75.50 498 HIS A C 1
ATOM 3880 O O . HIS A 1 498 ? -20.880 -0.982 4.877 1.00 75.50 498 HIS A O 1
ATOM 3886 N N . ASP A 1 499 ? -20.598 -3.036 5.734 1.00 83.62 499 ASP A N 1
ATOM 3887 C CA . ASP A 1 499 ? -21.788 -3.033 6.583 1.00 83.62 499 ASP A CA 1
ATOM 3888 C C . ASP A 1 499 ? -21.456 -2.717 8.053 1.00 83.62 499 ASP A C 1
ATOM 3890 O O . ASP A 1 499 ? -20.300 -2.597 8.469 1.00 83.62 499 ASP A O 1
ATOM 3894 N N . VAL A 1 500 ? -22.504 -2.571 8.863 1.00 82.69 500 VAL A N 1
ATOM 3895 C CA . VAL A 1 500 ? -22.411 -2.464 10.321 1.00 82.69 500 VAL A CA 1
ATOM 3896 C C . VAL A 1 500 ? -23.248 -3.575 10.942 1.00 82.69 500 VAL A C 1
ATOM 3898 O O . VAL A 1 500 ? -24.375 -3.820 10.507 1.00 82.69 500 VAL A O 1
ATOM 3901 N N . ILE A 1 501 ? -22.739 -4.223 11.989 1.00 89.31 501 ILE A N 1
ATOM 3902 C CA . ILE A 1 501 ? -23.557 -5.081 12.851 1.00 89.31 501 ILE A CA 1
ATOM 3903 C C . ILE A 1 501 ? -23.811 -4.410 14.199 1.00 89.31 501 ILE A C 1
ATOM 3905 O O . ILE A 1 501 ? -22.921 -3.792 14.781 1.00 89.31 501 ILE A O 1
ATOM 3909 N N . LEU A 1 502 ? -25.029 -4.572 14.707 1.00 91.31 502 LEU A N 1
ATOM 3910 C CA . LEU A 1 502 ? -25.415 -4.260 16.075 1.00 91.31 502 LEU A CA 1
ATOM 3911 C C . LEU A 1 502 ? -25.904 -5.542 16.742 1.00 91.31 502 LEU A C 1
ATOM 3913 O O . LEU A 1 502 ? -26.882 -6.143 16.302 1.00 91.31 502 LEU A O 1
ATOM 3917 N N . MET A 1 503 ? -25.274 -5.930 17.841 1.00 89.25 503 MET A N 1
ATOM 3918 C CA . MET A 1 503 ? -25.747 -7.009 18.689 1.00 89.25 503 MET A CA 1
ATOM 3919 C C . MET A 1 503 ? -26.208 -6.443 20.026 1.00 89.25 503 MET A C 1
ATOM 3921 O O . MET A 1 503 ? -25.411 -5.892 20.773 1.00 89.25 503 MET A O 1
ATOM 3925 N N . PHE A 1 504 ? -27.489 -6.585 20.343 1.00 90.38 504 PHE A N 1
ATOM 3926 C CA . PHE A 1 504 ? -28.031 -6.222 21.650 1.00 90.38 504 PHE A CA 1
ATOM 3927 C C . PHE A 1 504 ? -28.372 -7.498 22.413 1.00 90.38 504 PHE A C 1
ATOM 3929 O O . PHE A 1 504 ? -29.131 -8.319 21.905 1.00 90.38 504 PHE A O 1
ATOM 3936 N N . ILE A 1 505 ? -27.831 -7.679 23.615 1.00 86.25 505 ILE A N 1
ATOM 3937 C CA . ILE A 1 505 ? -28.092 -8.850 24.454 1.00 86.25 505 ILE A CA 1
ATOM 3938 C C . ILE A 1 505 ? -28.562 -8.395 25.832 1.00 86.25 505 ILE A C 1
ATOM 3940 O O . ILE A 1 505 ? -27.804 -7.788 26.586 1.00 86.25 505 ILE A O 1
ATOM 3944 N N . SER A 1 506 ? -29.786 -8.780 26.186 1.00 87.19 506 SER A N 1
ATOM 3945 C CA . SER A 1 506 ? -30.322 -8.686 27.541 1.00 87.19 506 SER A CA 1
ATOM 3946 C C . SER A 1 506 ? -30.730 -10.077 28.034 1.00 87.19 506 SER A C 1
ATOM 3948 O O . SER A 1 506 ? -31.664 -10.703 27.525 1.00 87.19 506 SER A O 1
ATOM 3950 N N . SER A 1 507 ? -29.970 -10.618 28.985 1.00 83.56 507 SER A N 1
ATOM 3951 C CA . SER A 1 507 ? -30.179 -11.958 29.554 1.00 83.56 507 SER A CA 1
ATOM 3952 C C . SER A 1 507 ? -29.388 -12.132 30.855 1.00 83.56 507 SER A C 1
ATOM 3954 O O . SER A 1 507 ? -28.591 -11.272 31.235 1.00 83.56 507 SER A O 1
ATOM 3956 N N . HIS A 1 508 ? -29.589 -13.257 31.541 1.00 78.75 508 HIS A N 1
ATOM 3957 C CA . HIS A 1 508 ? -28.710 -13.671 32.627 1.00 78.75 508 HIS A CA 1
ATOM 3958 C C . HIS A 1 508 ? -27.348 -14.141 32.105 1.00 78.75 508 HIS A C 1
ATOM 3960 O O . HIS A 1 508 ? -27.226 -14.663 30.998 1.00 78.75 508 HIS A O 1
ATOM 3966 N N . GLY A 1 509 ? -26.331 -14.044 32.960 1.00 74.25 509 GLY A N 1
ATOM 3967 C CA . GLY A 1 509 ? -25.041 -14.695 32.755 1.00 74.25 509 GLY A CA 1
ATOM 3968 C C . GLY A 1 509 ? -24.659 -15.558 33.953 1.00 74.25 509 GLY A C 1
ATOM 3969 O O . GLY A 1 509 ? -25.151 -15.349 35.062 1.00 74.25 509 GLY A O 1
ATOM 3970 N N . ALA A 1 510 ? -23.791 -16.541 33.733 1.00 68.75 510 ALA A N 1
ATOM 3971 C CA . ALA A 1 510 ? -23.250 -17.389 34.791 1.00 68.75 510 ALA A CA 1
ATOM 3972 C C . ALA A 1 510 ? -21.776 -17.716 34.546 1.00 68.75 510 ALA A C 1
ATOM 3974 O O . ALA A 1 510 ? -21.315 -17.757 33.408 1.00 68.75 510 ALA A O 1
ATOM 3975 N N . LEU A 1 511 ? -21.046 -17.994 35.627 1.00 63.88 511 LEU A N 1
ATOM 3976 C CA . LEU A 1 511 ? -19.677 -18.498 35.569 1.00 63.88 511 LEU A CA 1
ATOM 3977 C C . LEU A 1 511 ? -19.657 -20.001 35.846 1.00 63.88 511 LEU A C 1
ATOM 3979 O O . LEU A 1 511 ? -20.358 -20.480 36.740 1.00 63.88 511 LEU A O 1
ATOM 3983 N N . ASP A 1 512 ? -18.819 -20.745 35.128 1.00 66.94 512 ASP A N 1
ATOM 3984 C CA . ASP A 1 512 ? -18.496 -22.116 35.525 1.00 66.94 512 ASP A CA 1
ATOM 3985 C C . ASP A 1 512 ? -17.451 -22.159 36.662 1.00 66.94 512 ASP A C 1
ATOM 3987 O O . ASP A 1 512 ? -16.888 -21.149 37.086 1.00 66.94 512 ASP A O 1
ATOM 3991 N N . HIS A 1 513 ? -17.152 -23.364 37.158 1.00 70.94 513 HIS A N 1
ATOM 3992 C CA . HIS A 1 513 ? -16.153 -23.592 38.212 1.00 70.94 513 HIS A CA 1
ATOM 3993 C C . HIS A 1 513 ? -14.717 -23.188 37.823 1.00 70.94 513 HIS A C 1
ATOM 3995 O O . HIS A 1 513 ? -13.847 -23.135 38.692 1.00 70.94 513 HIS A O 1
ATOM 4001 N N . LYS A 1 514 ? -14.453 -22.937 36.535 1.00 68.12 514 LYS A N 1
ATOM 4002 C CA . LYS A 1 514 ? -13.168 -22.465 36.006 1.00 68.12 514 LYS A CA 1
ATOM 4003 C C . LYS A 1 514 ? -13.157 -20.946 35.800 1.00 68.12 514 LYS A C 1
ATOM 4005 O O . LYS A 1 514 ? -12.113 -20.400 35.456 1.00 68.12 514 LYS A O 1
ATOM 4010 N N . GLY A 1 515 ? -14.283 -20.270 36.036 1.00 64.75 515 GLY A N 1
ATOM 4011 C CA . GLY A 1 515 ? -14.438 -18.835 35.836 1.00 64.75 515 GLY A CA 1
ATOM 4012 C C . GLY A 1 515 ? -14.710 -18.432 34.386 1.00 64.75 515 GLY A C 1
ATOM 4013 O O . GLY A 1 515 ? -14.516 -17.263 34.067 1.00 64.75 515 GLY A O 1
ATOM 4014 N N . ASN A 1 516 ? -15.139 -19.354 33.515 1.00 66.38 516 ASN A N 1
ATOM 4015 C CA . ASN A 1 516 ? -15.582 -18.998 32.163 1.00 66.38 516 ASN A CA 1
ATOM 4016 C C . ASN A 1 516 ? -16.996 -18.418 32.217 1.00 66.38 516 ASN A C 1
ATOM 4018 O O . ASN A 1 516 ? -17.861 -18.999 32.877 1.00 66.38 516 ASN A O 1
ATOM 4022 N N . LEU A 1 517 ? -17.225 -17.313 31.507 1.00 69.62 517 LEU A N 1
ATOM 4023 C CA . LEU A 1 517 ? -18.527 -16.658 31.423 1.00 69.62 517 LEU A CA 1
ATOM 4024 C C . LEU A 1 517 ? -19.407 -17.289 30.345 1.00 69.62 517 LEU A C 1
ATOM 4026 O O . LEU A 1 517 ? -18.962 -17.547 29.227 1.00 69.62 517 LEU A O 1
ATOM 4030 N N . TYR A 1 518 ? -20.677 -17.461 30.692 1.00 77.56 518 TYR A N 1
ATOM 4031 C CA . TYR A 1 518 ? -21.733 -17.902 29.800 1.00 77.56 518 TYR A CA 1
ATOM 4032 C C . TYR A 1 518 ? -22.899 -16.918 29.811 1.00 77.56 518 TYR A C 1
ATOM 4034 O O . TYR A 1 518 ? -23.307 -16.453 30.874 1.00 77.56 518 TYR A O 1
ATOM 4042 N N . ILE A 1 519 ? -23.462 -16.669 28.634 1.00 83.19 519 ILE A N 1
ATOM 4043 C CA . ILE A 1 519 ? -24.757 -16.024 28.413 1.00 83.19 519 ILE A CA 1
ATOM 4044 C C . ILE A 1 519 ? -25.827 -17.115 28.461 1.00 83.19 519 ILE A C 1
ATOM 4046 O O . ILE A 1 519 ? -25.683 -18.157 27.811 1.00 83.19 519 ILE A O 1
ATOM 4050 N N . LEU A 1 520 ? -26.877 -16.906 29.256 1.00 88.00 520 LEU A N 1
ATOM 4051 C CA . LEU A 1 520 ? -27.890 -17.924 29.518 1.00 88.00 520 LEU A CA 1
ATOM 4052 C C . LEU A 1 520 ? -29.058 -17.823 28.523 1.00 88.00 520 LEU A C 1
ATOM 4054 O O . LEU A 1 520 ? -29.816 -16.853 28.571 1.00 88.00 520 LEU A O 1
ATOM 4058 N N . PRO A 1 521 ? -29.248 -18.826 27.649 1.00 92.19 521 PRO A N 1
ATOM 4059 C CA . PRO A 1 521 ? -30.466 -18.962 26.861 1.00 92.19 521 PRO A CA 1
ATOM 4060 C C . PRO A 1 521 ? -31.641 -19.435 27.732 1.00 92.19 521 PRO A C 1
ATOM 4062 O O . PRO A 1 521 ? -31.461 -19.876 28.866 1.00 92.19 521 PRO A O 1
ATOM 4065 N N . THR A 1 522 ? -32.858 -19.402 27.191 1.00 93.12 522 THR A N 1
ATOM 4066 C CA . THR A 1 522 ? -34.080 -19.861 27.881 1.00 93.12 522 THR A CA 1
ATOM 4067 C C . THR A 1 522 ? -34.019 -21.335 28.308 1.00 93.12 522 THR A C 1
ATOM 4069 O O . THR A 1 522 ? -34.583 -21.720 29.337 1.00 93.12 522 THR A O 1
ATOM 4072 N N . ASP A 1 523 ? -33.289 -22.155 27.543 1.00 90.81 523 ASP A N 1
ATOM 4073 C CA . ASP A 1 523 ? -33.151 -23.602 27.703 1.00 90.81 523 ASP A CA 1
ATOM 4074 C C . ASP A 1 523 ? -31.896 -24.031 28.478 1.00 90.81 523 ASP A C 1
ATOM 4076 O O . ASP A 1 523 ? -31.550 -25.216 28.490 1.00 90.81 523 ASP A O 1
ATOM 4080 N N . PHE A 1 524 ? -31.234 -23.091 29.165 1.00 89.69 524 PHE A N 1
ATOM 4081 C CA . PHE A 1 524 ? -30.033 -23.396 29.935 1.00 89.69 524 PHE A CA 1
ATOM 4082 C C . PHE A 1 524 ? -30.295 -24.407 31.063 1.00 89.69 524 PHE A C 1
ATOM 4084 O O . PHE A 1 524 ? -31.363 -24.462 31.678 1.00 89.69 524 PHE A O 1
ATOM 4091 N N . ASN A 1 525 ? -29.264 -25.184 31.386 1.00 85.44 525 ASN A N 1
ATOM 4092 C CA . ASN A 1 525 ? -29.235 -26.071 32.536 1.00 85.44 525 ASN A CA 1
ATOM 4093 C C . ASN A 1 525 ? -28.094 -25.657 33.470 1.00 85.44 525 ASN A C 1
ATOM 4095 O O . ASN A 1 525 ? -26.918 -25.766 33.120 1.00 85.44 525 ASN A O 1
ATOM 4099 N N . SER A 1 526 ? -28.437 -25.242 34.690 1.00 80.31 526 SER A N 1
ATOM 4100 C CA . SER A 1 526 ? -27.474 -24.789 35.702 1.00 80.31 526 SER A CA 1
ATOM 4101 C C . SER A 1 526 ? -26.438 -25.850 36.103 1.00 80.31 526 SER A C 1
ATOM 4103 O O . SER A 1 526 ? -25.343 -25.496 36.537 1.00 80.31 526 SER A O 1
ATOM 4105 N N . TYR A 1 527 ? -26.727 -27.143 35.914 1.00 81.88 527 TYR A N 1
ATOM 4106 C CA . TYR A 1 527 ? -25.778 -28.237 36.154 1.00 81.88 527 TYR A CA 1
ATOM 4107 C C . TYR A 1 527 ? -24.817 -28.482 34.981 1.00 81.88 527 TYR A C 1
ATOM 4109 O O . TYR A 1 527 ? -23.816 -29.178 35.155 1.00 81.88 527 TYR A O 1
ATOM 4117 N N . ASN A 1 528 ? -25.107 -27.952 33.788 1.00 85.19 528 ASN A N 1
ATOM 4118 C CA . ASN A 1 528 ? -24.296 -28.161 32.589 1.00 85.19 528 ASN A CA 1
ATOM 4119 C C . ASN A 1 528 ? -24.300 -26.938 31.658 1.00 85.19 528 ASN A C 1
ATOM 4121 O O . ASN A 1 528 ? -24.762 -27.008 30.517 1.00 85.19 528 ASN A O 1
ATOM 4125 N N . LEU A 1 529 ? -23.743 -25.828 32.146 1.00 82.94 529 LEU A N 1
ATOM 4126 C CA . LEU A 1 529 ? -23.596 -24.589 31.375 1.00 82.94 529 LEU A CA 1
ATOM 4127 C C . LEU A 1 529 ? -22.804 -24.799 30.078 1.00 82.94 529 LEU A C 1
ATOM 4129 O O . LEU A 1 529 ? -23.197 -24.288 29.040 1.00 82.94 529 LEU A O 1
ATOM 4133 N N . PHE A 1 530 ? -21.755 -25.628 30.108 1.00 84.38 530 PHE A N 1
ATOM 4134 C CA . PHE A 1 530 ? -20.918 -25.908 28.937 1.00 84.38 530 PHE A CA 1
ATOM 4135 C C . PHE A 1 530 ? -21.717 -26.394 27.718 1.00 84.38 530 PHE A C 1
ATOM 4137 O O . PHE A 1 530 ? -21.430 -25.997 26.596 1.00 84.38 530 PHE A O 1
ATOM 4144 N N . ALA A 1 531 ? -22.717 -27.256 27.928 1.00 86.69 531 ALA A N 1
ATOM 4145 C CA . ALA A 1 531 ? -23.502 -27.821 26.831 1.00 86.69 531 ALA A CA 1
ATOM 4146 C C . ALA A 1 531 ? -24.769 -27.022 26.491 1.00 86.69 531 ALA A C 1
ATOM 4148 O O . ALA A 1 531 ? -25.372 -27.269 25.450 1.00 86.69 531 ALA A O 1
ATOM 4149 N N . THR A 1 532 ? -25.219 -26.139 27.386 1.00 89.94 532 THR A N 1
ATOM 4150 C CA . THR A 1 532 ? -26.567 -25.546 27.324 1.00 89.94 532 THR A CA 1
ATOM 4151 C C . THR A 1 532 ? -26.581 -24.025 27.384 1.00 89.94 532 THR A C 1
ATOM 4153 O O . THR A 1 532 ? -27.647 -23.434 27.285 1.00 89.94 532 THR A O 1
ATOM 4156 N N . ALA A 1 533 ? -25.426 -23.378 27.525 1.00 88.12 533 ALA A N 1
ATOM 4157 C CA . ALA A 1 533 ? -25.296 -21.929 27.544 1.00 88.12 533 ALA A CA 1
ATOM 4158 C C . ALA A 1 533 ? -24.225 -21.463 26.551 1.00 88.12 533 ALA A C 1
ATOM 4160 O O . ALA A 1 533 ? -23.350 -22.232 26.150 1.00 88.12 533 ALA A O 1
ATOM 4161 N N . LEU A 1 534 ? -24.310 -20.203 26.125 1.00 87.19 534 LEU A N 1
ATOM 4162 C CA . LEU A 1 534 ? -23.392 -19.642 25.138 1.00 87.19 534 LEU A CA 1
ATOM 4163 C C . LEU A 1 534 ? -22.144 -19.134 25.854 1.00 87.19 534 LEU A C 1
ATOM 4165 O O . LEU A 1 534 ? -22.226 -18.185 26.629 1.00 87.19 534 LEU A O 1
ATOM 4169 N N . ASN A 1 535 ? -20.998 -19.766 25.615 1.00 84.25 535 ASN A N 1
ATOM 4170 C CA . ASN A 1 535 ? -19.731 -19.285 26.154 1.00 84.25 535 ASN A CA 1
ATOM 4171 C C . ASN A 1 535 ? -19.396 -17.920 25.538 1.00 84.25 535 ASN A C 1
ATOM 4173 O O . ASN A 1 535 ? -19.579 -17.729 24.337 1.00 84.25 535 ASN A O 1
ATOM 4177 N N . ILE A 1 536 ? -18.887 -16.984 26.342 1.00 72.88 536 ILE A N 1
ATOM 4178 C CA . ILE A 1 536 ? -18.505 -15.664 25.831 1.00 72.88 536 ILE A CA 1
ATOM 4179 C C . ILE A 1 536 ? -17.426 -15.759 24.744 1.00 72.88 536 ILE A C 1
ATOM 4181 O O . ILE A 1 536 ? -17.440 -14.964 23.820 1.00 72.88 536 ILE A O 1
ATOM 4185 N N . ARG A 1 537 ? -16.550 -16.770 24.794 1.00 72.38 537 ARG A N 1
ATOM 4186 C CA . ARG A 1 537 ? -15.519 -17.005 23.773 1.00 72.38 537 ARG A CA 1
ATOM 4187 C C . ARG A 1 537 ? -16.110 -17.456 22.447 1.00 72.38 537 ARG A C 1
ATOM 4189 O O . ARG A 1 537 ? -15.732 -16.907 21.428 1.00 72.38 537 ARG A O 1
ATOM 4196 N N . ASP A 1 538 ? -17.081 -18.371 22.469 1.00 79.12 538 ASP A N 1
ATOM 4197 C CA . ASP A 1 538 ? -17.821 -18.774 21.264 1.00 79.12 538 ASP A CA 1
ATOM 4198 C C . ASP A 1 538 ? -18.538 -17.567 20.633 1.00 79.12 538 ASP A C 1
ATOM 4200 O O . ASP A 1 538 ? -18.655 -17.476 19.413 1.00 79.12 538 ASP A O 1
ATOM 4204 N N . LEU A 1 539 ? -19.048 -16.649 21.468 1.00 79.50 539 LEU A N 1
ATOM 4205 C CA . LEU A 1 539 ? -19.639 -15.403 20.993 1.00 79.50 539 LEU A CA 1
ATOM 4206 C C . LEU A 1 539 ? -18.579 -14.505 20.345 1.00 79.50 539 LEU A C 1
ATOM 4208 O O . LEU A 1 539 ? -18.796 -14.049 19.228 1.00 79.50 539 LEU A O 1
ATOM 4212 N N . THR A 1 540 ? -17.456 -14.262 21.026 1.00 69.44 540 THR A N 1
ATOM 4213 C CA . THR A 1 540 ? -16.364 -13.429 20.509 1.00 69.44 540 THR A CA 1
ATOM 4214 C C . THR A 1 540 ? -15.809 -13.991 19.206 1.00 69.44 540 THR A C 1
ATOM 4216 O O . THR A 1 540 ? -15.733 -13.255 18.234 1.00 69.44 540 THR A O 1
ATOM 4219 N N . GLU A 1 541 ? -15.503 -15.290 19.138 1.00 74.50 541 GLU A N 1
ATOM 4220 C CA . GLU A 1 541 ? -15.005 -15.951 17.923 1.00 74.50 541 GLU A CA 1
ATOM 4221 C C . GLU A 1 541 ? -15.964 -15.760 16.740 1.00 74.50 541 GLU A C 1
ATOM 4223 O O . GLU A 1 541 ? -15.527 -15.407 15.645 1.00 74.50 541 GLU A O 1
ATOM 4228 N N . GLY A 1 542 ? -17.273 -15.924 16.960 1.00 76.38 542 GLY A N 1
ATOM 4229 C CA . GLY A 1 542 ? -18.256 -15.750 15.890 1.00 76.38 542 GLY A CA 1
ATOM 4230 C C . GLY A 1 542 ? -18.523 -14.290 15.500 1.00 76.38 542 GLY A C 1
ATOM 4231 O O . GLY A 1 542 ? -18.932 -14.009 14.378 1.00 76.38 542 GLY A O 1
ATOM 4232 N N . VAL A 1 543 ? -18.298 -13.331 16.402 1.00 75.94 543 VAL A N 1
ATOM 4233 C CA . VAL A 1 543 ? -18.392 -11.897 16.073 1.00 75.94 543 VAL A CA 1
ATOM 4234 C C . VAL A 1 543 ? -17.143 -11.410 15.340 1.00 75.94 543 VAL A C 1
ATOM 4236 O O . VAL A 1 543 ? -17.255 -10.641 14.384 1.00 75.94 543 VAL A O 1
ATOM 4239 N N . ASN A 1 544 ? -15.971 -11.875 15.763 1.00 70.31 544 ASN A N 1
ATOM 4240 C CA . ASN A 1 544 ? -14.680 -11.565 15.157 1.00 70.31 544 ASN A CA 1
ATOM 4241 C C . ASN A 1 544 ? -14.608 -12.060 13.703 1.00 70.31 544 ASN A C 1
ATOM 4243 O O . ASN A 1 544 ? -14.136 -11.360 12.813 1.00 70.31 544 ASN A O 1
ATOM 4247 N N . GLY A 1 545 ? -15.229 -13.208 13.412 1.00 68.75 545 GLY A N 1
ATOM 4248 C CA . GLY A 1 545 ? -15.370 -13.721 12.047 1.00 68.75 545 GLY A CA 1
ATOM 4249 C C . GLY A 1 545 ? -16.179 -12.840 11.078 1.00 68.75 545 GLY A C 1
ATOM 4250 O O . GLY A 1 545 ? -16.209 -13.136 9.883 1.00 68.75 545 GLY A O 1
ATOM 4251 N N . VAL A 1 546 ? -16.840 -11.770 11.542 1.00 76.88 546 VAL A N 1
ATOM 4252 C CA . VAL A 1 546 ? -17.616 -10.859 10.687 1.00 76.88 546 VAL A CA 1
ATOM 4253 C C . VAL A 1 546 ? -16.720 -9.708 10.202 1.00 76.88 546 VAL A C 1
ATOM 4255 O O . VAL A 1 546 ? -16.246 -8.927 11.023 1.00 76.88 546 VAL A O 1
ATOM 4258 N N . PRO A 1 547 ? -16.497 -9.509 8.891 1.00 69.75 547 PRO A N 1
ATOM 4259 C CA . PRO A 1 547 ? -15.440 -8.621 8.396 1.00 69.75 547 PRO A CA 1
ATOM 4260 C C . PRO A 1 547 ? -15.811 -7.125 8.393 1.00 69.75 547 PRO A C 1
ATOM 4262 O O . PRO A 1 547 ? -15.411 -6.420 7.481 1.00 69.75 547 PRO A O 1
ATOM 4265 N N . CYS A 1 548 ? -16.594 -6.615 9.351 1.00 72.69 548 CYS A N 1
ATOM 4266 C CA . CYS A 1 548 ? -17.174 -5.262 9.301 1.00 72.69 548 CYS A CA 1
ATOM 4267 C C . CYS A 1 548 ? -17.100 -4.500 10.637 1.00 72.69 548 CYS A C 1
ATOM 4269 O O . CYS A 1 548 ? -16.547 -4.998 11.613 1.00 72.69 548 CYS A O 1
ATOM 4271 N N . LYS A 1 549 ? -17.684 -3.294 10.720 1.00 72.81 549 LYS A N 1
ATOM 4272 C CA . LYS A 1 549 ? -17.813 -2.574 12.004 1.00 72.81 549 LYS A CA 1
ATOM 4273 C C . LYS A 1 549 ? -18.843 -3.267 12.898 1.00 72.81 549 LYS A C 1
ATOM 4275 O O . LYS A 1 549 ? -19.933 -3.606 12.431 1.00 72.81 549 LYS A O 1
ATOM 4280 N N . LYS A 1 550 ? -18.526 -3.440 14.180 1.00 76.31 550 LYS A N 1
ATOM 4281 C CA . LYS A 1 550 ? -19.329 -4.185 15.154 1.00 76.31 550 LYS A CA 1
ATOM 4282 C C . LYS A 1 550 ? -19.663 -3.325 16.369 1.00 76.31 550 LYS A C 1
ATOM 4284 O O . LYS A 1 550 ? -18.777 -2.749 16.993 1.00 76.31 550 LYS A O 1
ATOM 4289 N N . LEU A 1 551 ? -20.936 -3.283 16.741 1.00 76.75 551 LEU A N 1
ATOM 4290 C CA . LEU A 1 551 ? -21.426 -2.642 17.957 1.00 76.75 551 LEU A CA 1
ATOM 4291 C C . LEU A 1 551 ? -22.122 -3.691 18.823 1.00 76.75 551 LEU A C 1
ATOM 4293 O O . LEU A 1 551 ? -23.055 -4.341 18.362 1.00 76.75 551 LEU A O 1
ATOM 4297 N N . ILE A 1 552 ? -21.689 -3.873 20.067 1.00 77.19 552 ILE A N 1
ATOM 4298 C CA . ILE A 1 552 ? -22.294 -4.820 21.008 1.00 77.19 552 ILE A CA 1
ATOM 4299 C C . ILE A 1 552 ? -22.794 -4.069 22.235 1.00 77.19 552 ILE A C 1
ATOM 4301 O O . ILE A 1 552 ? -22.037 -3.382 22.914 1.00 77.19 552 ILE A O 1
ATOM 4305 N N . PHE A 1 553 ? -24.066 -4.250 22.555 1.00 76.31 553 PHE A N 1
ATOM 4306 C CA . PHE A 1 553 ? -24.712 -3.747 23.756 1.00 76.31 553 PHE A CA 1
ATOM 4307 C C . PHE A 1 553 ? -25.074 -4.917 24.663 1.00 76.31 553 PHE A C 1
ATOM 4309 O O . PHE A 1 553 ? -25.840 -5.799 24.279 1.00 76.31 553 PHE A O 1
ATOM 4316 N N . LEU A 1 554 ? -24.524 -4.919 25.873 1.00 71.38 554 LEU A N 1
ATOM 4317 C CA . LEU A 1 554 ? -24.772 -5.938 26.885 1.00 71.38 554 LEU A CA 1
ATOM 4318 C C . LEU A 1 554 ? -25.543 -5.311 28.052 1.00 71.38 554 LEU A C 1
ATOM 4320 O O . LEU A 1 554 ? -24.963 -4.653 28.918 1.00 71.38 554 LEU A O 1
ATOM 4324 N N . ASP A 1 555 ? -26.853 -5.549 28.088 1.00 70.19 555 ASP A N 1
ATOM 4325 C CA . ASP A 1 555 ? -27.731 -5.210 29.216 1.00 70.19 555 ASP A CA 1
ATOM 4326 C C . ASP A 1 555 ? -27.902 -6.439 30.121 1.00 70.19 555 ASP A C 1
ATOM 4328 O O . ASP A 1 555 ? -28.991 -6.988 30.299 1.00 70.19 555 ASP A O 1
ATOM 4332 N N . ALA A 1 556 ? -26.766 -6.952 30.600 1.00 55.28 556 ALA A N 1
ATOM 4333 C CA . ALA A 1 556 ? -26.660 -8.221 31.314 1.00 55.28 556 ALA A CA 1
ATOM 4334 C C . ALA A 1 556 ? -26.012 -8.031 32.695 1.00 55.28 556 ALA A C 1
ATOM 4336 O O . ALA A 1 556 ? -25.016 -8.671 33.016 1.00 55.28 556 ALA A O 1
ATOM 4337 N N . CYS A 1 557 ? -26.581 -7.155 33.529 1.00 55.12 557 CYS A N 1
ATOM 4338 C CA . CYS A 1 557 ? -26.160 -6.982 34.922 1.00 55.12 557 CYS A CA 1
ATOM 4339 C C . CYS A 1 557 ? -27.368 -6.907 35.875 1.00 55.12 557 CYS A C 1
ATOM 4341 O O . CYS A 1 557 ? -27.823 -5.830 36.243 1.00 55.12 557 CYS A O 1
ATOM 4343 N N . HIS A 1 558 ? -27.789 -8.087 36.343 1.00 47.28 558 HIS A N 1
ATOM 4344 C CA . HIS A 1 558 ? -28.637 -8.348 37.518 1.00 47.28 558 HIS A CA 1
ATOM 4345 C C . HIS A 1 558 ? -30.153 -8.058 37.422 1.00 47.28 558 HIS A C 1
ATOM 4347 O O . HIS A 1 558 ? -30.605 -6.927 37.567 1.00 47.28 558 HIS A O 1
ATOM 4353 N N . SER A 1 559 ? -30.958 -9.130 37.413 1.00 37.22 559 SER A N 1
ATOM 4354 C CA . SER A 1 559 ? -32.270 -9.167 38.084 1.00 37.22 559 SER A CA 1
ATOM 4355 C C . SER A 1 559 ? -32.149 -9.910 39.421 1.00 37.22 559 SER A C 1
ATOM 4357 O O . SER A 1 559 ? -31.289 -10.766 39.604 1.00 37.22 559 SER A O 1
ATOM 4359 N N . GLY A 1 560 ? -32.938 -9.497 40.408 1.00 33.50 560 GLY A N 1
ATOM 4360 C CA . GLY A 1 560 ? -32.755 -9.804 41.829 1.00 33.50 560 GLY A CA 1
ATOM 4361 C C . GLY A 1 560 ? -32.725 -11.282 42.263 1.00 33.50 560 GLY A C 1
ATOM 4362 O O . GLY A 1 560 ? -33.232 -12.178 41.600 1.00 33.50 560 GLY A O 1
ATOM 4363 N N . GLN A 1 561 ? -32.136 -11.471 43.455 1.00 33.91 561 GLN A N 1
ATOM 4364 C CA . GLN A 1 561 ? -32.205 -12.619 44.377 1.00 33.91 561 GLN A CA 1
ATOM 4365 C C . GLN A 1 561 ? -33.064 -13.815 43.929 1.00 33.91 561 GLN A C 1
ATOM 4367 O O . GLN A 1 561 ? -34.287 -13.793 44.057 1.00 33.91 561 GLN A O 1
ATOM 4372 N N . SER A 1 562 ? -32.403 -14.912 43.553 1.00 33.72 562 SER A N 1
ATOM 4373 C CA . SER A 1 562 ? -33.029 -16.225 43.368 1.00 33.72 562 SER A CA 1
ATOM 4374 C C . SER A 1 562 ? -32.277 -17.304 44.147 1.00 33.72 562 SER A C 1
ATOM 4376 O O . SER A 1 562 ? -31.073 -17.213 44.349 1.00 33.72 562 SER A O 1
ATOM 4378 N N . ALA A 1 563 ? -33.003 -18.309 44.642 1.00 31.78 563 ALA A N 1
ATOM 4379 C CA . ALA A 1 563 ? -32.591 -19.259 45.688 1.00 31.78 563 ALA A CA 1
ATOM 4380 C C . ALA A 1 563 ? -31.478 -20.266 45.312 1.00 31.78 563 ALA A C 1
ATOM 4382 O O . ALA A 1 563 ? -31.173 -21.171 46.090 1.00 31.78 563 ALA A O 1
ATOM 4383 N N . TYR A 1 564 ? -30.863 -20.113 44.143 1.00 33.53 564 TYR A N 1
ATOM 4384 C CA . TYR A 1 564 ? -29.689 -20.868 43.725 1.00 33.53 564 TYR A CA 1
ATOM 4385 C C . TYR A 1 564 ? -28.475 -19.945 43.795 1.00 33.53 564 TYR A C 1
ATOM 4387 O O . TYR A 1 564 ? -28.595 -18.758 43.518 1.00 33.53 564 TYR A O 1
ATOM 4395 N N . ASN A 1 565 ? -27.292 -20.476 44.114 1.00 34.72 565 ASN A N 1
ATOM 4396 C CA . ASN A 1 565 ? -26.014 -19.766 43.955 1.00 34.72 565 ASN A CA 1
ATOM 4397 C C . ASN A 1 565 ? -25.684 -19.541 42.454 1.00 34.72 565 ASN A C 1
ATOM 4399 O O . ASN A 1 565 ? -24.599 -19.881 41.991 1.00 34.72 565 ASN A O 1
ATOM 4403 N N . LEU A 1 566 ? -26.647 -19.037 41.680 1.00 34.56 566 LEU A N 1
ATOM 4404 C CA . LEU A 1 566 ? -26.483 -18.442 40.365 1.00 34.56 566 LEU A CA 1
ATOM 4405 C C . LEU A 1 566 ? -25.988 -17.024 40.644 1.00 34.56 566 LEU A C 1
ATOM 4407 O O . LEU A 1 566 ? -26.687 -16.220 41.256 1.00 34.56 566 LEU A O 1
ATOM 4411 N N . LEU A 1 567 ? -24.710 -16.800 40.360 1.00 36.06 567 LEU A N 1
ATOM 4412 C CA . LEU A 1 567 ? -23.970 -15.660 40.878 1.00 36.06 567 LEU A CA 1
ATOM 4413 C C . LEU A 1 567 ? -24.517 -14.319 40.378 1.00 36.06 567 LEU A C 1
ATOM 4415 O O . LEU A 1 567 ? -24.734 -14.101 39.191 1.00 36.06 567 LEU A O 1
ATOM 4419 N N . ASP A 1 568 ? -24.624 -13.422 41.349 1.00 37.50 568 ASP A N 1
ATOM 4420 C CA . ASP A 1 568 ? -24.643 -11.972 41.257 1.00 37.50 568 ASP A CA 1
ATOM 4421 C C . ASP A 1 568 ? -23.410 -11.479 40.470 1.00 37.50 568 ASP A C 1
ATOM 4423 O O . ASP A 1 568 ? -22.269 -11.746 40.873 1.00 37.50 568 ASP A O 1
ATOM 4427 N N . PHE A 1 569 ? -23.610 -10.758 39.359 1.00 34.84 569 PHE A N 1
ATOM 4428 C CA . PHE A 1 569 ? -22.526 -10.091 38.619 1.00 34.84 569 PHE A CA 1
ATOM 4429 C C . PHE A 1 569 ? -21.724 -9.112 39.507 1.00 34.84 569 PHE A C 1
ATOM 4431 O O . PHE A 1 569 ? -20.582 -8.812 39.173 1.00 34.84 569 PHE A O 1
ATOM 4438 N N . ALA A 1 570 ? -22.239 -8.687 40.672 1.00 32.25 570 ALA A N 1
ATOM 4439 C CA . ALA A 1 570 ? -21.500 -7.893 41.660 1.00 32.25 570 ALA A CA 1
ATOM 4440 C C . ALA A 1 570 ? -20.496 -8.710 42.503 1.00 32.25 570 ALA A C 1
ATOM 4442 O O . ALA A 1 570 ? -19.627 -8.141 43.167 1.00 32.25 570 ALA A O 1
ATOM 4443 N N . SER A 1 571 ? -20.578 -10.048 42.488 1.00 35.09 571 SER A N 1
ATOM 4444 C CA . SER A 1 571 ? -19.608 -10.935 43.159 1.00 35.09 571 SER A CA 1
ATOM 4445 C C . SER A 1 571 ? -18.415 -11.309 42.272 1.00 35.09 571 SER A C 1
ATOM 4447 O O . SER A 1 571 ? -17.403 -11.836 42.752 1.00 35.09 571 SER A O 1
ATOM 4449 N N . VAL A 1 572 ? -18.494 -10.968 40.984 1.00 37.50 572 VAL A N 1
ATOM 4450 C CA . VAL A 1 572 ? -17.349 -10.926 40.087 1.00 37.50 572 VAL A CA 1
ATOM 4451 C C . VAL A 1 572 ? -16.426 -9.844 40.637 1.00 37.50 572 VAL A C 1
ATOM 4453 O O . VAL A 1 572 ? -16.690 -8.655 40.481 1.00 37.50 572 VAL A O 1
ATOM 4456 N N . LYS A 1 573 ? -15.348 -10.236 41.337 1.00 35.44 573 LYS A N 1
ATOM 4457 C CA . LYS A 1 573 ? -14.268 -9.309 41.713 1.00 35.44 573 LYS A CA 1
ATOM 4458 C C . LYS A 1 573 ? -14.037 -8.379 40.527 1.00 35.44 573 LYS A C 1
ATOM 4460 O O . LYS A 1 573 ? -13.777 -8.869 39.435 1.00 35.44 573 LYS A O 1
ATOM 4465 N N . ALA A 1 574 ? -14.096 -7.071 40.758 1.00 34.25 574 ALA A N 1
ATOM 4466 C CA . ALA A 1 574 ? -14.010 -6.015 39.744 1.00 34.25 574 ALA A CA 1
ATOM 4467 C C . ALA A 1 574 ? -12.844 -6.110 38.733 1.00 34.25 574 ALA A C 1
ATOM 4469 O O . ALA A 1 574 ? -12.818 -5.361 37.770 1.00 34.25 574 ALA A O 1
ATOM 4470 N N . ALA A 1 575 ? -11.898 -7.028 38.933 1.00 34.41 575 ALA A N 1
ATOM 4471 C CA . ALA A 1 575 ? -10.895 -7.424 37.953 1.00 34.41 575 ALA A CA 1
ATOM 4472 C C . ALA A 1 575 ? -11.462 -8.197 36.736 1.00 34.41 575 ALA A C 1
ATOM 4474 O O . ALA A 1 575 ? -10.821 -8.221 35.698 1.00 34.41 575 ALA A O 1
ATOM 4475 N N . ASN A 1 576 ? -12.637 -8.831 36.830 1.00 44.78 576 ASN A N 1
ATOM 4476 C CA . ASN A 1 576 ? -13.102 -9.788 35.814 1.00 44.78 576 ASN A CA 1
ATOM 4477 C C . ASN A 1 576 ? -14.073 -9.210 34.764 1.00 44.78 576 ASN A C 1
ATOM 4479 O O . ASN A 1 576 ? -14.131 -9.764 33.676 1.00 44.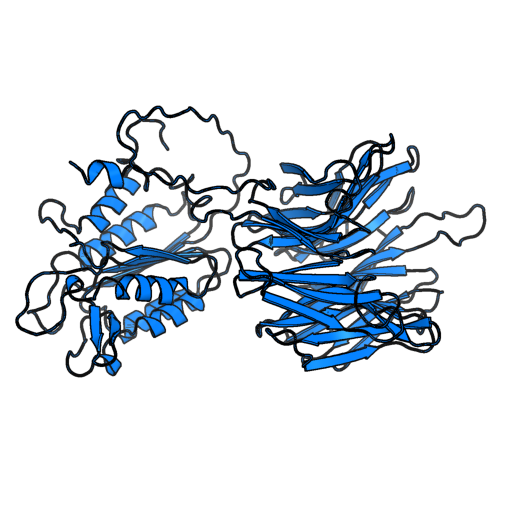78 576 ASN A O 1
ATOM 4483 N N . VAL A 1 577 ? -14.802 -8.113 35.026 1.00 44.12 577 VAL A N 1
ATOM 4484 C CA . VAL A 1 577 ? -15.541 -7.404 33.950 1.00 44.12 577 VAL A CA 1
ATOM 4485 C C . VAL A 1 577 ? -14.560 -6.718 33.011 1.00 44.12 577 VAL A C 1
ATOM 4487 O O . VAL A 1 577 ? -14.708 -6.843 31.804 1.00 44.12 577 VAL A O 1
ATOM 4490 N N . ASN A 1 578 ? -13.498 -6.122 33.561 1.00 40.91 578 ASN A N 1
ATOM 4491 C CA . ASN A 1 578 ? -12.357 -5.689 32.762 1.00 40.91 578 ASN A CA 1
ATOM 4492 C C . ASN A 1 578 ? -11.756 -6.858 31.993 1.00 40.91 578 ASN A C 1
ATOM 4494 O O . ASN A 1 578 ? -11.494 -6.677 30.829 1.00 40.91 578 ASN A O 1
ATOM 4498 N N . LYS A 1 579 ? -11.656 -8.065 32.565 1.00 45.19 579 LYS A N 1
ATOM 4499 C CA . LYS A 1 579 ? -11.207 -9.256 31.830 1.00 45.19 579 LYS A CA 1
ATOM 4500 C C . LYS A 1 579 ? -12.161 -9.706 30.713 1.00 45.19 579 LYS A C 1
ATOM 4502 O O . LYS A 1 579 ? -11.694 -10.211 29.713 1.00 45.19 579 LYS A O 1
ATOM 4507 N N . ILE A 1 580 ? -13.479 -9.552 30.858 1.00 48.62 580 ILE A N 1
ATOM 4508 C CA . ILE A 1 580 ? -14.459 -9.853 29.792 1.00 48.62 580 ILE A CA 1
ATOM 4509 C C . ILE A 1 580 ? -14.357 -8.806 28.687 1.00 48.62 580 ILE A C 1
ATOM 4511 O O . ILE A 1 580 ? -14.319 -9.146 27.514 1.00 48.62 580 ILE A O 1
ATOM 4515 N N . VAL A 1 581 ? -14.263 -7.536 29.074 1.00 47.19 581 VAL A N 1
ATOM 4516 C CA . VAL A 1 581 ? -14.002 -6.425 28.168 1.00 47.19 581 VAL A CA 1
ATOM 4517 C C . VAL A 1 581 ? -12.619 -6.585 27.529 1.00 47.19 581 VAL A C 1
ATOM 4519 O O . VAL A 1 581 ? -12.520 -6.380 26.347 1.00 47.19 581 VAL A O 1
ATOM 4522 N N . GLU A 1 582 ? -11.583 -7.061 28.211 1.00 45.00 582 GLU A N 1
ATOM 4523 C CA . GLU A 1 582 ? -10.244 -7.358 27.669 1.00 45.00 582 GLU A CA 1
ATOM 4524 C C . GLU A 1 582 ? -10.213 -8.658 26.845 1.00 45.00 582 GLU A C 1
ATOM 4526 O O . GLU A 1 582 ? -9.413 -8.760 25.932 1.00 45.00 582 GLU A O 1
ATOM 4531 N N . GLU A 1 583 ? -11.055 -9.660 27.123 1.00 47.12 583 GLU A N 1
ATOM 4532 C CA . GLU A 1 583 ? -11.192 -10.882 26.306 1.00 47.12 583 GLU A CA 1
ATOM 4533 C C . GLU A 1 583 ? -12.015 -10.608 25.032 1.00 47.12 583 GLU A C 1
ATOM 4535 O O . GLU A 1 583 ? -11.804 -11.276 24.025 1.00 47.12 583 GLU A O 1
ATOM 4540 N N . VAL A 1 584 ? -12.926 -9.625 25.057 1.00 45.31 584 VAL A N 1
ATOM 4541 C CA . VAL A 1 584 ? -13.719 -9.176 23.896 1.00 45.31 584 VAL A CA 1
ATOM 4542 C C . VAL A 1 584 ? -13.011 -8.055 23.115 1.00 45.31 584 VAL A C 1
ATOM 4544 O O . VAL A 1 584 ? -13.029 -8.069 21.894 1.00 45.31 584 VAL A O 1
ATOM 4547 N N . LEU A 1 585 ? -12.355 -7.104 23.788 1.00 43.62 585 LEU A N 1
ATOM 4548 C CA . LEU A 1 585 ? -11.536 -6.028 23.197 1.00 43.62 585 LEU A CA 1
ATOM 4549 C C . LEU A 1 585 ? -10.097 -6.475 22.905 1.00 43.62 585 LEU A C 1
ATOM 4551 O O . LEU A 1 585 ? -9.326 -5.713 22.332 1.00 43.62 585 LEU A O 1
ATOM 4555 N N . GLY A 1 586 ? -9.708 -7.675 23.336 1.00 42.94 586 GLY A N 1
ATOM 4556 C CA . GLY A 1 586 ? -8.328 -8.147 23.254 1.00 42.94 586 GLY A CA 1
ATOM 4557 C C . GLY A 1 586 ? -7.834 -8.394 21.839 1.00 42.94 586 GLY A C 1
ATOM 4558 O O . GLY A 1 586 ? -6.629 -8.493 21.648 1.00 42.94 586 GLY A O 1
ATOM 4559 N N . VAL A 1 587 ? -8.725 -8.509 20.856 1.00 47.09 587 VAL A N 1
ATOM 4560 C CA . VAL A 1 587 ? -8.367 -8.786 19.466 1.00 47.09 587 VAL A CA 1
ATOM 4561 C C . VAL A 1 587 ? -9.537 -8.327 18.587 1.00 47.09 587 VAL A C 1
ATOM 4563 O O . VAL A 1 587 ? -10.484 -9.088 18.436 1.00 47.09 587 VAL A O 1
ATOM 4566 N N . GLU A 1 588 ? -9.549 -7.073 18.110 1.00 42.91 588 GLU A N 1
ATOM 4567 C CA . GLU A 1 588 ? -9.949 -6.695 16.732 1.00 42.91 588 GLU A CA 1
ATOM 4568 C C . GLU A 1 588 ? -10.273 -5.191 16.540 1.00 42.91 588 GLU A C 1
ATOM 4570 O O . GLU A 1 588 ? -11.092 -4.615 17.264 1.00 42.91 588 GLU A O 1
ATOM 4575 N N . PRO A 1 589 ? -9.723 -4.553 15.492 1.00 42.56 589 PRO A N 1
ATOM 4576 C CA . PRO A 1 589 ? -10.152 -3.243 15.005 1.00 42.56 589 PRO A CA 1
ATOM 4577 C C . PRO A 1 589 ? -11.617 -3.247 14.528 1.00 42.56 589 PRO A C 1
ATOM 4579 O O . PRO A 1 589 ? -12.052 -4.123 13.782 1.00 42.56 589 PRO A O 1
ATOM 4582 N N . GLY A 1 590 ? -12.389 -2.230 14.926 1.00 47.53 590 GLY A N 1
ATOM 4583 C CA . GLY A 1 590 ? -13.772 -2.040 14.469 1.00 47.53 590 GLY A CA 1
ATOM 4584 C C . GLY A 1 590 ? -14.867 -2.610 15.378 1.00 47.53 590 GLY A C 1
ATOM 4585 O O . GLY A 1 590 ? -16.028 -2.564 14.978 1.00 47.53 590 GLY A O 1
ATOM 4586 N N . LEU A 1 591 ? -14.545 -3.095 16.584 1.00 57.28 591 LEU A N 1
ATOM 4587 C CA . LEU A 1 591 ? -15.504 -3.563 17.595 1.00 57.28 591 LEU A CA 1
ATOM 4588 C C . LEU A 1 591 ? -15.688 -2.545 18.737 1.00 57.28 591 LEU A C 1
ATOM 4590 O O . LEU A 1 591 ? -14.734 -2.138 19.389 1.00 57.28 591 LEU A O 1
ATOM 4594 N N . THR A 1 592 ? -16.931 -2.155 19.029 1.00 57.16 592 THR A N 1
ATOM 4595 C CA . THR A 1 592 ? -17.302 -1.323 20.188 1.00 57.16 592 THR A CA 1
ATOM 4596 C C . THR A 1 592 ? -18.262 -2.090 21.088 1.00 57.16 592 THR A C 1
ATOM 4598 O O . THR A 1 592 ? -19.299 -2.561 20.628 1.00 57.16 592 THR A O 1
ATOM 4601 N N . VAL A 1 593 ? -17.954 -2.175 22.383 1.00 59.03 593 VAL A N 1
ATOM 4602 C CA . VAL A 1 593 ? -18.807 -2.831 23.385 1.00 59.03 593 VAL A CA 1
ATOM 4603 C C . VAL A 1 593 ? -19.283 -1.812 24.416 1.00 59.03 593 VAL A C 1
ATOM 4605 O O . VAL A 1 593 ? -18.473 -1.085 24.987 1.00 59.03 593 VAL A O 1
ATOM 4608 N N . MET A 1 594 ? -20.586 -1.779 24.695 1.00 60.03 594 MET A N 1
ATOM 4609 C CA . MET A 1 594 ? -21.169 -1.021 25.804 1.00 60.03 594 MET A CA 1
ATOM 4610 C C . MET A 1 594 ? -21.907 -1.956 26.757 1.00 60.03 594 MET A C 1
ATOM 4612 O O . MET A 1 594 ? -22.660 -2.831 26.335 1.00 60.03 594 MET A O 1
ATOM 4616 N N . THR A 1 595 ? -21.712 -1.744 28.054 1.00 60.53 595 THR A N 1
ATOM 4617 C CA . THR A 1 595 ? -22.319 -2.550 29.118 1.00 60.53 595 THR A CA 1
ATOM 4618 C C . THR A 1 595 ? -23.164 -1.670 30.034 1.00 60.53 595 THR A C 1
ATOM 4620 O O . THR A 1 595 ? -22.751 -0.556 30.360 1.00 60.53 595 THR A O 1
ATOM 4623 N N . SER A 1 596 ? -24.302 -2.177 30.509 1.00 60.12 596 SER A N 1
ATOM 4624 C CA . SER A 1 596 ? -25.243 -1.432 31.363 1.00 60.12 596 SER A CA 1
ATOM 4625 C C . SER A 1 596 ? -24.670 -0.963 32.706 1.00 60.12 596 SER A C 1
ATOM 4627 O O . SER A 1 596 ? -25.152 0.016 33.275 1.00 60.12 596 SER A O 1
ATOM 4629 N N . SER A 1 597 ? -23.667 -1.661 33.243 1.00 51.50 597 SER A N 1
ATOM 4630 C CA . SER A 1 597 ? -22.977 -1.275 34.475 1.00 51.50 597 SER A CA 1
ATOM 4631 C C . SER A 1 597 ? -21.566 -1.858 34.543 1.00 51.50 597 SER A C 1
ATOM 4633 O O . SER A 1 597 ? -21.262 -2.866 33.902 1.00 51.50 597 SER A O 1
ATOM 4635 N N . SER A 1 598 ? -20.693 -1.235 35.340 1.00 46.22 598 SER A N 1
ATOM 4636 C CA . SER A 1 598 ? -19.415 -1.849 35.708 1.00 46.22 598 SER A CA 1
ATOM 4637 C C . SER A 1 598 ? -19.635 -3.038 36.656 1.00 46.22 598 SER A C 1
ATOM 4639 O O . SER A 1 598 ? -20.673 -3.146 37.309 1.00 46.22 598 SER A O 1
ATOM 4641 N N . GLY A 1 599 ? -18.623 -3.894 36.841 1.00 42.81 599 GLY A N 1
ATOM 4642 C CA . GLY A 1 599 ? -18.693 -5.024 37.788 1.00 42.81 599 GLY A CA 1
ATOM 4643 C C . GLY A 1 599 ? -18.866 -4.643 39.269 1.00 42.81 599 GLY A C 1
ATOM 4644 O O . GLY A 1 599 ? -18.831 -5.514 40.133 1.00 42.81 599 GLY A O 1
ATOM 4645 N N . ARG A 1 600 ? -18.994 -3.349 39.592 1.00 36.00 600 ARG A N 1
ATOM 4646 C CA . ARG A 1 600 ? -19.235 -2.824 40.947 1.00 36.00 600 ARG A CA 1
ATOM 4647 C C . ARG A 1 600 ? -20.573 -2.090 41.084 1.00 36.00 600 ARG A C 1
ATOM 4649 O O . ARG A 1 600 ? -20.874 -1.607 42.174 1.00 36.00 600 ARG A O 1
ATOM 4656 N N . GLU A 1 601 ? -21.348 -1.976 40.009 1.00 43.00 601 GLU A N 1
ATOM 4657 C CA . GLU A 1 601 ? -22.549 -1.144 39.940 1.00 43.00 601 GLU A CA 1
ATOM 4658 C C . GLU A 1 601 ? -23.769 -1.963 39.511 1.00 43.00 601 GLU A C 1
ATOM 4660 O O . GLU A 1 601 ? -23.675 -2.892 38.709 1.00 43.00 601 GLU A O 1
ATOM 4665 N N . TYR A 1 602 ? -24.933 -1.598 40.047 1.00 47.00 602 TYR A N 1
ATOM 4666 C CA . TYR A 1 602 ? -26.205 -2.238 39.715 1.00 47.00 602 TYR A CA 1
ATOM 4667 C C . TYR A 1 602 ? -26.830 -1.585 38.477 1.00 47.00 602 TYR A C 1
ATOM 4669 O O . TYR A 1 602 ? -26.933 -0.357 38.428 1.00 47.00 602 TYR A O 1
ATOM 4677 N N . SER A 1 603 ? -27.312 -2.394 37.526 1.00 54.00 603 SER A N 1
ATOM 4678 C CA . SER A 1 603 ? -28.265 -1.915 36.516 1.00 54.00 603 SER A CA 1
ATOM 4679 C C . SER A 1 603 ? -29.627 -1.689 37.182 1.00 54.00 603 SER A C 1
ATOM 4681 O O . SER A 1 603 ? -30.015 -2.423 38.094 1.00 54.00 603 SER A O 1
ATOM 4683 N N . TYR A 1 604 ? -30.342 -0.631 36.793 1.00 59.47 604 TYR A N 1
ATOM 4684 C CA . TYR A 1 604 ? -31.614 -0.246 37.413 1.00 59.47 604 TYR A CA 1
ATOM 4685 C C . TYR A 1 604 ? -32.762 -0.462 36.429 1.00 59.47 604 TYR A C 1
ATOM 4687 O O . TYR A 1 604 ? -32.708 0.037 35.313 1.00 59.47 604 TYR A O 1
ATOM 4695 N N . GLU A 1 605 ? -33.837 -1.121 36.847 1.00 64.12 605 GLU A N 1
ATOM 4696 C CA . GLU A 1 605 ? -35.071 -1.244 36.061 1.00 64.12 605 GLU A CA 1
ATOM 4697 C C . GLU A 1 605 ? -36.209 -0.502 36.769 1.00 64.12 605 GLU A C 1
ATOM 4699 O O . GLU A 1 605 ? -36.277 -0.458 38.001 1.00 64.12 605 GLU A O 1
ATOM 4704 N N . ASN A 1 606 ? -37.132 0.091 36.009 1.00 63.38 606 ASN A N 1
ATOM 4705 C CA . ASN A 1 606 ? -38.300 0.747 36.591 1.00 63.38 606 ASN A CA 1
ATOM 4706 C C . ASN A 1 606 ? -39.567 0.415 35.793 1.00 63.38 606 ASN A C 1
ATOM 4708 O O . ASN A 1 606 ? -39.649 0.777 34.618 1.00 63.38 606 ASN A O 1
ATOM 4712 N N . PRO A 1 607 ? -40.616 -0.137 36.430 1.00 71.19 607 PRO A N 1
ATOM 4713 C CA . PRO A 1 607 ? -41.894 -0.392 35.766 1.00 71.19 607 PRO A CA 1
ATOM 4714 C C . PRO A 1 607 ? -42.547 0.845 35.139 1.00 71.19 607 PRO A C 1
ATOM 4716 O O . PRO A 1 607 ? -43.346 0.712 34.221 1.00 71.19 607 PRO A O 1
ATOM 4719 N N . LYS A 1 608 ? -42.216 2.058 35.607 1.00 70.38 608 LYS A N 1
ATOM 4720 C CA . LYS A 1 608 ? -42.690 3.308 34.989 1.00 70.38 608 LYS A CA 1
ATOM 4721 C C . LYS A 1 608 ? -42.011 3.624 33.658 1.00 70.38 608 LYS A C 1
ATOM 4723 O O . LYS A 1 608 ? -42.539 4.436 32.909 1.00 70.38 608 LYS A O 1
ATOM 4728 N N . TRP A 1 609 ? -40.829 3.068 33.414 1.00 72.19 609 TRP A N 1
ATOM 4729 C CA . TRP A 1 609 ? -40.096 3.235 32.162 1.00 72.19 609 TRP A CA 1
ATOM 4730 C C . TRP A 1 609 ? -40.411 2.120 31.169 1.00 72.19 609 TRP A C 1
ATOM 4732 O O . TRP A 1 609 ? -40.247 2.338 29.980 1.00 72.19 609 TRP A O 1
ATOM 4742 N N . GLY A 1 610 ? -40.859 0.956 31.654 1.00 77.00 610 GLY A N 1
ATOM 4743 C CA . GLY A 1 610 ? -41.098 -0.226 30.819 1.00 77.00 610 GLY A CA 1
ATOM 4744 C C . GLY A 1 610 ? -39.818 -0.899 30.313 1.00 77.00 610 GLY A C 1
ATOM 4745 O O . GLY A 1 610 ? -39.916 -1.848 29.547 1.00 77.00 610 GLY A O 1
ATOM 4746 N N . HIS A 1 611 ? -38.654 -0.415 30.760 1.00 76.81 611 HIS A N 1
ATOM 4747 C CA . HIS A 1 611 ? -37.327 -0.787 30.279 1.00 76.81 611 HIS A CA 1
ATOM 4748 C C . HIS A 1 611 ? -36.287 -0.763 31.405 1.00 76.81 611 HIS A C 1
ATOM 4750 O O . HIS A 1 611 ? -36.469 -0.066 32.422 1.00 76.81 611 HIS A O 1
ATOM 4756 N N . GLY A 1 612 ? -35.162 -1.448 31.187 1.00 72.38 612 GLY A N 1
ATOM 4757 C CA . GLY A 1 612 ? -33.918 -1.181 31.906 1.00 72.38 612 GLY A CA 1
ATOM 4758 C C . GLY A 1 612 ? -33.425 0.251 31.684 1.00 72.38 612 GLY A C 1
ATOM 4759 O O . GLY A 1 612 ? -33.683 0.870 30.653 1.00 72.38 612 GLY A O 1
ATOM 4760 N N . ALA A 1 613 ? -32.733 0.835 32.665 1.00 68.69 613 ALA A N 1
ATOM 4761 C CA . ALA A 1 613 ? -32.268 2.220 32.582 1.00 68.69 613 ALA A CA 1
ATOM 4762 C C . ALA A 1 613 ? -31.270 2.438 31.439 1.00 68.69 613 ALA A C 1
ATOM 4764 O O . ALA A 1 613 ? -31.243 3.522 30.860 1.00 68.69 613 ALA A O 1
ATOM 4765 N N . PHE A 1 614 ? -30.471 1.415 31.129 1.00 72.12 614 PHE A N 1
ATOM 4766 C CA . PHE A 1 614 ? -29.545 1.419 30.003 1.00 72.12 614 PHE A CA 1
ATOM 4767 C C . PHE A 1 614 ? -30.302 1.458 28.675 1.00 72.12 614 PHE A C 1
ATOM 4769 O O . PHE A 1 614 ? -30.110 2.376 27.883 1.00 72.12 614 PHE A O 1
ATOM 4776 N N . THR A 1 615 ? -31.257 0.547 28.490 1.00 77.50 615 THR A N 1
ATOM 4777 C CA . THR A 1 615 ? -32.129 0.548 27.312 1.00 77.50 615 THR A CA 1
ATOM 4778 C C . THR A 1 615 ? -32.905 1.858 27.170 1.00 77.50 615 THR A C 1
ATOM 4780 O O . THR A 1 615 ? -32.921 2.464 26.103 1.00 77.50 615 THR A O 1
ATOM 4783 N N . LYS A 1 616 ? -33.465 2.375 28.265 1.00 77.19 616 LYS A N 1
ATOM 4784 C CA . LYS A 1 616 ? -34.146 3.670 28.275 1.00 77.19 616 LYS A CA 1
ATOM 4785 C C . LYS A 1 616 ? -33.235 4.814 27.828 1.00 77.19 616 LYS A C 1
ATOM 4787 O O . LYS A 1 616 ? -33.680 5.674 27.079 1.00 77.19 616 LYS A O 1
ATOM 4792 N N . ALA A 1 617 ? -31.984 4.833 28.283 1.00 70.06 617 ALA A N 1
ATOM 4793 C CA . ALA A 1 617 ? -31.012 5.847 27.888 1.00 70.06 617 ALA A CA 1
ATOM 4794 C C . ALA A 1 617 ? -30.713 5.804 26.384 1.00 70.06 617 ALA A C 1
ATOM 4796 O O . ALA A 1 617 ? -30.642 6.859 25.756 1.00 70.06 617 ALA A O 1
ATOM 4797 N N . ILE A 1 618 ? -30.582 4.600 25.816 1.00 74.56 618 ILE A N 1
ATOM 4798 C CA . ILE A 1 618 ? -30.404 4.406 24.373 1.00 74.56 618 ILE A CA 1
ATOM 4799 C C . ILE A 1 618 ? -31.619 4.963 23.620 1.00 74.56 618 ILE A C 1
ATOM 4801 O O . ILE A 1 618 ? -31.453 5.764 22.705 1.00 74.56 618 ILE A O 1
ATOM 4805 N N . LEU A 1 619 ? -32.835 4.591 24.030 1.00 77.69 619 LEU A N 1
ATOM 4806 C CA . LEU A 1 619 ? -34.068 5.014 23.360 1.00 77.69 619 LEU A CA 1
ATOM 4807 C C . LEU A 1 619 ? -34.309 6.527 23.470 1.00 77.69 619 LEU A C 1
ATOM 4809 O O . LEU A 1 619 ? -34.487 7.184 22.451 1.00 77.69 619 LEU A O 1
ATOM 4813 N N . GLU A 1 620 ? -34.256 7.099 24.680 1.00 72.69 620 GLU A N 1
ATOM 4814 C CA . GLU A 1 620 ? -34.490 8.540 24.901 1.00 72.69 620 GLU A CA 1
ATOM 4815 C C . GLU A 1 620 ? -33.505 9.394 24.113 1.00 72.69 620 GLU A C 1
ATOM 4817 O O . GLU A 1 620 ? -33.843 10.463 23.604 1.00 72.69 620 GLU A O 1
ATOM 4822 N N . GLY A 1 621 ? -32.278 8.914 24.010 1.00 64.88 621 GLY A N 1
ATOM 4823 C CA . GLY A 1 621 ? -31.289 9.598 23.235 1.00 64.88 621 GLY A CA 1
ATOM 4824 C C . GLY A 1 621 ? -31.495 9.480 21.724 1.00 64.88 621 GLY A C 1
ATOM 4825 O O . GLY A 1 621 ? -31.332 10.476 21.029 1.00 64.88 621 GLY A O 1
ATOM 4826 N N . LEU A 1 622 ? -31.882 8.303 21.212 1.00 66.81 622 LEU A N 1
ATOM 4827 C CA . LEU A 1 622 ? -32.219 8.139 19.794 1.00 66.81 622 LEU A CA 1
ATOM 4828 C C . LEU A 1 622 ? -33.440 8.992 19.423 1.00 66.81 622 LEU A C 1
ATOM 4830 O O . LEU A 1 622 ? -33.588 9.379 18.268 1.00 66.81 622 LEU A O 1
ATOM 4834 N N . ASP A 1 623 ? -34.300 9.317 20.388 1.00 64.31 623 ASP A N 1
ATOM 4835 C CA . ASP A 1 623 ? -35.442 10.226 20.234 1.00 64.31 623 ASP A CA 1
ATOM 4836 C C . ASP A 1 623 ? -35.063 11.717 20.307 1.00 64.31 623 ASP A C 1
ATOM 4838 O O . ASP A 1 623 ? -35.945 12.577 20.343 1.00 64.31 623 ASP A O 1
ATOM 4842 N N . GLY A 1 624 ? -33.768 12.045 20.357 1.00 56.38 624 GLY A N 1
ATOM 4843 C CA . GLY A 1 624 ? -33.283 13.425 20.384 1.00 56.38 624 GLY A CA 1
ATOM 4844 C C . GLY A 1 624 ? -33.461 14.121 21.734 1.00 56.38 624 GLY A C 1
ATOM 4845 O O . GLY A 1 624 ? -33.149 15.298 21.861 1.00 56.38 624 GLY A O 1
ATOM 4846 N N . GLN A 1 625 ? -33.895 13.427 22.797 1.00 56.88 625 GLN A N 1
ATOM 4847 C CA . GLN A 1 625 ? -33.990 14.034 24.140 1.00 56.88 625 GLN A CA 1
ATOM 4848 C C . GLN A 1 625 ? -32.622 14.303 24.780 1.00 56.88 625 GLN A C 1
ATOM 4850 O O . GLN A 1 625 ? -32.542 14.792 25.912 1.00 56.88 625 GLN A O 1
ATOM 4855 N N . ALA A 1 626 ? -31.552 13.956 24.070 1.00 50.59 626 ALA A N 1
ATOM 4856 C CA . ALA A 1 626 ? -30.207 14.356 24.409 1.00 50.59 626 ALA A CA 1
ATOM 4857 C C . ALA A 1 626 ? -29.882 15.797 23.941 1.00 50.59 626 ALA A C 1
ATOM 4859 O O . ALA A 1 626 ? -28.905 16.323 24.459 1.00 50.59 626 ALA A O 1
ATOM 4860 N N . ASP A 1 627 ? -30.713 16.447 23.098 1.00 47.53 627 ASP A N 1
ATOM 4861 C CA . ASP A 1 627 ? -30.564 17.823 22.562 1.00 47.53 627 ASP A CA 1
ATOM 4862 C C . ASP A 1 627 ? -31.088 18.869 23.538 1.00 47.53 627 ASP A C 1
ATOM 4864 O O . ASP A 1 627 ? -32.262 19.249 23.529 1.00 47.53 627 ASP A O 1
ATOM 4868 N N . LEU A 1 628 ? -30.221 19.293 24.464 1.00 44.28 628 LEU A N 1
ATOM 4869 C CA . LEU A 1 628 ? -30.580 20.330 25.435 1.00 44.28 628 LEU A CA 1
ATOM 4870 C C . LEU A 1 628 ? -30.231 21.751 24.969 1.00 44.28 628 LEU A C 1
ATOM 4872 O O . LEU A 1 628 ? -30.671 22.688 25.644 1.00 44.28 628 LEU A O 1
ATOM 4876 N N . ASP A 1 629 ? -29.481 21.942 23.881 1.00 47.59 629 ASP A N 1
ATOM 4877 C CA . ASP A 1 629 ? -29.206 23.256 23.282 1.00 47.59 629 ASP A CA 1
ATOM 4878 C C . ASP A 1 629 ? -30.018 23.568 22.015 1.00 47.59 629 ASP A C 1
ATOM 4880 O O . ASP A 1 629 ? -29.999 24.717 21.567 1.00 47.59 629 ASP A O 1
ATOM 4884 N N . LEU A 1 630 ? -30.874 22.636 21.581 1.00 44.38 630 LEU A N 1
ATOM 4885 C CA . LEU A 1 630 ? -31.821 22.766 20.470 1.00 44.38 630 LEU A CA 1
ATOM 4886 C C . LEU A 1 630 ? -31.124 23.061 19.136 1.00 44.38 630 LEU A C 1
ATOM 4888 O O . LEU A 1 630 ? -31.646 23.845 18.336 1.00 44.38 630 LEU A O 1
ATOM 4892 N N . ASP A 1 631 ? -29.936 22.499 18.919 1.00 48.00 631 ASP A N 1
ATOM 4893 C CA . ASP A 1 631 ? -29.184 22.689 17.677 1.00 48.00 631 ASP A CA 1
ATOM 4894 C C . ASP A 1 631 ? -29.574 21.691 16.570 1.00 48.00 631 ASP A C 1
ATOM 4896 O O . ASP A 1 631 ? -29.059 21.783 15.454 1.00 48.00 631 ASP A O 1
ATOM 4900 N N . GLU A 1 632 ? -30.568 20.835 16.843 1.00 35.59 632 GLU A N 1
ATOM 4901 C CA . GLU A 1 632 ? -31.097 19.807 15.941 1.00 35.59 632 GLU A CA 1
ATOM 4902 C C . GLU A 1 632 ? -30.067 18.723 15.557 1.00 35.59 632 GLU A C 1
ATOM 4904 O O . GLU A 1 632 ? -30.245 18.040 14.539 1.00 35.59 632 GLU A O 1
ATOM 4909 N N . VAL A 1 633 ? -29.011 18.537 16.360 1.00 37.47 633 VAL A N 1
ATOM 4910 C CA . VAL A 1 633 ? -27.982 17.488 16.197 1.00 37.47 633 VAL A CA 1
ATOM 4911 C C . VAL A 1 633 ? -28.117 16.441 17.281 1.00 37.47 633 VAL A C 1
ATOM 4913 O O . VAL A 1 633 ? -28.328 16.854 18.433 1.00 37.47 633 VAL A O 1
#

Solvent-accessible surface area (backbone atoms only — not comparable to full-atom values): 32774 Å² total; per-residue (Å²): 124,71,69,69,64,64,47,51,79,74,30,51,25,89,84,70,40,88,84,43,86,53,62,32,71,35,49,75,50,73,50,68,48,72,29,48,20,31,21,37,19,37,41,70,43,94,88,56,15,34,41,36,32,9,36,22,47,58,56,83,70,37,67,20,15,21,36,37,39,35,26,40,70,88,68,48,79,73,50,74,46,79,48,69,52,69,18,48,14,39,46,37,24,64,43,74,46,98,85,62,30,37,40,38,21,7,27,38,27,44,98,86,70,43,27,25,14,28,41,37,33,24,43,82,86,64,47,80,74,50,74,46,77,47,70,63,92,31,48,18,32,30,31,20,59,39,78,39,100,87,61,19,33,40,35,26,6,36,22,35,53,76,33,74,31,74,29,11,23,28,37,42,34,24,39,74,86,61,48,79,74,48,74,41,67,59,69,43,92,44,32,28,43,35,34,20,50,36,76,42,93,88,55,15,36,40,37,28,7,26,30,55,26,69,88,55,64,94,92,58,84,41,42,25,23,22,34,40,40,32,27,39,70,84,59,48,79,74,50,77,35,76,83,55,34,94,68,27,36,21,42,33,32,26,48,46,69,47,100,88,47,29,37,42,36,34,7,28,35,27,43,68,90,78,66,25,26,23,18,28,43,35,36,24,41,77,86,66,46,82,75,50,77,43,77,46,68,71,71,23,43,19,43,32,40,24,62,28,75,38,100,89,58,22,37,39,34,26,8,29,37,25,52,73,84,68,54,52,31,20,17,26,42,37,34,24,42,76,86,60,47,78,74,50,74,43,76,50,64,77,87,30,43,14,39,28,40,19,46,26,69,35,88,85,58,15,35,38,38,11,9,29,29,36,60,85,39,99,47,28,30,13,21,24,40,38,29,21,19,71,85,61,40,67,62,53,47,66,48,86,76,86,70,90,67,88,82,84,92,76,88,80,91,81,91,84,88,86,90,85,88,84,87,50,35,40,35,40,35,42,20,29,5,37,18,49,37,80,54,72,76,73,46,40,92,30,25,33,55,33,22,49,51,53,48,52,57,55,44,70,35,38,70,70,70,20,57,43,50,50,76,48,78,31,46,19,86,56,22,28,47,68,46,50,53,54,51,42,54,46,44,42,74,69,50,45,64,71,26,35,39,38,37,35,40,17,34,56,56,43,66,51,101,87,67,51,52,25,43,45,28,22,67,45,39,95,93,43,45,86,85,26,27,43,41,52,63,65,51,42,55,43,54,65,66,28,65,34,39,36,38,36,40,37,54,54,45,71,76,80,95,50,102,54,95,69,59,58,54,67,73,42,58,64,70,47,51,55,45,51,50,44,68,58,64,63,71,60,85,50,66,47,79,49,63,54,46,58,33,84,50,80,40,54,72,41,86,92,71,61,26,37,52,54,53,45,45,54,50,44,10,72,69,48,74,28,44,83,84,71,80,89,78

Sequence (633 aa):
MVMRKLCFLLVLAGWQFLALLHAQQTFIHHFGGELDEYATAVIQCSDGGYLLAGPTNSYGSGSSDIWVMKLDPDGQQLWRKLFGGRGTDLPHDLIETTEGEYVLAGYTQNSRGEKNALVFKIDHEGRMLWHHTFGGEDQDEARSIIQTRDGGFAVCGNTRSFAAAEIDIWVLRLDSEGEKIWENTVRSQSEEMGRSIVQTQDGGFVIAGYRDMSDKAAGEDKNADMILVKLNARGKGVWRKKLYGDVGNEVAEAIVETPEGDLVVAGWTQNPATRSMDGMLLKVNHRGNAIWKRTYGRSGRDLLYDLTPTADGGYALIGETADAQGIPSDLWLLRVDEDGRSLWERRLGDTQEEVGFSIDQAFDGGFVLGGLTKSFSEGGRDMWIVKTNLRGDTEPILPLIAQNIEDNSSSRNWDATLPGAGFKPNLYVLAVGVSRYNDPNVNLTFAHTDAEAVADRFKELEGTIYSEVKVKKILNEDATLVNLKMGISWLEREATQHDVILMFISSHGALDHKGNLYILPTDFNSYNLFATALNIRDLTEGVNGVPCKKLIFLDACHSGQSAYNLLDFASVKAANVNKIVEEVLGVEPGLTVMTSSSGREYSYENPKWGHGAFTKAILEGLDGQADLDLDEV